Protein AF-A0AAD5L8R3-F1 (afdb_monomer)

Nearest PDB structures (foldseek):
  1q74-assembly3_C  TM=5.460E-01  e=2.387E-02  Mycobacterium tuberculosis
  1q74-assembly1_A  TM=5.259E-01  e=5.383E-02  Mycobacterium tuberculosis
  1q7t-assembly1_A  TM=4.492E-01  e=2.992E-02  Mycobacterium tuberculosis
  1q7t-assembly2_B  TM=4.712E-01  e=7.059E-02  Mycobacterium tuberculosis

pLDDT: mean 75.21, std 19.53, range [25.83, 97.56]

InterPro domains:
  IPR003737 N-acetylglucosaminyl phosphatidylinositol deacetylase-related [PF02585] (393-473)
  IPR003737 N-acetylglucosaminyl phosphatidylinositol deacetylase-related [PTHR12993] (409-563)
  IPR024078 Putative deacetylase LmbE-like domain superfamily [G3DSA:3.40.50.10320] (345-561)
  IPR024078 Putative deacetylase LmbE-like domain superfamily [SSF102588] (408-563)

Organism: Pythium insidiosum (NCBI:txid114742)

Structure (mmCIF, N/CA/C/O backbone):
data_AF-A0AAD5L8R3-F1
#
_entry.id   AF-A0AAD5L8R3-F1
#
loop_
_atom_site.group_PDB
_atom_site.id
_atom_site.type_symbol
_atom_site.label_atom_id
_atom_site.label_alt_id
_atom_site.label_comp_id
_atom_site.label_asym_id
_atom_site.label_entity_id
_atom_site.label_seq_id
_atom_site.pdbx_PDB_ins_code
_atom_site.Cartn_x
_atom_site.Cartn_y
_atom_site.Cartn_z
_atom_site.occupancy
_atom_site.B_iso_or_equiv
_atom_site.auth_seq_id
_atom_site.auth_comp_id
_atom_site.auth_asym_id
_atom_site.auth_atom_id
_atom_site.pdbx_PDB_model_num
ATOM 1 N N . MET A 1 1 ? -29.715 3.150 -71.528 1.00 37.00 1 MET A N 1
ATOM 2 C CA . MET A 1 1 ? -30.259 3.466 -70.188 1.00 37.00 1 MET A CA 1
ATOM 3 C C . MET A 1 1 ? -29.105 4.007 -69.344 1.00 37.00 1 MET A C 1
ATOM 5 O O . MET A 1 1 ? -28.390 3.219 -68.752 1.00 37.00 1 MET A O 1
ATOM 9 N N . LEU A 1 2 ? -28.638 5.240 -69.580 1.00 27.59 2 LEU A N 1
ATOM 10 C CA . LEU A 1 2 ? -29.089 6.504 -68.953 1.00 27.59 2 LEU A CA 1
ATOM 11 C C . LEU A 1 2 ? -29.065 6.413 -67.412 1.00 27.59 2 LEU A C 1
ATOM 13 O O . LEU A 1 2 ? -29.994 5.879 -66.823 1.00 27.59 2 LEU A O 1
ATOM 17 N N . THR A 1 3 ? -27.888 6.599 -66.800 1.00 26.28 3 THR A N 1
ATOM 18 C CA . THR A 1 3 ? -27.349 7.849 -66.193 1.00 26.28 3 THR A CA 1
ATOM 19 C C . THR A 1 3 ? -28.030 8.257 -64.885 1.00 26.28 3 THR A C 1
ATOM 21 O O . THR A 1 3 ? -29.136 8.785 -64.889 1.00 26.28 3 THR A O 1
ATOM 24 N N . ALA A 1 4 ? -27.306 8.073 -63.778 1.00 27.20 4 ALA A N 1
ATOM 25 C CA . ALA A 1 4 ? -27.591 8.672 -62.481 1.00 27.20 4 ALA A CA 1
ATOM 26 C C . ALA A 1 4 ? -26.987 10.085 -62.415 1.00 27.20 4 ALA A C 1
ATOM 28 O O . ALA A 1 4 ? -25.802 10.259 -62.695 1.00 27.20 4 ALA A O 1
ATOM 29 N N . HIS A 1 5 ? -27.782 11.075 -62.006 1.00 28.17 5 HIS A N 1
ATOM 30 C CA . HIS A 1 5 ? -27.275 12.352 -61.508 1.00 28.17 5 HIS A CA 1
ATOM 31 C C . HIS A 1 5 ? -28.099 12.846 -60.314 1.00 28.17 5 HIS A C 1
ATOM 33 O O . HIS A 1 5 ? -29.303 12.626 -60.219 1.00 28.17 5 HIS A O 1
ATOM 39 N N . ARG A 1 6 ? -27.350 13.464 -59.399 1.00 31.62 6 ARG A N 1
ATOM 40 C CA . ARG A 1 6 ? -27.663 13.956 -58.053 1.00 31.62 6 ARG A CA 1
ATOM 41 C C . ARG A 1 6 ? -28.841 14.937 -57.980 1.00 31.62 6 ARG A C 1
ATOM 43 O O . ARG A 1 6 ? -28.993 15.777 -58.860 1.00 31.62 6 ARG A O 1
ATOM 50 N N . GLY A 1 7 ? -29.537 14.913 -56.843 1.00 27.31 7 GLY A N 1
ATOM 51 C CA . GLY A 1 7 ? -30.371 16.004 -56.335 1.00 27.31 7 GLY A CA 1
ATOM 52 C C . GLY A 1 7 ? -30.318 16.041 -54.801 1.00 27.31 7 GLY A C 1
ATOM 53 O O . GLY A 1 7 ? -30.499 15.006 -54.166 1.00 27.31 7 GLY A O 1
ATOM 54 N N . ASP A 1 8 ? -29.998 17.215 -54.257 1.00 26.78 8 ASP A N 1
ATOM 55 C CA . ASP A 1 8 ? -29.854 17.582 -52.836 1.00 26.78 8 ASP A CA 1
ATOM 56 C C . ASP A 1 8 ? -31.045 17.203 -51.932 1.00 26.78 8 ASP A C 1
ATOM 58 O O . ASP A 1 8 ? -32.192 17.256 -52.385 1.00 26.78 8 ASP A O 1
ATOM 62 N N . PRO A 1 9 ? -30.826 16.949 -50.624 1.00 32.81 9 PRO A N 1
ATOM 63 C CA . PRO A 1 9 ? -31.898 16.902 -49.643 1.00 32.81 9 PRO A CA 1
ATOM 64 C C . PRO A 1 9 ? -32.108 18.279 -48.986 1.00 32.81 9 PRO A C 1
ATOM 66 O O . PRO A 1 9 ? -31.292 18.749 -48.195 1.00 32.81 9 PRO A O 1
ATOM 69 N N . THR A 1 10 ? -33.251 18.904 -49.264 1.00 30.61 10 THR A N 1
ATOM 70 C CA . THR A 1 10 ? -33.845 19.944 -48.409 1.00 30.61 10 THR A CA 1
ATOM 71 C C . THR A 1 10 ? -34.625 19.306 -47.244 1.00 30.61 10 THR A C 1
ATOM 73 O O 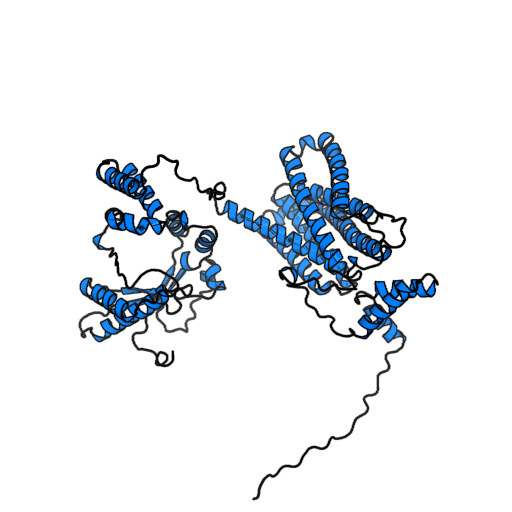. THR A 1 10 ? -35.135 18.187 -47.377 1.00 30.61 10 THR A O 1
ATOM 76 N N . PRO A 1 11 ? -34.704 19.973 -46.076 1.00 29.72 11 PRO A N 1
ATOM 77 C CA . PRO A 1 11 ? -35.102 19.347 -44.817 1.00 29.72 11 PRO A CA 1
ATOM 78 C C . PRO A 1 11 ? -36.626 19.190 -44.717 1.00 29.72 11 PRO A C 1
ATOM 80 O O . PRO A 1 11 ? -37.380 20.141 -44.923 1.00 29.72 11 PRO A O 1
ATOM 83 N N . ARG A 1 12 ? -37.091 17.982 -44.374 1.00 28.47 12 ARG A N 1
ATOM 84 C CA . ARG A 1 12 ? -38.504 17.709 -44.078 1.00 28.47 12 ARG A CA 1
ATOM 85 C C . ARG A 1 12 ? -38.802 17.879 -42.589 1.00 28.47 12 ARG A C 1
ATOM 87 O O . ARG A 1 12 ? -38.303 17.119 -41.769 1.00 28.47 12 ARG A O 1
ATOM 94 N N . SER A 1 13 ? -39.648 18.874 -42.329 1.00 27.61 13 SER A N 1
ATOM 95 C CA . SER A 1 13 ? -40.792 18.905 -41.405 1.00 27.61 13 SER A CA 1
ATOM 96 C C . SER A 1 13 ? -40.683 18.170 -40.063 1.00 27.61 13 SER A C 1
ATOM 98 O O . SER A 1 13 ? -40.753 16.942 -39.986 1.00 27.61 13 SER A O 1
ATOM 100 N N . GLU A 1 14 ? -40.658 18.998 -39.023 1.00 27.83 14 GLU A N 1
ATOM 101 C CA . GLU A 1 14 ? -40.977 18.727 -37.625 1.00 27.83 14 GLU A CA 1
ATOM 102 C C . GLU A 1 14 ? -42.233 17.854 -37.447 1.00 27.83 14 GLU A C 1
ATOM 104 O O . GLU A 1 14 ? -43.275 18.095 -38.058 1.00 27.83 14 GLU A O 1
ATOM 109 N N . TRP A 1 15 ? -42.131 16.875 -36.547 1.00 25.83 15 TRP A N 1
ATOM 110 C CA . TRP A 1 15 ? -43.266 16.277 -35.848 1.00 25.83 15 TRP A CA 1
ATOM 111 C C . TRP A 1 15 ? -43.233 16.773 -34.395 1.00 25.83 15 TRP A C 1
ATOM 113 O O . TRP A 1 15 ? -42.151 16.796 -33.801 1.00 25.83 15 TRP A O 1
ATOM 123 N N . PRO A 1 16 ? -44.373 17.169 -33.807 1.00 27.08 16 PRO A N 1
ATOM 124 C CA . PRO A 1 16 ? -44.410 17.724 -32.464 1.00 27.08 16 PRO A CA 1
ATOM 125 C C . PRO A 1 16 ? -44.254 16.590 -31.445 1.00 27.08 16 PRO A C 1
ATOM 127 O O . PRO A 1 16 ? -45.149 15.765 -31.276 1.00 27.08 16 PRO A O 1
ATOM 130 N N . LEU A 1 17 ? -43.112 16.538 -30.758 1.00 29.55 17 LEU A N 1
ATOM 131 C CA . LEU A 1 17 ? -43.013 15.796 -29.505 1.00 29.55 17 LEU A CA 1
ATOM 132 C C . LEU A 1 17 ? -43.652 16.658 -28.420 1.00 29.55 17 LEU A C 1
ATOM 134 O O . LEU A 1 17 ? -43.070 17.641 -27.962 1.00 29.55 17 LEU A O 1
ATOM 138 N N . GLU A 1 18 ? -44.878 16.294 -28.053 1.00 27.81 18 GLU A N 1
ATOM 139 C CA . GLU A 1 18 ? -45.530 16.749 -26.832 1.00 27.81 18 GLU A CA 1
ATOM 140 C C . GLU A 1 18 ? -44.565 16.573 -25.654 1.00 27.81 18 GLU A C 1
ATOM 142 O O . GLU A 1 18 ? -44.151 15.465 -25.304 1.00 27.81 18 GLU A O 1
ATOM 147 N N . LEU A 1 19 ? -44.188 17.699 -25.049 1.00 32.75 19 LEU A N 1
ATOM 148 C CA . LEU A 1 19 ? -43.572 17.738 -23.736 1.00 32.75 19 LEU A CA 1
ATOM 149 C C . LEU A 1 19 ? -44.561 17.103 -22.757 1.00 32.75 19 LEU A C 1
ATOM 151 O O . LEU A 1 19 ? -45.540 17.735 -22.359 1.00 32.75 19 LEU A O 1
ATOM 155 N N . VAL A 1 20 ? -44.298 15.856 -22.359 1.00 34.31 20 VAL A N 1
ATOM 156 C CA . VAL A 1 20 ? -44.858 15.294 -21.130 1.00 34.31 20 VAL A CA 1
ATOM 157 C C . VAL A 1 20 ? -44.426 16.238 -20.016 1.00 34.31 20 VAL A C 1
ATOM 159 O O . VAL A 1 20 ? -43.259 16.266 -19.625 1.00 34.31 20 VAL A O 1
ATOM 162 N N . GLY A 1 21 ? -45.357 17.083 -19.576 1.00 36.09 21 GLY A N 1
ATOM 163 C CA . GLY A 1 21 ? -45.146 17.989 -18.466 1.00 36.09 21 GLY A CA 1
ATOM 164 C C . GLY A 1 21 ? -44.798 17.174 -17.232 1.00 36.09 21 GLY A C 1
ATOM 165 O O . GLY A 1 21 ? -45.669 16.549 -16.634 1.00 36.09 21 GLY A O 1
ATOM 166 N N . THR A 1 22 ? -43.523 17.178 -16.852 1.00 41.91 22 THR A N 1
ATOM 167 C CA . THR A 1 22 ? -43.111 16.842 -15.491 1.00 41.91 22 THR A CA 1
ATOM 168 C C . THR A 1 22 ? -43.930 17.718 -14.554 1.00 41.91 22 THR A C 1
ATOM 170 O O . THR A 1 22 ? -43.858 18.948 -14.662 1.00 41.91 22 THR A O 1
ATOM 173 N N . SER A 1 23 ? -44.745 17.115 -13.686 1.00 45.97 23 SER A N 1
ATOM 174 C CA . SER A 1 23 ? -45.513 17.885 -12.710 1.00 45.97 23 SER A CA 1
ATOM 175 C C . SER A 1 23 ? -44.551 18.726 -11.860 1.00 45.97 23 SER A C 1
ATOM 177 O O . SER A 1 23 ? -43.386 18.360 -11.682 1.00 45.97 23 SER A O 1
ATOM 179 N N . ALA A 1 24 ? -44.997 19.878 -11.350 1.00 47.41 24 ALA A N 1
ATOM 180 C CA . ALA A 1 24 ? -44.155 20.705 -10.482 1.00 47.41 24 ALA A CA 1
ATOM 181 C C . ALA A 1 24 ? -43.651 19.915 -9.259 1.00 47.41 24 ALA A C 1
ATOM 183 O O . ALA A 1 24 ? -42.545 20.173 -8.790 1.00 47.41 24 ALA A O 1
ATOM 184 N N . ASP A 1 25 ? -44.419 18.917 -8.814 1.00 41.97 25 ASP A N 1
ATOM 185 C CA . ASP A 1 25 ? -44.043 17.993 -7.748 1.00 41.97 25 ASP A CA 1
ATOM 186 C C . ASP A 1 25 ? -42.997 16.968 -8.201 1.00 41.97 25 ASP A C 1
ATOM 188 O O . ASP A 1 25 ? -42.034 16.762 -7.473 1.00 41.97 25 ASP A O 1
ATOM 192 N N . ASP A 1 26 ? -43.081 16.413 -9.415 1.00 41.62 26 ASP A N 1
ATOM 193 C CA . ASP A 1 26 ? -42.034 15.532 -9.960 1.00 41.62 26 ASP A CA 1
ATOM 194 C C . ASP A 1 26 ? -40.737 16.300 -10.224 1.00 41.62 26 ASP A C 1
ATOM 196 O O . ASP A 1 26 ? -39.651 15.805 -9.943 1.00 41.62 26 ASP A O 1
ATOM 200 N N . ALA A 1 27 ? -40.821 17.540 -10.712 1.00 46.12 27 ALA A N 1
ATOM 201 C CA . ALA A 1 27 ? -39.663 18.412 -10.885 1.00 46.12 27 ALA A CA 1
ATOM 202 C C . ALA A 1 27 ? -39.073 18.845 -9.531 1.00 46.12 27 ALA A C 1
ATOM 204 O O . ALA A 1 27 ? -37.851 18.917 -9.394 1.00 46.12 27 ALA A O 1
ATOM 205 N N . ALA A 1 28 ? -39.909 19.091 -8.516 1.00 46.50 28 ALA A N 1
ATOM 206 C CA . ALA A 1 28 ? -39.477 19.394 -7.153 1.00 46.50 28 ALA A CA 1
ATOM 207 C C . ALA A 1 28 ? -38.914 18.161 -6.428 1.00 46.50 28 ALA A C 1
ATOM 209 O O . ALA A 1 28 ? -37.980 18.293 -5.635 1.00 46.50 28 ALA A O 1
ATOM 210 N N . GLU A 1 29 ? -39.428 16.964 -6.706 1.00 42.53 29 GLU A N 1
ATOM 211 C CA . GLU A 1 29 ? -38.945 15.696 -6.164 1.00 42.53 29 GLU A CA 1
ATOM 212 C C . GLU A 1 29 ? -37.646 15.254 -6.849 1.00 42.53 29 GLU A C 1
ATOM 214 O O . GLU A 1 29 ? -36.690 14.880 -6.168 1.00 42.53 29 GLU A O 1
ATOM 219 N N . GLU A 1 30 ? -37.541 15.408 -8.168 1.00 42.62 30 GLU A N 1
ATOM 220 C CA . GLU A 1 30 ? -36.310 15.258 -8.948 1.00 42.62 30 GLU A CA 1
ATOM 221 C C . GLU A 1 30 ? -35.256 16.293 -8.497 1.00 42.62 30 GLU A C 1
ATOM 223 O O . GLU A 1 30 ? -34.091 15.946 -8.293 1.00 42.62 30 GLU A O 1
ATOM 228 N N . ALA A 1 31 ? -35.651 17.546 -8.236 1.00 43.72 31 ALA A N 1
ATOM 229 C CA . ALA A 1 31 ? -34.781 18.579 -7.668 1.00 43.72 31 ALA A CA 1
ATOM 230 C C . ALA A 1 31 ? -34.373 18.275 -6.216 1.00 43.72 31 ALA A C 1
ATOM 232 O O . ALA A 1 31 ? -33.216 18.493 -5.862 1.00 43.72 31 ALA A O 1
ATOM 233 N N . ARG A 1 32 ? -35.260 17.710 -5.382 1.00 46.88 32 ARG A N 1
ATOM 234 C CA . ARG A 1 32 ? -34.928 17.218 -4.029 1.00 46.88 32 ARG A CA 1
ATOM 235 C C . ARG A 1 32 ? -33.954 16.045 -4.085 1.00 46.88 32 ARG A C 1
ATOM 237 O O . ARG A 1 32 ? -32.959 16.069 -3.362 1.00 46.88 32 ARG A O 1
ATOM 244 N N . ARG A 1 33 ? -34.168 15.067 -4.972 1.00 40.00 33 ARG A N 1
ATOM 245 C CA . ARG A 1 33 ? -33.246 13.941 -5.215 1.00 40.00 33 ARG A CA 1
ATOM 246 C C . ARG A 1 33 ? -31.874 14.416 -5.701 1.00 40.00 33 ARG A C 1
ATOM 248 O O . ARG A 1 33 ? -30.865 13.867 -5.272 1.00 40.00 33 ARG A O 1
ATOM 255 N N . ARG A 1 34 ? -31.827 15.465 -6.531 1.00 42.31 34 ARG A N 1
ATOM 256 C CA . ARG A 1 34 ? -30.596 16.103 -7.045 1.00 42.31 34 ARG A CA 1
ATOM 257 C C . ARG A 1 34 ? -29.984 17.147 -6.097 1.00 42.31 34 ARG A C 1
ATOM 259 O O . ARG A 1 34 ? -28.870 17.598 -6.349 1.00 42.31 34 ARG A O 1
ATOM 266 N N . SER A 1 35 ? -30.678 17.535 -5.023 1.00 41.97 35 SER A N 1
ATOM 267 C CA . SER A 1 35 ? -30.180 18.507 -4.033 1.00 41.97 35 SER A CA 1
ATOM 268 C C . SER A 1 35 ? -29.094 17.923 -3.127 1.00 41.97 35 SER A C 1
ATOM 270 O O . SER A 1 35 ? -28.242 18.645 -2.616 1.00 41.97 35 SER A O 1
ATOM 272 N N . HIS A 1 36 ? -29.094 16.603 -2.948 1.00 46.91 36 HIS A N 1
ATOM 273 C CA . HIS A 1 36 ? -28.072 15.894 -2.200 1.00 46.91 36 HIS A CA 1
ATOM 274 C C . HIS A 1 36 ? -26.902 15.607 -3.154 1.00 46.91 36 HIS A C 1
ATOM 276 O O . HIS A 1 36 ? -27.033 14.736 -4.004 1.00 46.91 36 HIS A O 1
ATOM 282 N N . TYR A 1 37 ? -25.772 16.313 -3.004 1.00 50.53 37 TYR A N 1
ATOM 283 C CA . TYR A 1 37 ? -24.526 16.165 -3.792 1.00 50.53 37 TYR A CA 1
ATOM 284 C C . TYR A 1 37 ? -24.428 16.907 -5.138 1.00 50.53 37 TYR A C 1
ATOM 286 O O . TYR A 1 37 ? -23.775 16.426 -6.065 1.00 50.53 37 TYR A O 1
ATOM 294 N N . ARG A 1 38 ? -24.982 18.120 -5.256 1.00 60.44 38 ARG A N 1
ATOM 295 C CA . ARG A 1 38 ? -24.579 19.041 -6.335 1.00 60.44 38 ARG A CA 1
ATOM 296 C C . ARG A 1 38 ? -23.531 20.020 -5.802 1.00 60.44 38 ARG A C 1
ATOM 298 O O . ARG A 1 38 ? -23.803 20.733 -4.839 1.00 60.44 38 ARG A O 1
ATOM 305 N N . ARG A 1 39 ? -22.336 20.035 -6.407 1.00 60.44 39 ARG A N 1
ATOM 306 C CA . ARG A 1 39 ? -21.200 20.879 -5.990 1.00 60.44 39 ARG A CA 1
ATOM 307 C C . ARG A 1 39 ? -21.640 22.338 -5.837 1.00 60.44 39 ARG A C 1
ATOM 309 O O . ARG A 1 39 ? -22.211 22.905 -6.766 1.00 60.44 39 ARG A O 1
ATOM 316 N N . GLY A 1 40 ? -21.404 22.918 -4.661 1.00 61.94 40 GLY A N 1
ATOM 317 C CA . GLY A 1 40 ? -21.740 24.313 -4.360 1.00 61.94 40 GLY A CA 1
ATOM 318 C C . GLY A 1 40 ? -23.167 24.534 -3.844 1.00 61.94 40 GLY A C 1
ATOM 319 O O . GLY A 1 40 ? -23.511 25.666 -3.511 1.00 61.94 40 GLY A O 1
ATOM 320 N N . SER A 1 41 ? -23.988 23.487 -3.712 1.00 66.81 41 SER A N 1
ATOM 321 C CA . SER A 1 41 ? -25.377 23.608 -3.238 1.00 66.81 41 SER A CA 1
ATOM 322 C C . SER A 1 41 ? -25.476 24.073 -1.781 1.00 66.81 41 SER A C 1
ATOM 324 O O . SER A 1 41 ? -26.298 24.938 -1.473 1.00 66.81 41 SER A O 1
ATOM 326 N N . ILE A 1 42 ? -24.604 23.578 -0.890 1.00 69.44 42 ILE A N 1
ATOM 327 C CA . ILE A 1 42 ? -24.534 24.042 0.508 1.00 69.44 42 ILE A CA 1
ATOM 328 C C . ILE A 1 42 ? -24.141 25.521 0.576 1.00 69.44 42 ILE A C 1
ATOM 330 O O . ILE A 1 42 ? -24.711 26.269 1.371 1.00 69.44 42 ILE A O 1
ATOM 334 N N . LEU A 1 43 ? -23.187 25.947 -0.258 1.00 71.12 43 LEU A N 1
ATOM 335 C CA . LEU A 1 43 ? -22.738 27.336 -0.296 1.00 71.12 43 LEU A CA 1
ATOM 336 C C . LEU A 1 43 ? -23.849 28.262 -0.806 1.00 71.12 43 LEU A C 1
ATOM 338 O O . LEU A 1 43 ? -24.139 29.268 -0.163 1.00 71.12 43 LEU A O 1
ATOM 342 N N . LEU A 1 44 ? -24.491 27.908 -1.922 1.00 71.38 44 LEU A N 1
ATOM 343 C CA . LEU A 1 44 ? -25.593 28.686 -2.492 1.00 71.38 44 LEU A CA 1
ATOM 344 C C . LEU A 1 44 ? -26.738 28.833 -1.493 1.00 71.38 44 LEU A C 1
ATOM 346 O O . LEU A 1 44 ? -27.158 29.955 -1.226 1.00 71.38 44 LEU A O 1
ATOM 350 N N . LYS A 1 45 ? -27.154 27.734 -0.854 1.00 76.25 45 LYS A N 1
ATOM 351 C CA . LYS A 1 45 ? -28.191 27.762 0.181 1.00 76.25 45 LYS A CA 1
ATOM 352 C C . LYS A 1 45 ? -27.804 28.652 1.364 1.00 76.25 45 LYS A C 1
ATOM 354 O O . LYS A 1 45 ? -28.610 29.455 1.816 1.00 76.25 45 LYS A O 1
ATOM 359 N N . HIS A 1 46 ? -26.564 28.552 1.849 1.00 76.69 46 HIS A N 1
ATOM 360 C CA . HIS A 1 46 ? -26.085 29.398 2.945 1.00 76.69 46 HIS A CA 1
ATOM 361 C C . HIS A 1 46 ? -26.126 30.891 2.586 1.00 76.69 46 HIS A C 1
ATOM 363 O O . HIS A 1 46 ? -26.521 31.719 3.408 1.00 76.69 46 HIS A O 1
ATOM 369 N N . LEU A 1 47 ? -25.727 31.244 1.362 1.00 75.19 47 LEU A N 1
ATOM 370 C CA . LEU A 1 47 ? -25.747 32.625 0.888 1.00 75.19 47 LEU A CA 1
ATOM 371 C C . LEU A 1 47 ? -27.181 33.134 0.654 1.00 75.19 47 LEU A C 1
ATOM 373 O O . LEU A 1 47 ? -27.478 34.276 1.006 1.00 75.19 47 LEU A O 1
ATOM 377 N N . GLU A 1 48 ? -28.083 32.291 0.143 1.00 78.25 48 GLU A N 1
ATOM 378 C CA . GLU A 1 48 ? -29.518 32.586 0.014 1.00 78.25 48 GLU A CA 1
ATOM 379 C C . GLU A 1 48 ? -30.173 32.829 1.379 1.00 78.25 48 GLU A C 1
ATOM 381 O O . GLU A 1 48 ? -30.849 33.845 1.556 1.00 78.25 48 GLU A O 1
ATOM 386 N N . ASP A 1 49 ? -29.901 31.974 2.368 1.00 81.56 49 ASP A N 1
ATOM 387 C CA . ASP A 1 49 ? -30.393 32.124 3.741 1.00 81.56 49 ASP A CA 1
ATOM 388 C C . ASP A 1 49 ? -29.851 33.414 4.387 1.00 81.56 49 ASP A C 1
ATOM 390 O O . ASP A 1 49 ? -30.586 34.159 5.041 1.00 81.56 49 ASP A O 1
ATOM 394 N N . LYS A 1 50 ? -28.567 33.737 4.169 1.00 78.81 50 LYS A N 1
ATOM 395 C CA . LYS A 1 50 ? -27.931 34.965 4.681 1.00 78.81 50 LYS A CA 1
ATOM 396 C C . LYS A 1 50 ? -28.512 36.227 4.031 1.00 78.81 50 LYS A C 1
ATOM 398 O O . LYS A 1 50 ? -28.689 37.237 4.720 1.00 78.81 50 LYS A O 1
ATOM 403 N N . LYS A 1 51 ? -28.850 36.160 2.737 1.00 77.88 51 LYS A N 1
ATOM 404 C CA . LYS A 1 51 ? -29.560 37.216 1.999 1.00 77.88 51 LYS A CA 1
ATOM 405 C C . LYS A 1 51 ? -30.986 37.392 2.523 1.00 77.88 51 LYS A C 1
ATOM 407 O O . LYS A 1 51 ? -31.374 38.517 2.827 1.00 77.88 51 LYS A O 1
ATOM 412 N N . ALA A 1 52 ? -31.738 36.303 2.687 1.00 79.38 52 ALA A N 1
ATOM 413 C CA . ALA A 1 52 ? -33.099 36.327 3.224 1.00 79.38 52 ALA A CA 1
ATOM 414 C C . ALA A 1 52 ? -33.151 36.869 4.663 1.00 79.38 52 ALA A C 1
ATOM 416 O O . ALA A 1 52 ? -34.081 37.582 5.028 1.00 79.38 52 ALA A O 1
ATOM 417 N N . ALA A 1 53 ? -32.117 36.598 5.466 1.00 80.81 53 ALA A N 1
ATOM 418 C CA . ALA A 1 53 ? -31.986 37.103 6.830 1.00 80.81 53 ALA A CA 1
ATOM 419 C C . ALA A 1 53 ? -31.519 38.572 6.929 1.00 80.81 53 ALA A C 1
ATOM 421 O O . ALA A 1 53 ? -31.363 39.073 8.044 1.00 80.81 53 ALA A O 1
ATOM 422 N N . GLY A 1 54 ? -31.234 39.251 5.809 1.00 77.50 54 GLY A N 1
ATOM 423 C CA . GLY A 1 54 ? -30.732 40.632 5.796 1.00 77.50 54 GLY A CA 1
ATOM 424 C C . GLY A 1 54 ? -29.319 40.804 6.375 1.00 77.50 54 GLY A C 1
ATOM 425 O O . GLY A 1 54 ? -28.933 41.913 6.731 1.00 77.50 54 GLY A O 1
ATOM 426 N N . LYS A 1 55 ? -28.545 39.716 6.500 1.00 76.94 55 LYS A N 1
ATOM 427 C CA . LYS A 1 55 ? -27.203 39.695 7.120 1.00 76.94 55 LYS A CA 1
ATOM 428 C C . LYS A 1 55 ? -26.059 39.627 6.101 1.00 76.94 55 LYS A C 1
ATOM 430 O O . LYS A 1 55 ? -24.906 39.441 6.490 1.00 76.94 55 LYS A O 1
ATOM 435 N N . ALA A 1 56 ? -26.361 39.706 4.806 1.00 74.31 56 ALA A N 1
ATOM 436 C CA . ALA A 1 56 ? -25.367 39.626 3.739 1.00 74.31 56 ALA A CA 1
ATOM 437 C C . ALA A 1 56 ? -24.628 40.964 3.569 1.00 74.31 56 ALA A C 1
ATOM 439 O O . ALA A 1 56 ? -25.254 42.013 3.432 1.00 74.31 56 ALA A O 1
ATOM 440 N N . THR A 1 57 ? -23.294 40.929 3.567 1.00 78.56 57 THR A N 1
ATOM 441 C CA . THR A 1 57 ? -22.456 42.101 3.266 1.00 78.56 57 THR A CA 1
ATOM 442 C C . THR A 1 57 ? -22.304 42.303 1.754 1.00 78.56 57 THR A C 1
ATOM 444 O O . THR A 1 57 ? -22.508 41.379 0.971 1.00 78.56 57 THR A O 1
ATOM 447 N N . GLU A 1 58 ? -21.882 43.493 1.312 1.00 75.19 58 GLU A N 1
ATOM 448 C CA . GLU A 1 58 ? -21.635 43.768 -0.116 1.00 75.19 58 GLU A CA 1
ATOM 449 C C . GLU A 1 58 ? -20.584 42.816 -0.726 1.00 75.19 58 GLU A C 1
ATOM 451 O O . GLU A 1 58 ? -20.703 42.393 -1.876 1.00 75.19 58 GLU A O 1
ATOM 456 N N . LYS A 1 59 ? -19.577 42.415 0.065 1.00 73.38 59 LYS A N 1
ATOM 457 C CA . LYS A 1 59 ? -18.583 41.408 -0.337 1.00 73.38 59 LYS A CA 1
ATOM 458 C C . LYS A 1 59 ? -19.204 40.018 -0.490 1.00 73.38 59 LYS A C 1
ATOM 460 O O . LYS A 1 59 ? -18.911 39.347 -1.475 1.00 73.38 59 LYS A O 1
ATOM 465 N N . ASP A 1 60 ? -20.080 39.616 0.438 1.00 70.00 60 ASP A N 1
ATOM 466 C CA . ASP A 1 60 ? -20.817 38.346 0.336 1.00 70.00 60 ASP A CA 1
ATOM 467 C C . ASP A 1 60 ? -21.680 38.312 -0.931 1.00 70.00 60 ASP A C 1
ATOM 469 O O . ASP A 1 60 ? -21.765 37.277 -1.582 1.00 70.00 60 ASP A O 1
ATOM 473 N N . MET A 1 61 ? -22.288 39.444 -1.304 1.00 76.62 61 MET A N 1
ATOM 474 C CA . MET A 1 61 ? -23.129 39.554 -2.499 1.00 76.62 61 MET A CA 1
ATOM 475 C C . MET A 1 61 ? -22.321 39.464 -3.798 1.00 76.62 61 MET A C 1
ATOM 477 O O . MET A 1 61 ? -22.717 38.729 -4.698 1.00 76.62 61 MET A O 1
ATOM 481 N N . LYS A 1 62 ? -21.159 40.127 -3.883 1.00 76.62 62 LYS A N 1
ATOM 482 C CA . LYS A 1 62 ? -20.251 39.991 -5.041 1.00 76.62 62 LYS A CA 1
ATOM 483 C C . LYS A 1 62 ? -19.723 38.563 -5.186 1.00 76.62 62 LYS A C 1
ATOM 485 O O . LYS A 1 62 ? -19.652 38.038 -6.294 1.00 76.62 62 LYS A O 1
ATOM 490 N N . PHE A 1 63 ? -19.387 37.918 -4.069 1.00 70.75 63 PHE A N 1
ATOM 491 C CA . PHE A 1 63 ? -18.998 36.509 -4.062 1.00 70.75 63 PHE A CA 1
ATOM 492 C C . PHE A 1 63 ? -20.166 35.597 -4.468 1.00 70.75 63 PHE A C 1
ATOM 494 O O . PHE A 1 63 ? -19.984 34.703 -5.287 1.00 70.75 63 PHE A O 1
ATOM 501 N N . PHE A 1 64 ? -21.378 35.861 -3.972 1.00 71.69 64 PHE A N 1
ATOM 502 C CA . PHE A 1 64 ? -22.587 35.131 -4.355 1.00 71.69 64 PHE A CA 1
ATOM 503 C C . PHE A 1 64 ? -22.858 35.208 -5.857 1.00 71.69 64 PHE A C 1
ATOM 505 O O . PHE A 1 64 ? -23.113 34.180 -6.473 1.00 71.69 64 PHE A O 1
ATOM 512 N N . GLU A 1 65 ? -22.765 36.391 -6.462 1.00 73.25 65 GLU A N 1
ATOM 513 C CA . GLU A 1 65 ? -22.947 36.561 -7.907 1.00 73.25 65 GLU A CA 1
ATOM 514 C C . GLU A 1 65 ? -21.863 35.840 -8.714 1.00 73.25 65 GLU A C 1
ATOM 516 O O . GLU A 1 65 ? -22.186 35.172 -9.694 1.00 73.25 65 GLU A O 1
ATOM 521 N N . MET A 1 66 ? -20.599 35.896 -8.278 1.00 73.50 66 MET A N 1
ATOM 522 C CA . MET A 1 66 ? -19.500 35.150 -8.902 1.00 73.50 66 MET A CA 1
ATOM 523 C C . MET A 1 66 ? -19.750 33.636 -8.864 1.00 73.50 66 MET A C 1
ATOM 525 O O . MET A 1 66 ? -19.618 32.963 -9.888 1.00 73.50 66 MET A O 1
ATOM 529 N N . VAL A 1 67 ? -20.110 33.108 -7.693 1.00 66.44 67 VAL A N 1
ATOM 530 C CA . VAL A 1 67 ? -20.364 31.680 -7.459 1.00 66.44 67 VAL A CA 1
ATOM 531 C C . VAL A 1 67 ? -21.591 31.215 -8.228 1.00 66.44 67 VAL A C 1
ATOM 533 O 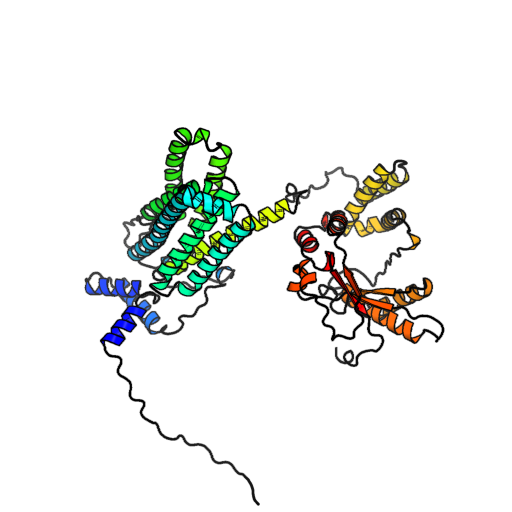O . VAL A 1 67 ? -21.552 30.169 -8.868 1.00 66.44 67 VAL A O 1
ATOM 536 N N . LYS A 1 68 ? -22.668 32.003 -8.200 1.00 68.00 68 LYS A N 1
ATOM 537 C CA . LYS A 1 68 ? -23.896 31.722 -8.937 1.00 68.00 68 LYS A CA 1
ATOM 538 C C . LYS A 1 68 ? -23.652 31.742 -10.445 1.00 68.00 68 LYS A C 1
ATOM 540 O O . LYS A 1 68 ? -24.076 30.819 -11.121 1.00 68.00 68 LYS A O 1
ATOM 545 N N . SER A 1 69 ? -22.902 32.720 -10.953 1.00 67.25 69 SER A N 1
ATOM 546 C CA . SER A 1 69 ? -22.502 32.781 -12.363 1.00 67.25 69 SER A CA 1
ATOM 547 C C . SER A 1 69 ? -21.701 31.543 -12.782 1.00 67.25 69 SER A C 1
ATOM 549 O O . SER A 1 69 ? -22.045 30.909 -13.775 1.00 67.25 69 SER A O 1
ATOM 551 N N . HIS A 1 70 ? -20.713 31.122 -11.980 1.00 61.25 70 HIS A N 1
ATOM 552 C CA . HIS A 1 70 ? -19.961 29.883 -12.228 1.00 61.25 70 HIS A CA 1
ATOM 553 C C . HIS A 1 70 ? -20.831 28.622 -12.128 1.00 61.25 70 HIS A C 1
ATOM 555 O O . HIS A 1 70 ? -20.608 27.650 -12.846 1.00 61.25 70 HIS A O 1
ATOM 561 N N . PHE A 1 71 ? -21.809 28.607 -11.221 1.00 60.47 71 PHE A N 1
ATOM 562 C CA . PHE A 1 71 ? -22.741 27.494 -11.051 1.00 60.47 71 PHE A CA 1
ATOM 563 C C . PHE A 1 71 ? -23.708 27.372 -12.236 1.00 60.47 71 PHE A C 1
ATOM 565 O O . PHE A 1 71 ? -23.939 26.268 -12.731 1.00 60.47 71 PHE A O 1
ATOM 572 N N . ASP A 1 72 ? -24.228 28.506 -12.705 1.00 62.22 72 ASP A N 1
ATOM 573 C CA . ASP A 1 72 ? -25.121 28.604 -13.857 1.00 62.22 72 ASP A CA 1
ATOM 574 C C . ASP A 1 72 ? -24.360 28.324 -15.171 1.00 62.22 72 ASP A C 1
ATOM 576 O O . ASP A 1 72 ? -24.924 27.724 -16.086 1.00 62.22 72 ASP A O 1
ATOM 580 N N . SER A 1 73 ? -23.065 28.667 -15.255 1.00 56.16 73 SER A N 1
ATOM 581 C CA . SER A 1 73 ? -22.212 28.364 -16.413 1.00 56.16 73 SER A CA 1
ATOM 582 C C . SER A 1 73 ? -21.731 26.907 -16.465 1.00 56.16 73 SER A C 1
ATOM 584 O O . SER A 1 73 ? -21.570 26.364 -17.554 1.00 56.16 73 SER A O 1
ATOM 586 N N . ASN A 1 74 ? -21.531 26.244 -15.317 1.00 49.50 74 ASN A N 1
ATOM 587 C CA . ASN A 1 74 ? -20.994 24.875 -15.221 1.00 49.50 74 ASN A CA 1
ATOM 588 C C . ASN A 1 74 ? -22.077 23.787 -15.068 1.00 49.50 74 ASN A C 1
ATOM 590 O O . ASN A 1 74 ? -21.886 22.792 -14.364 1.00 49.50 74 ASN A O 1
ATOM 594 N N . ILE A 1 75 ? -23.222 23.925 -15.747 1.00 42.16 75 ILE A N 1
ATOM 595 C CA . ILE A 1 75 ? -24.290 22.902 -15.747 1.00 42.16 75 ILE A CA 1
ATOM 596 C C . ILE A 1 75 ? -23.837 21.546 -16.362 1.00 42.16 75 ILE A C 1
ATOM 598 O O . ILE A 1 75 ? -24.494 20.528 -16.151 1.00 42.16 75 ILE A O 1
ATOM 602 N N . MET A 1 76 ? -22.668 21.460 -17.004 1.00 37.06 76 MET A N 1
ATOM 603 C CA . MET A 1 76 ? -21.972 20.214 -17.379 1.00 37.06 76 MET A CA 1
ATOM 604 C C . MET A 1 76 ? -20.471 20.432 -17.114 1.00 37.06 76 MET A C 1
ATOM 606 O O . MET A 1 76 ? -19.931 21.412 -17.594 1.00 37.06 76 MET A O 1
ATOM 610 N N . GLU A 1 77 ? -19.742 19.683 -16.285 1.00 36.09 77 GLU A N 1
ATOM 611 C CA . GLU A 1 77 ? -19.486 18.245 -16.345 1.00 36.09 77 GLU A CA 1
ATOM 612 C C . GLU A 1 77 ? -19.448 17.623 -14.940 1.00 36.09 77 GLU A C 1
ATOM 614 O O . GLU A 1 77 ? -18.534 17.832 -14.145 1.00 36.09 77 GLU A O 1
ATOM 619 N N . SER A 1 78 ? -20.397 16.741 -14.645 1.00 37.47 78 SER A N 1
ATOM 620 C CA . SER A 1 78 ? -20.404 15.883 -13.449 1.00 37.47 78 SER A CA 1
ATOM 621 C C . SER A 1 78 ? -19.388 14.724 -13.543 1.00 37.47 78 SER A C 1
ATOM 623 O O . SER A 1 78 ? -19.644 13.625 -13.049 1.00 37.47 78 SER A O 1
ATOM 625 N N . ARG A 1 79 ? -18.273 14.920 -14.262 1.00 35.47 79 ARG A N 1
ATOM 626 C CA . ARG A 1 79 ? -17.307 13.880 -14.651 1.00 35.47 79 ARG A CA 1
ATOM 627 C C . ARG A 1 79 ? -15.875 14.413 -14.774 1.00 35.47 79 ARG A C 1
ATOM 629 O O . ARG A 1 79 ? -15.192 14.113 -15.742 1.00 35.47 79 ARG A O 1
ATOM 636 N N . THR A 1 80 ? -15.358 15.129 -13.783 1.00 34.34 80 THR A N 1
ATOM 637 C CA . THR A 1 80 ? -13.895 15.186 -13.632 1.00 34.34 80 THR A CA 1
ATOM 638 C C . THR A 1 80 ? -13.476 14.053 -12.709 1.00 34.34 80 THR A C 1
ATOM 640 O O . THR A 1 80 ? -13.683 14.072 -11.499 1.00 34.34 80 THR A O 1
ATOM 643 N N . VAL A 1 81 ? -12.969 12.996 -13.338 1.00 37.22 81 VAL A N 1
ATOM 644 C CA . VAL A 1 81 ? -12.371 11.810 -12.729 1.00 37.22 81 VAL A CA 1
ATOM 645 C C . VAL A 1 81 ? -11.183 12.248 -11.866 1.00 37.22 81 VAL A C 1
ATOM 647 O O . VAL A 1 81 ? -10.052 12.340 -12.331 1.00 37.22 81 VAL A O 1
ATOM 650 N N . ILE A 1 82 ? -11.430 12.515 -10.583 1.00 42.41 82 ILE A N 1
ATOM 651 C CA . ILE A 1 82 ? -10.381 12.622 -9.563 1.00 42.41 82 ILE A CA 1
ATOM 652 C C . ILE A 1 82 ? -9.978 11.189 -9.199 1.00 42.41 82 ILE A C 1
ATOM 654 O O . ILE A 1 82 ? -10.427 10.622 -8.204 1.00 42.41 82 ILE A O 1
ATOM 658 N N . SER A 1 83 ? -9.205 10.551 -10.076 1.00 33.16 83 SER A N 1
ATOM 659 C CA . SER A 1 83 ? -8.645 9.218 -9.817 1.00 33.16 83 SER A CA 1
ATOM 660 C C . SER A 1 83 ? -7.137 9.129 -10.046 1.00 33.16 83 SER A C 1
ATOM 662 O O . SER A 1 83 ? -6.571 8.090 -9.737 1.00 33.16 83 SER A O 1
ATOM 664 N N . LEU A 1 84 ? -6.463 10.175 -10.539 1.00 31.89 84 LEU A N 1
ATOM 665 C CA . LEU A 1 84 ? -5.003 10.137 -10.739 1.00 31.89 84 LEU A CA 1
ATOM 666 C C . LEU A 1 84 ? -4.271 11.480 -10.556 1.00 31.89 84 LEU A C 1
ATOM 668 O O . LEU A 1 84 ? -3.044 11.501 -10.579 1.00 31.89 84 LEU A O 1
ATOM 672 N N . SER A 1 85 ? -4.967 12.588 -10.277 1.00 35.25 85 SER A N 1
ATOM 673 C CA . SER A 1 85 ? -4.322 13.886 -9.986 1.00 35.25 85 SER A CA 1
ATOM 674 C C . SER A 1 85 ? -3.656 13.958 -8.601 1.00 35.25 85 SER A C 1
ATOM 676 O O . SER A 1 85 ? -3.096 14.986 -8.227 1.00 35.25 85 SER A O 1
ATOM 678 N N . VAL A 1 86 ? -3.665 12.858 -7.842 1.00 37.97 86 VAL A N 1
ATOM 679 C CA . VAL A 1 86 ? -2.834 12.687 -6.640 1.00 37.97 86 VAL A CA 1
ATOM 680 C C . VAL A 1 86 ? -1.339 12.616 -7.005 1.00 37.97 86 VAL A C 1
ATOM 682 O O . VAL A 1 86 ? -0.512 12.998 -6.187 1.00 37.97 86 VAL A O 1
ATOM 685 N N . PHE A 1 87 ? -0.984 12.243 -8.245 1.00 33.81 87 PHE A N 1
ATOM 686 C CA . PHE A 1 87 ? 0.411 12.073 -8.688 1.00 33.81 87 PHE A CA 1
ATOM 687 C C . PHE A 1 87 ? 0.939 13.142 -9.659 1.00 33.81 87 PHE A C 1
ATOM 689 O O . PHE A 1 87 ? 2.062 13.017 -10.143 1.00 33.81 87 PHE A O 1
ATOM 696 N N . GLN A 1 88 ? 0.187 14.206 -9.958 1.00 30.48 88 GLN A N 1
ATOM 697 C CA . GLN A 1 88 ? 0.723 15.293 -10.786 1.00 30.48 88 GLN A CA 1
ATOM 698 C C . GLN A 1 88 ? 1.525 16.281 -9.936 1.00 30.48 88 GLN A C 1
ATOM 700 O O . GLN A 1 88 ? 1.005 17.238 -9.367 1.00 30.48 88 GLN A O 1
ATOM 705 N N . THR A 1 89 ? 2.831 16.034 -9.876 1.00 33.72 89 THR A N 1
ATOM 706 C CA . THR A 1 89 ? 3.849 17.034 -9.559 1.00 33.72 89 THR A CA 1
ATOM 707 C C . THR A 1 89 ? 3.845 18.143 -10.611 1.00 33.72 89 THR A C 1
ATOM 709 O O . THR A 1 89 ? 4.061 17.869 -11.789 1.00 33.72 89 THR A O 1
ATOM 712 N N . GLY A 1 90 ? 3.700 19.395 -10.171 1.00 34.47 90 GLY A N 1
ATOM 713 C CA . GLY A 1 90 ? 4.275 20.538 -10.882 1.00 34.47 90 GLY A CA 1
ATOM 714 C C . GLY A 1 90 ? 3.381 21.273 -11.881 1.00 34.47 90 GLY A C 1
ATOM 715 O O . GLY A 1 90 ? 3.718 21.348 -13.052 1.00 34.47 90 GLY A O 1
ATOM 716 N N . SER A 1 91 ? 2.308 21.905 -11.407 1.00 30.08 91 SER A N 1
ATOM 717 C CA . SER A 1 91 ? 1.841 23.223 -11.880 1.00 30.08 91 SER A CA 1
ATOM 718 C C . SER A 1 91 ? 0.660 23.652 -11.007 1.00 30.08 91 SER A C 1
ATOM 720 O O . SER A 1 91 ? -0.171 22.804 -10.704 1.00 30.08 91 SER A O 1
ATOM 722 N N . ASN A 1 92 ? 0.655 24.919 -10.572 1.00 36.69 92 ASN A N 1
ATOM 723 C CA . ASN A 1 92 ? -0.238 25.577 -9.603 1.00 36.69 92 ASN A CA 1
ATOM 724 C C . ASN A 1 92 ? -1.596 24.911 -9.311 1.00 36.69 92 ASN A C 1
ATOM 726 O O . ASN A 1 92 ? -2.274 24.477 -10.245 1.00 36.69 92 ASN A O 1
ATOM 730 N N . PRO A 1 93 ? -2.036 24.916 -8.033 1.00 44.03 93 PRO A N 1
ATOM 731 C CA . PRO A 1 93 ? -3.354 24.419 -7.680 1.00 44.03 93 PRO A CA 1
ATOM 732 C C . PRO A 1 93 ? -4.366 25.167 -8.543 1.00 44.03 93 PRO A C 1
ATOM 734 O O . PRO A 1 93 ? -4.334 26.392 -8.640 1.00 44.03 93 PRO A O 1
ATOM 737 N N . MET A 1 94 ? -5.244 24.430 -9.214 1.00 46.22 94 MET A N 1
ATOM 738 C CA . MET A 1 94 ? -6.530 25.006 -9.572 1.00 46.22 94 MET A CA 1
ATOM 739 C C . MET A 1 94 ? -7.113 25.514 -8.251 1.00 46.22 94 MET A C 1
ATOM 741 O O . MET A 1 94 ? -7.521 24.688 -7.436 1.00 46.22 94 MET A O 1
ATOM 745 N N . ASP A 1 95 ? -7.048 26.826 -8.006 1.00 54.19 95 ASP A N 1
ATOM 746 C CA . ASP A 1 95 ? -7.734 27.498 -6.903 1.00 54.19 95 ASP A CA 1
ATOM 747 C C . ASP A 1 95 ? -9.224 27.268 -7.137 1.00 54.19 95 ASP A C 1
ATOM 749 O O . ASP A 1 95 ? -9.904 28.042 -7.810 1.00 54.19 95 ASP A O 1
ATOM 753 N N . ASP A 1 96 ? -9.711 26.119 -6.682 1.00 65.00 96 ASP A N 1
ATOM 754 C CA . ASP A 1 96 ? -11.108 25.773 -6.769 1.00 65.00 96 ASP A CA 1
ATOM 755 C C . ASP A 1 96 ? -11.863 26.692 -5.804 1.00 65.00 96 ASP A C 1
ATOM 757 O O . ASP A 1 96 ? -11.759 26.504 -4.588 1.00 65.00 96 ASP A O 1
ATOM 761 N N . PRO A 1 97 ? -12.666 27.657 -6.294 1.00 66.56 97 PRO A N 1
ATOM 762 C CA . PRO A 1 97 ? -13.402 28.559 -5.413 1.00 66.56 97 PRO A CA 1
ATOM 763 C C . PRO A 1 97 ? -14.424 27.806 -4.547 1.00 66.56 97 PRO A C 1
ATOM 765 O O . PRO A 1 97 ? -14.944 28.362 -3.580 1.00 66.56 97 PRO A O 1
ATOM 768 N N . PHE A 1 98 ? -14.714 26.542 -4.882 1.00 73.44 98 PHE A N 1
ATOM 769 C CA . PHE A 1 98 ? -15.605 25.668 -4.134 1.00 73.44 98 PHE A CA 1
ATOM 770 C C . PHE A 1 98 ? -14.901 24.785 -3.093 1.00 73.44 98 PHE A C 1
ATOM 772 O O . PHE A 1 98 ? -15.596 24.047 -2.386 1.00 73.44 98 PHE A O 1
ATOM 779 N N . ALA A 1 99 ? -13.575 24.856 -2.953 1.00 78.50 99 ALA A N 1
ATOM 780 C CA . ALA A 1 99 ? -12.862 24.096 -1.934 1.00 78.50 99 ALA A CA 1
ATOM 781 C C . ALA A 1 99 ? -13.195 24.603 -0.524 1.00 78.50 99 ALA A C 1
ATOM 783 O O . ALA A 1 99 ? -13.379 25.802 -0.295 1.00 78.50 99 ALA A O 1
ATOM 784 N N . VAL A 1 100 ? -13.248 23.690 0.451 1.00 84.38 100 VAL A N 1
ATOM 785 C CA . VAL A 1 100 ? -13.634 24.010 1.836 1.00 84.38 100 VAL A CA 1
ATOM 786 C C . VAL A 1 100 ? -12.762 25.121 2.431 1.00 84.38 100 VAL A C 1
ATOM 788 O O . VAL A 1 100 ? -13.289 25.976 3.137 1.00 84.38 100 VAL A O 1
ATOM 791 N N . ILE A 1 101 ? -11.461 25.173 2.136 1.00 83.31 101 ILE A N 1
ATOM 792 C CA . ILE A 1 101 ? -10.548 26.195 2.671 1.00 83.31 101 ILE A CA 1
ATOM 793 C C . ILE A 1 101 ? -10.948 27.637 2.314 1.00 83.31 101 ILE A C 1
ATOM 795 O O . ILE A 1 101 ? -10.714 28.544 3.114 1.00 83.31 101 ILE A O 1
ATOM 799 N N . HIS A 1 102 ? -11.598 27.846 1.165 1.00 80.88 102 HIS A N 1
ATOM 800 C CA . HIS A 1 102 ? -12.058 29.161 0.709 1.00 80.88 102 HIS A CA 1
ATOM 801 C C . HIS A 1 102 ? -13.473 29.509 1.202 1.00 80.88 102 HIS A C 1
ATOM 803 O O . HIS A 1 102 ? -13.955 30.618 0.979 1.00 80.88 102 HIS A O 1
ATOM 809 N N . MET A 1 103 ? -14.141 28.587 1.902 1.00 81.94 103 MET A N 1
ATOM 810 C CA . MET A 1 103 ? -15.498 28.787 2.410 1.00 81.94 103 MET A CA 1
ATOM 811 C C . MET A 1 103 ? -15.524 29.634 3.690 1.00 81.94 103 MET A C 1
ATOM 813 O O . MET A 1 103 ? -14.563 29.607 4.464 1.00 81.94 103 MET A O 1
ATOM 817 N N . PRO A 1 104 ? -16.651 30.306 3.997 1.00 84.50 104 PRO A N 1
ATOM 818 C CA . PRO A 1 104 ? -16.898 30.881 5.317 1.00 84.50 104 PRO A CA 1
ATOM 819 C C . PRO A 1 104 ? -16.658 29.869 6.444 1.00 84.50 104 PRO A C 1
ATOM 821 O O . PRO A 1 104 ? -16.946 28.675 6.306 1.00 84.50 104 PRO A O 1
ATOM 824 N N . VAL A 1 105 ? -16.158 30.349 7.583 1.00 85.62 105 VAL A N 1
ATOM 825 C CA . VAL A 1 105 ? -15.744 29.502 8.713 1.00 85.62 105 VAL A CA 1
ATOM 826 C C . VAL A 1 105 ? -16.883 28.626 9.226 1.00 85.62 105 VAL A C 1
ATOM 828 O O . VAL A 1 105 ? -16.650 27.482 9.607 1.00 85.62 105 VAL A O 1
ATOM 831 N N . GLU A 1 106 ? -18.122 29.105 9.169 1.00 86.75 106 GLU A N 1
ATOM 832 C CA . GLU A 1 106 ? -19.315 28.357 9.563 1.00 86.75 106 GLU A CA 1
ATOM 833 C C . GLU A 1 106 ? -19.513 27.101 8.698 1.00 86.75 106 GLU A C 1
ATOM 835 O O . GLU A 1 106 ? -19.862 26.029 9.205 1.00 86.75 106 GLU A O 1
ATOM 840 N N . ILE A 1 107 ? -19.239 27.207 7.393 1.00 85.31 107 ILE A N 1
ATOM 841 C CA . ILE A 1 107 ? -19.303 26.084 6.452 1.00 85.31 107 ILE A CA 1
ATOM 842 C C . ILE A 1 107 ? -18.123 25.138 6.686 1.00 85.31 107 ILE A C 1
ATOM 844 O O . ILE A 1 107 ? -18.325 23.923 6.734 1.00 85.31 107 ILE A O 1
ATOM 848 N N . GLN A 1 108 ? -16.918 25.668 6.927 1.00 90.19 108 GLN A N 1
ATOM 849 C CA . GLN A 1 108 ? -15.753 24.848 7.282 1.00 90.19 108 GLN A CA 1
ATOM 850 C C . GLN A 1 108 ? -15.999 24.030 8.558 1.00 90.19 108 GLN A C 1
ATOM 852 O O . GLN A 1 108 ? -15.723 22.831 8.598 1.00 90.19 108 GLN A O 1
ATOM 857 N N . GLN A 1 109 ? -16.582 24.645 9.592 1.00 91.62 109 GLN A N 1
ATOM 858 C CA . GLN A 1 109 ? -16.986 23.956 10.821 1.00 91.62 109 GLN A CA 1
ATOM 859 C C . GLN A 1 109 ? -18.012 22.859 10.542 1.00 91.62 109 GLN A C 1
ATOM 861 O O . GLN A 1 109 ? -17.917 21.773 11.114 1.00 91.62 109 GLN A O 1
ATOM 866 N N . GLY A 1 110 ? -18.994 23.136 9.679 1.00 90.00 110 GLY A N 1
ATOM 867 C CA . GLY A 1 110 ? -20.002 22.167 9.258 1.00 90.00 110 GLY A CA 1
ATOM 868 C C . GLY A 1 110 ? -19.392 20.954 8.560 1.00 90.00 110 GLY A C 1
ATOM 869 O O . GLY A 1 110 ? -19.699 19.823 8.939 1.00 90.00 110 GLY A O 1
ATOM 870 N N . PHE A 1 111 ? -18.489 21.187 7.604 1.00 90.56 111 PHE A N 1
ATOM 871 C CA . PHE A 1 111 ? -17.769 20.135 6.889 1.00 90.56 111 PHE A CA 1
ATOM 872 C C . PHE A 1 111 ? -16.942 19.271 7.844 1.00 90.56 111 PHE A C 1
ATOM 874 O O . PHE A 1 111 ? -17.147 18.059 7.898 1.00 90.56 111 PHE A O 1
ATOM 881 N N . ARG A 1 112 ? -16.085 19.892 8.669 1.00 91.69 112 ARG A N 1
ATOM 882 C CA . ARG A 1 112 ? -15.248 19.191 9.656 1.00 91.69 112 ARG A CA 1
ATOM 883 C C . ARG A 1 112 ? -16.082 18.371 10.630 1.00 91.69 112 ARG A C 1
ATOM 885 O O . ARG A 1 112 ? -15.830 17.186 10.814 1.00 91.69 112 ARG A O 1
ATOM 892 N N . ARG A 1 113 ? -17.121 18.973 11.215 1.00 92.38 113 ARG A N 1
ATOM 893 C CA . ARG A 1 113 ? -18.014 18.274 12.146 1.00 92.38 113 ARG A CA 1
ATOM 894 C C . ARG A 1 113 ? -18.660 17.065 11.483 1.00 92.38 113 ARG A C 1
ATOM 896 O O . ARG A 1 113 ? -18.708 16.010 12.095 1.00 92.38 113 ARG A O 1
ATOM 903 N N . LYS A 1 114 ? -19.154 17.209 10.252 1.00 90.88 114 LYS A N 1
ATOM 904 C CA . LYS A 1 114 ? -19.829 16.121 9.541 1.00 90.88 114 LYS A CA 1
ATOM 905 C C . LYS A 1 114 ? -18.865 14.992 9.184 1.00 90.88 114 LYS A C 1
ATOM 907 O O . LYS A 1 114 ? -19.171 13.842 9.470 1.00 90.88 114 LYS A O 1
ATOM 912 N N . LEU A 1 115 ? -17.716 15.324 8.600 1.00 90.12 115 LEU A N 1
ATOM 913 C CA . LEU A 1 115 ? -16.695 14.361 8.194 1.00 90.12 115 LEU A CA 1
ATOM 914 C C . LEU A 1 115 ? -16.209 13.531 9.390 1.00 90.12 115 LEU A C 1
ATOM 916 O O . LEU A 1 115 ? -16.321 12.309 9.380 1.00 90.12 115 LEU A O 1
ATOM 920 N N . PHE A 1 116 ? -15.743 14.191 10.453 1.00 91.19 116 PHE A N 1
ATOM 921 C CA . PHE A 1 116 ? -15.200 13.490 11.615 1.00 91.19 116 PHE A CA 1
ATOM 922 C C . PHE A 1 116 ? -16.280 12.812 12.470 1.00 91.19 116 PHE A C 1
ATOM 924 O O . PHE A 1 116 ? -16.024 11.743 13.012 1.00 91.19 116 PHE A O 1
ATOM 931 N N . ALA A 1 117 ? -17.507 13.345 12.543 1.00 92.31 117 ALA A N 1
ATOM 932 C CA . ALA A 1 117 ? -18.593 12.655 13.243 1.00 92.31 117 ALA A CA 1
ATOM 933 C C . ALA A 1 117 ? -18.978 11.336 12.560 1.00 92.31 117 ALA A C 1
ATOM 935 O O . ALA A 1 117 ? -19.274 10.366 13.255 1.00 92.31 117 ALA A O 1
ATOM 936 N N . ILE A 1 118 ? -18.950 11.274 11.221 1.00 92.88 118 ILE A N 1
ATOM 937 C CA . ILE A 1 118 ? -19.176 10.015 10.498 1.00 92.88 118 ILE A CA 1
ATOM 938 C C . ILE A 1 118 ? -18.074 9.012 10.856 1.00 92.88 118 ILE A C 1
ATOM 940 O O . ILE A 1 118 ? -18.406 7.879 11.193 1.00 92.88 118 ILE A O 1
ATOM 944 N N . PHE A 1 119 ? -16.799 9.424 10.878 1.00 91.75 119 PHE A N 1
ATOM 945 C CA . PHE A 1 119 ? -15.702 8.568 11.352 1.00 91.75 119 PHE A CA 1
ATOM 946 C C . PHE A 1 119 ? -15.892 8.098 12.794 1.00 91.75 119 PHE A C 1
ATOM 948 O O . PHE A 1 119 ? -15.792 6.906 13.053 1.00 91.75 119 PHE A O 1
ATOM 955 N N . SER A 1 120 ? -16.202 8.997 13.730 1.00 93.56 120 SER A N 1
ATOM 956 C CA . SER A 1 120 ? -16.414 8.638 15.136 1.00 93.56 120 SER A CA 1
ATOM 957 C C . SER A 1 120 ? -17.558 7.640 15.312 1.00 93.56 120 SER A C 1
ATOM 959 O O . SER A 1 120 ? -17.399 6.645 16.013 1.00 93.56 120 SER A O 1
ATOM 961 N N . ILE A 1 121 ? -18.705 7.867 14.664 1.00 94.94 121 ILE A N 1
ATOM 962 C CA . ILE A 1 121 ? -19.842 6.937 14.735 1.00 94.94 121 ILE A CA 1
ATOM 963 C C . ILE A 1 121 ? -19.462 5.595 14.108 1.00 94.94 121 ILE A C 1
ATOM 965 O O . ILE A 1 121 ? -19.756 4.546 14.676 1.00 94.94 121 ILE A O 1
ATOM 969 N N . GLN A 1 122 ? -18.783 5.618 12.961 1.00 95.38 122 GLN A N 1
ATOM 970 C CA . GLN A 1 122 ? -18.344 4.409 12.281 1.00 95.38 122 GLN A CA 1
ATOM 971 C C . GLN A 1 122 ? -17.382 3.593 13.153 1.00 95.38 122 GLN A C 1
ATOM 973 O O . GLN A 1 122 ? -17.619 2.404 13.344 1.00 95.38 122 GLN A O 1
ATOM 978 N N . LEU A 1 123 ? -16.374 4.232 13.753 1.00 94.75 123 LEU A N 1
ATOM 979 C CA . LEU A 1 123 ? -15.419 3.593 14.659 1.00 94.75 123 LEU A CA 1
ATOM 980 C C . LEU A 1 123 ? -16.107 3.016 15.899 1.00 94.75 123 LEU A C 1
ATOM 982 O O . LEU A 1 123 ? -15.789 1.902 16.303 1.00 94.75 123 LEU A O 1
ATOM 986 N N . LEU A 1 124 ? -17.091 3.718 16.468 1.00 96.38 124 LEU A N 1
ATOM 987 C CA . LEU A 1 124 ? -17.880 3.199 17.589 1.00 96.38 124 LEU A CA 1
ATOM 988 C C . LEU A 1 124 ? -18.622 1.909 17.214 1.00 96.38 124 LEU A C 1
ATOM 990 O O . LEU A 1 124 ? -18.631 0.948 17.987 1.00 96.38 124 LEU A O 1
ATOM 994 N N . VAL A 1 125 ? -19.227 1.875 16.023 1.00 97.50 125 VAL A N 1
ATOM 995 C CA . VAL A 1 125 ? -19.893 0.675 15.502 1.00 97.50 125 VAL A CA 1
ATOM 996 C C . VAL A 1 125 ? -18.874 -0.437 15.264 1.00 97.50 125 VAL A C 1
ATOM 998 O O . VAL A 1 125 ? -19.135 -1.567 15.668 1.00 97.50 125 VAL A O 1
ATOM 1001 N N . VAL A 1 126 ? -17.702 -0.129 14.693 1.00 96.81 126 VAL A N 1
ATOM 1002 C CA . VAL A 1 126 ? -16.628 -1.114 14.490 1.00 96.81 126 VAL A CA 1
ATOM 1003 C C . VAL A 1 126 ? -16.215 -1.749 15.815 1.00 96.81 126 VAL A C 1
ATOM 1005 O O . VAL A 1 126 ? -16.227 -2.974 15.912 1.00 96.81 126 VAL A O 1
ATOM 1008 N N . VAL A 1 127 ? -15.914 -0.944 16.842 1.00 95.81 127 VAL A N 1
ATOM 1009 C CA . VAL A 1 127 ? -15.534 -1.430 18.182 1.00 95.81 127 VAL A CA 1
ATOM 1010 C C . VAL A 1 127 ? -16.637 -2.301 18.775 1.00 95.81 127 VAL A C 1
ATOM 1012 O O . VAL A 1 127 ? -16.364 -3.390 19.271 1.00 95.81 127 VAL A O 1
ATOM 1015 N N . THR A 1 128 ? -17.892 -1.855 18.685 1.00 96.31 128 THR A N 1
ATOM 1016 C CA . THR A 1 128 ? -19.043 -2.596 19.222 1.00 96.31 128 THR A CA 1
ATOM 1017 C C . THR A 1 128 ? -19.204 -3.951 18.536 1.00 96.31 128 THR A C 1
ATOM 1019 O O . THR A 1 128 ? -19.397 -4.962 19.208 1.00 96.31 128 THR A O 1
ATOM 1022 N N . LEU A 1 129 ? -19.091 -3.988 17.207 1.00 96.75 129 LEU A N 1
ATOM 1023 C CA . LEU A 1 129 ? -19.175 -5.222 16.432 1.00 96.75 129 LEU A CA 1
ATOM 1024 C C . LEU A 1 129 ? -17.992 -6.150 16.713 1.00 96.75 129 LEU A C 1
ATOM 1026 O O . LEU A 1 129 ? -18.216 -7.340 16.888 1.00 96.75 129 LEU A O 1
ATOM 1030 N N . ILE A 1 130 ? -16.762 -5.637 16.816 1.00 95.06 130 ILE A N 1
ATOM 1031 C CA . ILE A 1 130 ? -15.597 -6.460 17.179 1.00 95.06 130 ILE A CA 1
ATOM 1032 C C . ILE A 1 130 ? -15.804 -7.066 18.570 1.00 95.06 130 ILE A C 1
ATOM 1034 O O . ILE A 1 130 ? -15.655 -8.271 18.726 1.00 95.06 130 ILE A O 1
ATOM 1038 N N . CYS A 1 131 ? -16.233 -6.284 19.566 1.00 93.25 131 CYS A N 1
ATOM 1039 C CA . CYS A 1 131 ? -16.553 -6.819 20.892 1.00 93.25 131 CYS A CA 1
ATOM 1040 C C . CYS A 1 131 ? -17.646 -7.899 20.826 1.00 93.25 131 CYS A C 1
ATOM 1042 O O . CYS A 1 131 ? -17.522 -8.947 21.453 1.00 93.25 131 CYS A O 1
ATOM 1044 N N . PHE A 1 132 ? -18.707 -7.675 20.051 1.00 94.25 132 PHE A N 1
ATOM 1045 C CA . PHE A 1 132 ? -19.775 -8.658 19.880 1.00 94.25 132 PHE A CA 1
ATOM 1046 C C . PHE A 1 132 ? -19.266 -9.967 19.254 1.00 94.25 132 PHE A C 1
ATOM 1048 O O . PHE A 1 132 ? -19.561 -11.048 19.762 1.00 94.25 132 PHE A O 1
ATOM 1055 N N . LEU A 1 133 ? -18.466 -9.878 18.191 1.00 93.50 133 LEU A N 1
ATOM 1056 C CA . LEU A 1 133 ? -17.896 -11.037 17.503 1.00 93.50 133 LEU A CA 1
ATOM 1057 C C . LEU A 1 133 ? -16.883 -11.784 18.385 1.00 93.50 133 LEU A C 1
ATOM 1059 O O . LEU A 1 133 ? -16.876 -13.012 18.404 1.00 93.50 133 LEU A O 1
ATOM 1063 N N . SER A 1 134 ? -16.089 -11.049 19.165 1.00 90.12 134 SER A N 1
ATOM 1064 C CA . SER A 1 134 ? -15.006 -11.607 19.975 1.00 90.12 134 SER A CA 1
ATOM 1065 C C . SER A 1 134 ? -15.433 -12.129 21.347 1.00 90.12 134 SER A C 1
ATOM 1067 O O . SER A 1 134 ? -14.662 -12.883 21.925 1.00 90.12 134 SER A O 1
ATOM 1069 N N . TYR A 1 135 ? -16.603 -11.770 21.898 1.00 89.62 135 TYR A N 1
ATOM 1070 C CA . TYR A 1 135 ? -17.017 -12.191 23.256 1.00 89.62 135 TYR A CA 1
ATOM 1071 C C . TYR A 1 135 ? -18.280 -13.062 23.316 1.00 89.62 135 TYR A C 1
ATOM 1073 O O . TYR A 1 135 ? -18.596 -13.615 24.370 1.00 89.62 135 TYR A O 1
ATOM 1081 N N . VAL A 1 136 ? -19.026 -13.216 22.220 1.00 93.88 136 VAL A N 1
ATOM 1082 C CA . VAL A 1 136 ? -20.206 -14.091 22.208 1.00 93.88 136 VAL A CA 1
ATOM 1083 C C . VAL A 1 136 ? -19.779 -15.538 21.949 1.00 93.88 136 VAL A C 1
ATOM 1085 O O . VAL A 1 136 ? -19.406 -15.893 20.834 1.00 93.88 136 VAL A O 1
ATOM 1088 N N . ASN A 1 137 ? -19.920 -16.403 22.960 1.00 90.38 137 ASN A N 1
ATOM 1089 C CA . ASN A 1 137 ? -19.487 -17.813 22.923 1.00 90.38 137 ASN A CA 1
ATOM 1090 C C . ASN A 1 137 ? -19.977 -18.605 21.693 1.00 90.38 137 ASN A C 1
ATOM 1092 O O . ASN A 1 137 ? -19.267 -19.464 21.178 1.00 90.38 137 ASN A O 1
ATOM 1096 N N . ALA A 1 138 ? -21.204 -18.355 21.222 1.00 92.00 138 ALA A N 1
ATOM 1097 C CA . ALA A 1 138 ? -21.741 -19.037 20.040 1.00 92.00 138 ALA A CA 1
ATOM 1098 C C . ALA A 1 138 ? -21.012 -18.631 18.747 1.00 92.00 138 ALA A C 1
ATOM 1100 O O . ALA A 1 138 ? -20.829 -19.460 17.859 1.00 92.00 138 ALA A O 1
ATOM 1101 N N . ILE A 1 139 ? -20.587 -17.368 18.660 1.00 90.75 139 ILE A N 1
ATOM 1102 C CA . ILE A 1 139 ? -19.865 -16.818 17.511 1.00 90.75 139 ILE A CA 1
ATOM 1103 C C . ILE A 1 139 ? -18.405 -17.256 17.556 1.00 90.75 139 ILE A C 1
ATOM 1105 O O . ILE A 1 139 ? -17.887 -17.674 16.529 1.00 90.75 139 ILE A O 1
ATOM 1109 N N . GLN A 1 140 ? -17.778 -17.268 18.736 1.00 87.88 140 GLN A N 1
ATOM 1110 C CA . GLN A 1 140 ? -16.410 -17.770 18.902 1.00 87.88 140 GLN A CA 1
ATOM 1111 C C . GLN A 1 140 ? -16.248 -19.197 18.360 1.00 87.88 140 GLN A C 1
ATOM 1113 O O . GLN A 1 140 ? -15.350 -19.444 17.567 1.00 87.88 140 GLN A O 1
ATOM 1118 N N . LYS A 1 141 ? -17.182 -20.108 18.669 1.00 89.69 141 LYS A N 1
ATOM 1119 C CA . LYS A 1 141 ? -17.164 -21.480 18.122 1.00 89.69 141 LYS A CA 1
ATOM 1120 C C . LYS A 1 141 ? -17.269 -21.529 16.596 1.00 89.69 141 LYS A C 1
ATOM 1122 O O . LYS A 1 141 ? -16.685 -22.401 15.960 1.00 89.69 141 LYS A O 1
ATOM 1127 N N . LEU A 1 142 ? -18.037 -20.617 15.996 1.00 89.75 142 LEU A N 1
ATOM 1128 C CA . LEU A 1 142 ? -18.116 -20.500 14.539 1.00 89.75 142 LEU A CA 1
ATOM 1129 C C . LEU A 1 142 ? -16.802 -19.951 13.966 1.00 89.75 142 LEU A C 1
ATOM 1131 O O . LEU A 1 142 ? -16.332 -20.442 12.945 1.00 89.75 142 LEU A O 1
ATOM 1135 N N . TYR A 1 143 ? -16.211 -18.958 14.631 1.00 89.69 143 TYR A N 1
ATOM 1136 C CA . TYR A 1 143 ? -14.935 -18.360 14.249 1.00 89.69 143 TYR A CA 1
ATOM 1137 C C . TYR A 1 143 ? -13.797 -19.378 14.317 1.00 89.69 143 TYR A C 1
ATOM 1139 O O . TYR A 1 143 ? -13.035 -19.462 13.362 1.00 89.69 143 TYR A O 1
ATOM 1147 N N . GLU A 1 144 ? -13.749 -20.218 15.352 1.00 85.12 144 GLU A N 1
ATOM 1148 C CA . GLU A 1 144 ? -12.819 -21.350 15.454 1.00 85.12 144 GLU A CA 1
ATOM 1149 C C . GLU A 1 144 ? -12.934 -22.292 14.250 1.00 85.12 144 GLU A C 1
ATOM 1151 O O . GLU A 1 144 ? -11.931 -22.666 13.651 1.00 85.12 144 GLU A O 1
ATOM 1156 N N . GLY A 1 145 ? -14.155 -22.633 13.827 1.00 84.88 145 GLY A N 1
ATOM 1157 C CA . GLY A 1 145 ? -14.363 -23.513 12.674 1.00 84.88 145 GLY A CA 1
ATOM 1158 C C . GLY A 1 145 ? -14.011 -22.893 11.314 1.00 84.88 145 GLY A C 1
ATOM 1159 O O . GLY A 1 145 ? -13.748 -23.629 10.362 1.00 84.88 145 GLY A O 1
ATOM 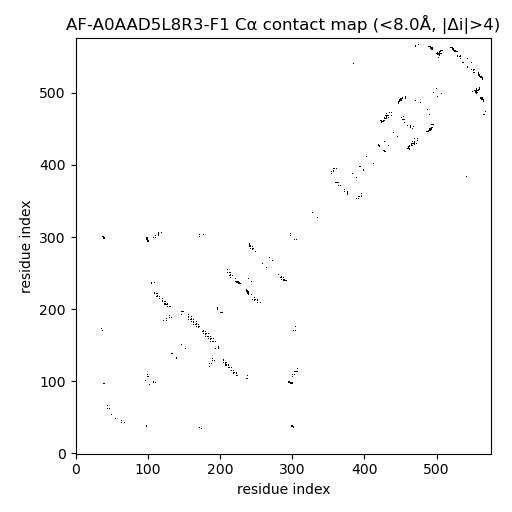1160 N N . VAL A 1 146 ? -14.029 -21.560 11.197 1.00 89.69 146 VAL A N 1
ATOM 1161 C CA . VAL A 1 146 ? -13.869 -20.839 9.920 1.00 89.69 146 VAL A CA 1
ATOM 1162 C C . VAL A 1 146 ? -12.482 -20.210 9.776 1.00 89.69 146 VAL A C 1
ATOM 1164 O O . VAL A 1 146 ? -11.865 -20.340 8.724 1.00 89.69 146 VAL A O 1
ATOM 1167 N N . PHE A 1 147 ? -11.974 -19.532 10.803 1.00 91.44 147 PHE A N 1
ATOM 1168 C CA . PHE A 1 147 ? -10.768 -18.700 10.734 1.00 91.44 147 PHE A CA 1
ATOM 1169 C C . PHE A 1 147 ? -9.503 -19.362 11.294 1.00 91.44 147 PHE A C 1
ATOM 1171 O O . PHE A 1 147 ? -8.461 -18.717 11.326 1.00 91.44 147 PHE A O 1
ATOM 1178 N N . ASP A 1 148 ? -9.546 -20.654 11.632 1.00 86.12 148 ASP A N 1
ATOM 1179 C CA . ASP A 1 148 ? -8.347 -21.453 11.948 1.00 86.12 148 ASP A CA 1
ATOM 1180 C C . ASP A 1 148 ? -7.327 -21.462 10.789 1.00 86.12 148 ASP A C 1
ATOM 1182 O O . ASP A 1 148 ? -6.117 -21.560 10.980 1.00 86.12 148 ASP A O 1
ATOM 1186 N N . LYS A 1 149 ? -7.798 -21.286 9.545 1.00 87.38 149 LYS A N 1
ATOM 1187 C CA . LYS A 1 149 ? -6.930 -21.243 8.362 1.00 87.38 149 LYS A CA 1
ATOM 1188 C C . LYS A 1 149 ? -6.766 -19.821 7.832 1.00 87.38 149 LYS A C 1
ATOM 1190 O O . LYS A 1 149 ? -7.742 -19.149 7.496 1.00 87.38 149 LYS A O 1
ATOM 1195 N N . TRP A 1 150 ? -5.511 -19.426 7.608 1.00 85.00 150 TRP A N 1
ATOM 1196 C CA . TRP A 1 150 ? -5.120 -18.084 7.152 1.00 85.00 150 TRP A CA 1
ATOM 1197 C C . TRP A 1 150 ? -5.848 -17.604 5.881 1.00 85.00 150 TRP A C 1
ATOM 1199 O O . TRP A 1 150 ? -6.118 -16.414 5.725 1.00 85.00 150 TRP A O 1
ATOM 1209 N N . HIS A 1 151 ? -6.206 -18.512 4.963 1.00 89.19 151 HIS A N 1
ATOM 1210 C CA . HIS A 1 151 ? -6.866 -18.139 3.710 1.00 89.19 151 HIS A CA 1
ATOM 1211 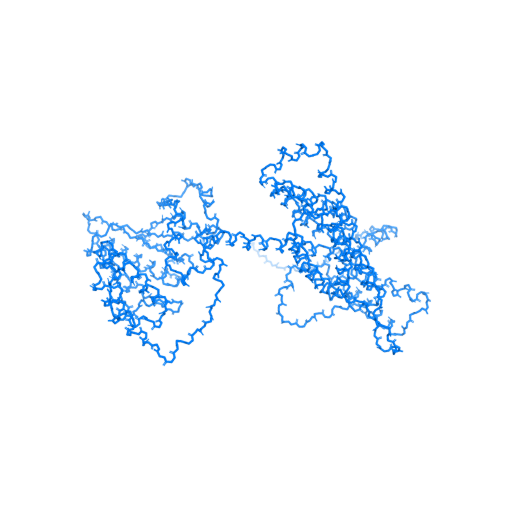C C . HIS A 1 151 ? -8.279 -17.589 3.921 1.00 89.19 151 HIS A C 1
ATOM 1213 O O . HIS A 1 151 ? -8.707 -16.741 3.144 1.00 89.19 151 HIS A O 1
ATOM 1219 N N . PHE A 1 152 ? -9.000 -18.001 4.968 1.00 91.75 152 PHE A N 1
ATOM 1220 C CA . PHE A 1 152 ? -10.310 -17.419 5.272 1.00 91.75 152 PHE A CA 1
ATOM 1221 C C . PHE A 1 152 ? -10.189 -15.994 5.818 1.00 91.75 152 PHE A C 1
ATOM 1223 O O . PHE A 1 152 ? -11.016 -15.144 5.487 1.00 91.75 152 PHE A O 1
ATOM 1230 N N . VAL A 1 153 ? -9.119 -15.694 6.562 1.00 91.12 153 VAL A N 1
ATOM 1231 C CA . VAL A 1 153 ? -8.784 -14.321 6.974 1.00 91.12 153 VAL A CA 1
ATOM 1232 C C . VAL A 1 153 ? -8.465 -13.461 5.746 1.00 91.12 153 VAL A C 1
ATOM 1234 O O . VAL A 1 153 ? -8.972 -12.345 5.626 1.00 91.12 153 VAL A O 1
ATOM 1237 N N . LEU A 1 154 ? -7.712 -14.000 4.777 1.00 88.94 154 LEU A N 1
ATOM 1238 C CA . LEU A 1 154 ? -7.459 -13.319 3.501 1.00 88.94 154 LEU A CA 1
ATOM 1239 C C . LEU A 1 154 ? -8.756 -13.084 2.707 1.00 88.94 154 LEU A C 1
ATOM 1241 O O . LEU A 1 154 ? -8.944 -12.009 2.144 1.00 88.94 154 LEU A O 1
ATOM 1245 N N . VAL A 1 155 ? -9.676 -14.050 2.672 1.00 94.00 155 VAL A N 1
ATOM 1246 C CA . VAL A 1 155 ? -10.986 -13.861 2.026 1.00 94.00 155 VAL A CA 1
ATOM 1247 C C . VAL A 1 155 ? -11.776 -12.746 2.715 1.00 94.00 155 VAL A C 1
ATOM 1249 O O . VAL A 1 155 ? -12.322 -11.891 2.021 1.00 94.00 155 VAL A O 1
ATOM 1252 N N . ALA A 1 156 ? -11.796 -12.690 4.051 1.00 94.38 156 ALA A N 1
ATOM 1253 C CA . ALA A 1 156 ? -12.445 -11.602 4.786 1.00 94.38 156 ALA A CA 1
ATOM 1254 C C . ALA A 1 156 ? -11.829 -10.229 4.453 1.00 94.38 156 ALA A C 1
ATOM 1256 O O . ALA A 1 156 ? -12.565 -9.264 4.232 1.00 94.38 156 ALA A O 1
ATOM 1257 N N . PHE A 1 157 ? -10.499 -10.155 4.324 1.00 92.56 157 PHE A N 1
ATOM 1258 C CA . PHE A 1 157 ? -9.802 -8.957 3.849 1.00 92.56 157 PHE A CA 1
ATOM 1259 C C . PHE A 1 157 ? -10.247 -8.551 2.437 1.00 92.56 157 PHE A C 1
ATOM 1261 O O . PHE A 1 157 ? -10.612 -7.399 2.205 1.00 92.56 157 PHE A O 1
ATOM 1268 N N . LEU A 1 158 ? -10.273 -9.493 1.488 1.00 92.94 158 LEU A N 1
ATOM 1269 C CA . LEU A 1 158 ? -10.688 -9.222 0.108 1.00 92.94 158 LEU A CA 1
ATOM 1270 C C . LEU A 1 158 ? -12.148 -8.759 0.028 1.00 92.94 158 LEU A C 1
ATOM 1272 O O . LEU A 1 158 ? -12.455 -7.832 -0.719 1.00 92.94 158 LEU A O 1
ATOM 1276 N N . VAL A 1 159 ? -13.042 -9.348 0.826 1.00 96.25 159 VAL A N 1
ATOM 1277 C CA . VAL A 1 159 ? -14.447 -8.920 0.921 1.00 96.25 159 VAL A CA 1
ATOM 1278 C C . VAL A 1 159 ? -14.551 -7.484 1.441 1.00 96.25 159 VAL A C 1
ATOM 1280 O O . VAL A 1 159 ? -15.301 -6.690 0.873 1.00 96.25 159 VAL A O 1
ATOM 1283 N N . MET A 1 160 ? -13.767 -7.118 2.461 1.00 95.25 160 MET A N 1
ATOM 1284 C CA . MET A 1 160 ? -13.690 -5.740 2.959 1.00 95.25 160 MET A CA 1
ATOM 1285 C C . MET A 1 160 ? -13.210 -4.766 1.866 1.00 95.25 160 MET A C 1
ATOM 1287 O O . MET A 1 160 ? -13.805 -3.701 1.688 1.00 95.25 160 MET A O 1
ATOM 1291 N N . VAL A 1 161 ? -12.185 -5.133 1.086 1.00 92.94 161 VAL A N 1
ATOM 1292 C CA . VAL A 1 161 ? -11.691 -4.316 -0.040 1.00 92.94 161 VAL A CA 1
ATOM 1293 C C . VAL A 1 161 ? -12.755 -4.163 -1.133 1.00 92.94 161 VAL A C 1
ATOM 1295 O O . VAL A 1 161 ? -12.972 -3.058 -1.630 1.00 92.94 161 VAL A O 1
ATOM 1298 N N . VAL A 1 162 ? -13.476 -5.232 -1.483 1.00 95.00 162 VAL A N 1
ATOM 1299 C CA . VAL A 1 162 ? -14.582 -5.174 -2.457 1.00 95.00 162 VAL A CA 1
ATOM 1300 C C . VAL A 1 162 ? -15.712 -4.267 -1.963 1.00 95.00 162 VAL A C 1
ATOM 1302 O O . VAL A 1 162 ? -16.235 -3.470 -2.744 1.00 95.00 162 VAL A O 1
ATOM 1305 N N . ALA A 1 163 ? -16.064 -4.325 -0.675 1.00 95.69 163 ALA A N 1
ATOM 1306 C CA . ALA A 1 163 ? -17.056 -3.426 -0.086 1.00 95.69 163 ALA A CA 1
ATOM 1307 C C . ALA A 1 163 ? -16.615 -1.952 -0.163 1.00 95.69 163 ALA A C 1
ATOM 1309 O O . ALA A 1 163 ? -17.431 -1.079 -0.470 1.00 95.69 163 ALA A O 1
ATOM 1310 N N . LEU A 1 164 ? -15.322 -1.669 0.030 1.00 94.19 164 LEU A N 1
ATOM 1311 C CA . LEU A 1 164 ? -14.764 -0.325 -0.131 1.00 94.19 164 LEU A CA 1
ATOM 1312 C C . LEU A 1 164 ? -14.801 0.159 -1.590 1.00 94.19 164 LEU A C 1
ATOM 1314 O O . LEU A 1 164 ? -15.187 1.299 -1.853 1.00 94.19 164 LEU A O 1
ATOM 1318 N N . LEU A 1 165 ? -14.461 -0.705 -2.552 1.00 92.25 165 LEU A N 1
ATOM 1319 C CA . LEU A 1 165 ? -14.576 -0.394 -3.982 1.00 92.25 165 LEU A CA 1
ATOM 1320 C C . LEU A 1 165 ? -16.030 -0.124 -4.381 1.00 92.25 165 LEU A C 1
ATOM 1322 O O . LEU A 1 165 ? -16.311 0.806 -5.139 1.00 92.25 165 LEU A O 1
ATOM 1326 N N . TRP A 1 166 ? -16.973 -0.886 -3.829 1.00 94.00 166 TRP A N 1
ATOM 1327 C CA . TRP A 1 166 ? -18.392 -0.627 -4.035 1.00 94.00 166 TRP A CA 1
ATOM 1328 C C . TRP A 1 166 ? -18.799 0.737 -3.467 1.00 94.00 166 TRP A C 1
ATOM 1330 O O . TRP A 1 166 ? -19.461 1.514 -4.163 1.00 94.00 166 TRP A O 1
ATOM 1340 N N . LEU A 1 167 ? -18.333 1.082 -2.259 1.00 92.88 167 LEU A N 1
ATOM 1341 C CA . LEU A 1 167 ? -18.558 2.400 -1.667 1.00 92.88 167 LEU A CA 1
ATOM 1342 C C . LEU A 1 167 ? -17.993 3.521 -2.551 1.00 92.88 167 LEU A C 1
ATOM 1344 O O . LEU A 1 167 ? -18.663 4.534 -2.744 1.00 92.88 167 LEU A O 1
ATOM 1348 N N . TYR A 1 168 ? -16.814 3.330 -3.153 1.00 88.62 168 TYR A N 1
ATOM 1349 C CA . TYR A 1 168 ? -16.228 4.289 -4.094 1.00 88.62 168 TYR A CA 1
ATOM 1350 C C . TYR A 1 168 ? -17.132 4.552 -5.307 1.00 88.62 168 TYR A C 1
ATOM 1352 O O . TYR A 1 168 ? -17.276 5.702 -5.726 1.00 88.62 168 TYR A O 1
ATOM 1360 N N . VAL A 1 169 ? -17.774 3.517 -5.853 1.00 88.00 169 VAL A N 1
ATOM 1361 C CA . VAL A 1 169 ? -18.690 3.654 -6.998 1.00 88.00 169 VAL A CA 1
ATOM 1362 C C . VAL A 1 169 ? -19.971 4.395 -6.602 1.00 88.00 169 VAL A C 1
ATOM 1364 O O . VAL A 1 169 ? -20.470 5.227 -7.361 1.00 88.00 169 VAL A O 1
ATOM 1367 N N . VAL A 1 170 ? -20.506 4.124 -5.409 1.00 88.06 170 VAL A N 1
ATOM 1368 C CA . VAL A 1 170 ? -21.811 4.651 -4.972 1.00 88.06 170 VAL A CA 1
ATOM 1369 C C . VAL A 1 170 ? -21.731 5.896 -4.084 1.00 88.06 170 VAL A C 1
ATOM 1371 O O . VAL A 1 170 ? -22.770 6.407 -3.679 1.00 88.06 170 VAL A O 1
ATOM 1374 N N . LYS A 1 171 ? -20.538 6.429 -3.796 1.00 87.50 171 LYS A N 1
ATOM 1375 C CA . LYS A 1 171 ? -20.289 7.521 -2.826 1.00 87.50 171 LYS A CA 1
ATOM 1376 C C . LYS A 1 171 ? -21.175 8.766 -2.969 1.00 87.50 171 LYS A C 1
ATOM 1378 O O . LYS A 1 171 ? -21.510 9.386 -1.961 1.00 87.50 171 LYS A O 1
ATOM 1383 N N . TYR A 1 172 ? -21.596 9.106 -4.190 1.00 81.81 172 TYR A N 1
ATOM 1384 C CA . TYR A 1 172 ? -22.459 10.262 -4.483 1.00 81.81 172 TYR A CA 1
ATOM 1385 C C . TYR A 1 172 ? -23.959 9.928 -4.531 1.00 81.81 172 TYR A C 1
ATOM 1387 O O . TYR A 1 172 ? -24.789 10.802 -4.761 1.00 81.81 172 TYR A O 1
ATOM 1395 N N . ARG A 1 173 ? -24.336 8.658 -4.351 1.00 81.88 173 ARG A N 1
ATOM 1396 C CA . ARG A 1 173 ? -25.723 8.190 -4.420 1.00 81.88 173 ARG A CA 1
ATOM 1397 C C . ARG A 1 173 ? -26.302 8.104 -3.014 1.00 81.88 173 ARG A C 1
ATOM 1399 O O . ARG A 1 173 ? -26.180 7.081 -2.350 1.00 81.88 173 ARG A O 1
ATOM 1406 N N . PHE A 1 174 ? -26.952 9.166 -2.556 1.00 83.62 174 PHE A N 1
ATOM 1407 C CA . PHE A 1 174 ? -27.727 9.125 -1.315 1.00 83.62 174 PHE A CA 1
ATOM 1408 C C . PHE A 1 174 ? -29.089 8.429 -1.540 1.00 83.62 174 PHE A C 1
ATOM 1410 O O . PHE A 1 174 ? -29.710 8.685 -2.573 1.00 83.62 174 PHE A O 1
ATOM 1417 N N . PRO A 1 175 ? -29.585 7.574 -0.619 1.00 91.00 175 PRO A N 1
ATOM 1418 C CA . PRO A 1 175 ? -28.976 7.132 0.645 1.00 91.00 175 PRO A CA 1
ATOM 1419 C C . PRO A 1 175 ? -28.096 5.874 0.519 1.00 91.00 175 PRO A C 1
ATOM 1421 O O . PRO A 1 175 ? -27.589 5.375 1.524 1.00 91.00 175 PRO A O 1
ATOM 1424 N N . LEU A 1 176 ? -27.918 5.345 -0.697 1.00 89.19 176 LEU A N 1
ATOM 1425 C CA . LEU A 1 176 ? -27.183 4.103 -0.956 1.00 89.19 176 LEU A CA 1
ATOM 1426 C C . LEU A 1 176 ? -25.751 4.131 -0.399 1.00 89.19 176 LEU A C 1
ATOM 1428 O O . LEU A 1 176 ? -25.283 3.129 0.129 1.00 89.19 176 LEU A O 1
ATOM 1432 N N . ASN A 1 177 ? -25.071 5.275 -0.453 1.00 90.88 177 ASN A N 1
ATOM 1433 C CA . ASN A 1 177 ? -23.732 5.447 0.104 1.00 90.88 177 ASN A CA 1
ATOM 1434 C C . ASN A 1 177 ? -23.643 5.109 1.604 1.00 90.88 177 ASN A C 1
ATOM 1436 O O . ASN A 1 177 ? -22.689 4.459 2.015 1.00 90.88 177 ASN A O 1
ATOM 1440 N N . PHE A 1 178 ? -24.638 5.473 2.416 1.00 93.75 178 PHE A N 1
ATOM 1441 C CA . PHE A 1 178 ? -24.670 5.135 3.843 1.00 93.75 178 PHE A CA 1
ATOM 1442 C C . PHE A 1 178 ? -24.965 3.657 4.085 1.00 93.75 178 PHE A C 1
ATOM 1444 O O . PHE A 1 178 ? -24.392 3.060 4.994 1.00 93.75 178 PHE A O 1
ATOM 1451 N N . PHE A 1 179 ? -25.817 3.051 3.256 1.00 95.38 179 PHE A N 1
ATOM 1452 C CA . PHE A 1 179 ? -26.064 1.613 3.318 1.00 95.38 179 PHE A CA 1
ATOM 1453 C C . PHE A 1 179 ? -24.790 0.817 3.003 1.00 95.38 179 PHE A C 1
ATOM 1455 O O . PHE A 1 179 ? -24.412 -0.077 3.756 1.00 95.38 179 PHE A O 1
ATOM 1462 N N . VAL A 1 180 ? -24.075 1.191 1.939 1.00 95.69 180 VAL A N 1
ATOM 1463 C CA . VAL A 1 180 ? -22.815 0.534 1.566 1.00 95.69 180 VAL A CA 1
ATOM 1464 C C . VAL A 1 180 ? -21.707 0.828 2.583 1.00 95.69 180 VAL A C 1
ATOM 1466 O O . VAL A 1 180 ? -20.918 -0.063 2.883 1.00 95.69 180 VAL A O 1
ATOM 1469 N N . LEU A 1 181 ? -21.681 2.019 3.195 1.00 95.19 181 LEU A N 1
ATOM 1470 C CA . LEU A 1 181 ? -20.774 2.322 4.307 1.00 95.19 181 LEU A CA 1
ATOM 1471 C C . LEU A 1 181 ? -21.019 1.388 5.502 1.00 95.19 181 LEU A C 1
ATOM 1473 O O . LEU A 1 181 ? -20.058 0.896 6.082 1.00 95.19 181 LEU A O 1
ATOM 1477 N N . ALA A 1 182 ? -22.278 1.090 5.840 1.00 96.31 182 ALA A N 1
ATOM 1478 C CA . ALA A 1 182 ? -22.604 0.138 6.904 1.00 96.31 182 ALA A CA 1
ATOM 1479 C C . ALA A 1 182 ? -22.150 -1.295 6.568 1.00 96.31 182 ALA A C 1
ATOM 1481 O O . ALA A 1 182 ? -21.643 -1.997 7.443 1.00 96.31 182 ALA A O 1
ATOM 1482 N N . ILE A 1 183 ? -22.272 -1.713 5.302 1.00 97.31 183 ILE A N 1
ATOM 1483 C CA . ILE A 1 183 ? -21.730 -2.998 4.829 1.00 97.31 183 ILE A CA 1
ATOM 1484 C C . ILE A 1 183 ? -20.209 -3.019 4.973 1.00 97.31 183 ILE A C 1
ATOM 1486 O O . ILE A 1 183 ? -19.670 -3.964 5.544 1.00 97.31 183 ILE A O 1
ATOM 1490 N N . TYR A 1 184 ? -19.523 -1.968 4.515 1.00 96.50 184 TYR A N 1
ATOM 1491 C CA . TYR A 1 184 ? -18.076 -1.840 4.668 1.00 96.50 184 TYR A CA 1
ATOM 1492 C C . TYR A 1 184 ? -17.665 -1.949 6.143 1.00 96.50 184 TYR A C 1
ATOM 1494 O O . TYR A 1 184 ? -16.825 -2.779 6.477 1.00 96.50 184 TYR A O 1
ATOM 1502 N N . THR A 1 185 ? -18.332 -1.218 7.038 1.00 96.69 185 THR A N 1
ATOM 1503 C CA . THR A 1 185 ? -18.128 -1.300 8.491 1.00 96.69 185 THR A CA 1
ATOM 1504 C C . THR A 1 185 ? -18.282 -2.717 9.038 1.00 96.69 185 THR A C 1
ATOM 1506 O O . THR A 1 185 ? -17.428 -3.169 9.794 1.00 96.69 185 THR A O 1
ATOM 1509 N N . ALA A 1 186 ? -19.327 -3.447 8.640 1.00 97.56 186 ALA A N 1
ATOM 1510 C CA . ALA A 1 186 ? -19.528 -4.824 9.083 1.00 97.56 186 ALA A CA 1
ATOM 1511 C C . ALA A 1 186 ? -18.420 -5.759 8.572 1.00 97.56 186 ALA A C 1
ATOM 1513 O O . ALA A 1 186 ? -17.860 -6.534 9.346 1.00 97.56 186 ALA A O 1
ATOM 1514 N N . THR A 1 187 ? -18.057 -5.657 7.289 1.00 97.00 187 THR A N 1
ATOM 1515 C CA . THR A 1 187 ? -16.968 -6.460 6.705 1.00 97.00 187 THR A CA 1
ATOM 1516 C C . THR A 1 187 ? -15.610 -6.136 7.330 1.00 97.00 187 THR A C 1
ATOM 1518 O O . THR A 1 187 ? -14.819 -7.046 7.568 1.00 97.00 187 THR A O 1
ATOM 1521 N N . GLN A 1 188 ? -15.372 -4.868 7.680 1.00 95.50 188 GLN A N 1
ATOM 1522 C CA . GLN A 1 188 ? -14.183 -4.419 8.398 1.00 95.50 188 GLN A CA 1
ATOM 1523 C C . GLN A 1 188 ? -14.115 -5.052 9.793 1.00 95.50 188 GLN A C 1
ATOM 1525 O O . GLN A 1 188 ? -13.088 -5.623 10.151 1.00 95.50 188 GLN A O 1
ATOM 1530 N N . SER A 1 189 ? -15.209 -5.023 10.561 1.00 96.75 189 SER A N 1
ATOM 1531 C CA . SER A 1 189 ? -15.269 -5.671 11.877 1.00 96.75 189 SER A CA 1
ATOM 1532 C C . SER A 1 189 ? -15.041 -7.180 11.808 1.00 96.75 189 SER A C 1
ATOM 1534 O O . SER A 1 189 ? -14.334 -7.719 12.656 1.00 96.75 189 SER A O 1
ATOM 1536 N N . VAL A 1 190 ? -15.593 -7.861 10.797 1.00 96.00 190 VAL A N 1
ATOM 1537 C CA . VAL A 1 190 ? -15.356 -9.298 10.587 1.00 96.00 190 VAL A CA 1
ATOM 1538 C C . VAL A 1 190 ? -13.883 -9.569 10.293 1.00 96.00 190 VAL A C 1
ATOM 1540 O O . VAL A 1 190 ? -13.313 -10.452 10.925 1.00 96.00 190 VAL A O 1
ATOM 1543 N N . PHE A 1 191 ? -13.255 -8.802 9.395 1.00 95.25 191 PHE A N 1
ATOM 1544 C CA . PHE A 1 191 ? -11.836 -8.962 9.071 1.00 95.25 191 PHE A CA 1
ATOM 1545 C C . PHE A 1 191 ? -10.934 -8.765 10.297 1.00 95.25 191 PHE A C 1
ATOM 1547 O O . PHE A 1 191 ? -10.126 -9.641 10.592 1.00 95.25 191 PHE A O 1
ATOM 1554 N N . PHE A 1 192 ? -11.087 -7.665 11.040 1.00 93.62 192 PHE A N 1
ATOM 1555 C CA . PHE A 1 192 ? -10.231 -7.395 12.202 1.00 93.62 192 PHE A CA 1
ATOM 1556 C C . PHE A 1 192 ? -10.488 -8.356 13.370 1.00 93.62 192 PHE A C 1
ATOM 1558 O O . PHE A 1 192 ? -9.543 -8.753 14.038 1.00 93.62 192 PHE A O 1
ATOM 1565 N N . SER A 1 193 ? -11.730 -8.804 13.582 1.00 94.12 193 SER A N 1
ATOM 1566 C CA . SER A 1 193 ? -12.025 -9.856 14.567 1.00 94.12 193 SER A CA 1
ATOM 1567 C C . SER A 1 193 ? -11.442 -11.217 14.150 1.00 94.12 193 SER A C 1
ATOM 1569 O O . SER A 1 193 ? -10.909 -11.937 14.989 1.00 94.12 193 SER A O 1
ATOM 1571 N N . ALA A 1 194 ? -11.473 -11.556 12.856 1.00 92.94 194 ALA A N 1
ATOM 1572 C CA . ALA A 1 194 ? -10.831 -12.762 12.329 1.00 92.94 194 ALA A CA 1
ATOM 1573 C C . ALA A 1 194 ? -9.297 -12.699 12.426 1.00 92.94 194 ALA A C 1
ATOM 1575 O O . ALA A 1 194 ? -8.660 -13.706 12.722 1.00 92.94 194 ALA A O 1
ATOM 1576 N N . PHE A 1 195 ? -8.708 -11.521 12.199 1.00 90.69 195 PHE A N 1
ATOM 1577 C CA . PHE A 1 195 ? -7.278 -11.275 12.375 1.00 90.69 195 PHE A CA 1
ATOM 1578 C C . PHE A 1 195 ? -6.863 -11.430 13.843 1.00 90.69 195 PHE A C 1
ATOM 1580 O O . PHE A 1 195 ? -5.915 -12.156 14.131 1.00 90.69 195 PHE A O 1
ATOM 1587 N N . ASP A 1 196 ? -7.604 -10.802 14.761 1.00 89.12 196 ASP A N 1
ATOM 1588 C CA . ASP A 1 196 ? -7.405 -10.938 16.207 1.00 89.12 196 ASP A CA 1
ATOM 1589 C C . ASP A 1 196 ? -7.456 -12.413 16.636 1.00 89.12 196 ASP A C 1
ATOM 1591 O O . ASP A 1 196 ? -6.574 -12.878 17.353 1.00 89.12 196 ASP A O 1
ATOM 1595 N N . PHE A 1 197 ? -8.434 -13.170 16.129 1.00 89.81 197 PHE A N 1
ATOM 1596 C CA . PHE A 1 197 ? -8.553 -14.605 16.386 1.00 89.81 197 PHE A CA 1
ATOM 1597 C C . PHE A 1 197 ? -7.355 -15.407 15.849 1.00 89.81 197 PHE A C 1
ATOM 1599 O O . PHE A 1 197 ? -6.764 -16.194 16.582 1.00 89.81 197 PHE A O 1
ATOM 1606 N N . PHE A 1 198 ? -6.965 -15.198 14.586 1.00 88.19 198 PHE A N 1
ATOM 1607 C CA . PHE A 1 198 ? -5.892 -15.961 13.938 1.00 88.19 198 PHE A CA 1
ATOM 1608 C C . PHE A 1 198 ? -4.512 -15.736 14.577 1.00 88.19 198 PHE A C 1
ATOM 1610 O O . PHE A 1 198 ? -3.689 -16.648 14.606 1.00 88.19 198 PHE A O 1
ATOM 1617 N N . PHE A 1 199 ? -4.255 -14.531 15.093 1.00 84.44 199 PHE A N 1
ATOM 1618 C CA . PHE A 1 199 ? -2.997 -14.179 15.760 1.00 84.44 199 PHE A CA 1
ATOM 1619 C C . PHE A 1 199 ? -3.059 -14.266 17.292 1.00 84.44 199 PHE A C 1
ATOM 1621 O O . PHE A 1 199 ? -2.107 -13.842 17.946 1.00 84.44 199 PHE A O 1
ATOM 1628 N N . ASP A 1 200 ? -4.157 -14.780 17.857 1.00 83.88 200 ASP A N 1
ATOM 1629 C CA . ASP A 1 200 ? -4.415 -14.842 19.304 1.00 83.88 200 ASP A CA 1
ATOM 1630 C C . ASP A 1 200 ? -4.126 -13.505 20.018 1.00 83.88 200 ASP A C 1
ATOM 1632 O O . ASP A 1 200 ? -3.386 -13.404 20.997 1.00 83.88 200 ASP A O 1
ATOM 1636 N N . THR A 1 201 ? -4.682 -12.425 19.469 1.00 82.19 201 THR A N 1
ATOM 1637 C CA . THR A 1 201 ? -4.499 -11.059 19.965 1.00 82.19 201 THR A CA 1
ATOM 1638 C C . THR A 1 201 ? -5.836 -10.364 20.186 1.00 82.19 201 THR A C 1
ATOM 1640 O O . THR A 1 201 ? -6.857 -10.710 19.604 1.00 82.19 201 THR A O 1
ATOM 1643 N N . ARG A 1 202 ? -5.839 -9.352 21.057 1.00 78.19 202 ARG A N 1
ATOM 1644 C CA . ARG A 1 202 ? -6.991 -8.458 21.294 1.00 78.19 202 ARG A CA 1
ATOM 1645 C C . ARG A 1 202 ? -6.674 -7.012 20.918 1.00 78.19 202 ARG A C 1
ATOM 1647 O O . ARG A 1 202 ? -7.298 -6.073 21.419 1.00 78.19 202 ARG A O 1
ATOM 1654 N N . ALA A 1 203 ? -5.656 -6.826 20.077 1.00 81.12 203 ALA A N 1
ATOM 1655 C CA . ALA A 1 203 ? -5.135 -5.516 19.721 1.00 81.12 203 ALA A CA 1
ATOM 1656 C C . ALA A 1 203 ? -6.181 -4.644 19.013 1.00 81.12 203 ALA A C 1
ATOM 1658 O O . ALA A 1 203 ? -6.211 -3.436 19.257 1.00 81.12 203 ALA A O 1
ATOM 1659 N N . SER A 1 204 ? -7.072 -5.221 18.196 1.00 88.00 204 SER A N 1
ATOM 1660 C CA . SER A 1 204 ? -8.029 -4.426 17.420 1.00 88.00 204 SER A CA 1
ATOM 1661 C C . SER A 1 204 ? -8.997 -3.644 18.312 1.00 88.00 204 SER A C 1
ATOM 1663 O O . SER A 1 204 ? -9.252 -2.470 18.048 1.00 88.00 204 SER A O 1
ATOM 1665 N N . ILE A 1 205 ? -9.483 -4.228 19.414 1.00 88.50 205 ILE A N 1
ATOM 1666 C CA . ILE A 1 205 ? -10.377 -3.523 20.355 1.00 88.50 205 ILE A CA 1
ATOM 1667 C C . ILE A 1 205 ? -9.686 -2.285 20.937 1.00 88.50 205 ILE A C 1
ATOM 1669 O O . ILE A 1 205 ? -10.278 -1.203 20.972 1.00 88.50 205 ILE A O 1
ATOM 1673 N N . PHE A 1 206 ? -8.425 -2.426 21.356 1.00 86.00 206 PHE A N 1
ATOM 1674 C CA . PHE A 1 206 ? -7.640 -1.311 21.881 1.00 86.00 206 PHE A CA 1
ATOM 1675 C C . PHE A 1 206 ? -7.397 -0.239 20.812 1.00 86.00 206 PHE A C 1
ATOM 1677 O O . PHE A 1 206 ? -7.679 0.932 21.055 1.00 86.00 206 PHE A O 1
ATOM 1684 N N . VAL A 1 207 ? -6.938 -0.631 19.619 1.00 87.75 207 VAL A N 1
ATOM 1685 C CA . VAL A 1 207 ? -6.617 0.298 18.523 1.00 87.75 207 VAL A CA 1
ATOM 1686 C C . VAL A 1 207 ? -7.853 1.082 18.082 1.00 87.75 207 VAL A C 1
ATOM 1688 O O . VAL A 1 207 ? -7.826 2.313 18.062 1.00 87.75 207 VAL A O 1
ATOM 1691 N N . PHE A 1 208 ? -8.964 0.407 17.777 1.00 91.81 208 PHE A N 1
ATOM 1692 C CA . PHE A 1 208 ? -10.183 1.087 17.334 1.00 91.81 208 PHE A CA 1
ATOM 1693 C C . PHE A 1 208 ? -10.839 1.901 18.457 1.00 91.81 208 PHE A C 1
ATOM 1695 O O . PHE A 1 208 ? -11.365 2.982 18.189 1.00 91.81 208 PHE A O 1
ATOM 1702 N N . GLY A 1 209 ? -10.762 1.444 19.713 1.00 91.94 209 GLY A N 1
ATOM 1703 C CA . GLY A 1 209 ? -11.226 2.209 20.873 1.00 91.94 209 GLY A CA 1
ATOM 1704 C C . GLY A 1 209 ? -10.418 3.492 21.089 1.00 91.94 209 GLY A C 1
ATOM 1705 O O . GLY A 1 209 ? -10.985 4.567 21.287 1.00 91.94 209 GLY A O 1
ATOM 1706 N N . PHE A 1 210 ? -9.093 3.407 20.974 1.00 91.69 210 PHE A N 1
ATOM 1707 C CA . PHE A 1 210 ? -8.200 4.559 21.067 1.00 91.69 210 PHE A CA 1
ATOM 1708 C C . PHE A 1 210 ? -8.441 5.558 19.924 1.00 91.69 210 PHE A C 1
ATOM 1710 O O . PHE A 1 210 ? -8.603 6.757 20.168 1.00 91.69 210 PHE A O 1
ATOM 1717 N N . LEU A 1 211 ? -8.566 5.071 18.684 1.00 92.50 211 LEU A N 1
ATOM 1718 C CA . LEU A 1 211 ? -8.896 5.898 17.519 1.00 92.50 211 LEU A CA 1
ATOM 1719 C C . LEU A 1 211 ? -10.267 6.571 17.655 1.00 92.50 211 LEU A C 1
ATOM 1721 O O . LEU A 1 211 ? -10.395 7.751 17.327 1.00 92.50 211 LEU A O 1
ATOM 1725 N N . PHE A 1 212 ? -11.278 5.873 18.181 1.00 94.62 212 PHE A N 1
ATOM 1726 C CA . PHE A 1 212 ? -12.592 6.457 18.457 1.00 94.62 212 PHE A CA 1
ATOM 1727 C C . PHE A 1 212 ? -12.491 7.664 19.404 1.00 94.62 212 PHE A C 1
ATOM 1729 O O . PHE A 1 212 ? -13.067 8.723 19.123 1.00 94.62 212 PHE A O 1
ATOM 1736 N N . CYS A 1 213 ? -11.723 7.540 20.491 1.00 94.38 213 CYS A N 1
ATOM 1737 C CA . CYS A 1 213 ? -11.477 8.638 21.425 1.00 94.38 213 CYS A CA 1
ATOM 1738 C C . CYS A 1 213 ? -10.788 9.825 20.734 1.00 94.38 213 CYS A C 1
ATOM 1740 O O . CYS A 1 213 ? -11.258 10.960 20.852 1.00 94.38 213 CYS A O 1
ATOM 1742 N N . ILE A 1 214 ? -9.724 9.574 19.961 1.00 94.12 214 ILE A N 1
ATOM 1743 C CA . ILE A 1 214 ? -8.987 10.626 19.245 1.00 94.12 214 ILE A CA 1
ATOM 1744 C C . ILE A 1 214 ? -9.879 11.336 18.227 1.00 94.12 214 ILE A C 1
ATOM 1746 O O . ILE A 1 214 ? -9.899 12.567 18.201 1.00 94.12 214 ILE A O 1
ATOM 1750 N N . MET A 1 215 ? -10.627 10.600 17.400 1.00 93.06 215 MET A N 1
ATOM 1751 C CA . MET A 1 215 ? -11.500 11.193 16.379 1.00 93.06 215 MET A CA 1
ATOM 1752 C C . MET A 1 215 ? -12.610 12.034 17.013 1.00 93.06 215 MET A C 1
ATOM 1754 O O . MET A 1 215 ? -12.912 13.134 16.542 1.00 93.06 215 MET A O 1
ATOM 1758 N N . THR A 1 216 ? -13.168 11.573 18.134 1.00 94.19 216 THR A N 1
ATOM 1759 C CA . THR A 1 216 ? -14.214 12.301 18.861 1.00 94.19 216 THR A CA 1
ATOM 1760 C C . THR A 1 216 ? -13.677 13.600 19.464 1.00 94.19 216 THR A C 1
ATOM 1762 O O . THR A 1 216 ? -14.263 14.662 19.249 1.00 94.19 216 THR A O 1
ATOM 1765 N N . LEU A 1 217 ? -12.526 13.558 20.143 1.00 94.81 217 LEU A N 1
ATOM 1766 C CA . LEU A 1 217 ? -11.863 14.758 20.670 1.00 94.81 217 LEU A CA 1
ATOM 1767 C C . LEU A 1 217 ? -11.448 15.718 19.547 1.00 94.81 217 LEU A C 1
ATOM 1769 O O . LEU A 1 217 ? -11.678 16.925 19.641 1.00 94.81 217 LEU A O 1
ATOM 1773 N N . THR A 1 218 ? -10.932 15.181 18.442 1.00 92.69 218 THR A N 1
ATOM 1774 C CA . THR A 1 218 ? -10.527 15.974 17.278 1.00 92.69 218 THR A CA 1
ATOM 1775 C C . THR A 1 218 ? -11.722 16.696 16.679 1.00 92.69 218 THR A C 1
ATOM 1777 O O . THR A 1 218 ? -11.618 17.891 16.426 1.00 92.69 218 THR A O 1
ATOM 1780 N N . THR A 1 219 ? -12.876 16.033 16.541 1.00 92.12 219 THR A N 1
ATOM 1781 C CA . THR A 1 219 ? -14.126 16.659 16.071 1.00 92.12 219 THR A CA 1
ATOM 1782 C C . THR A 1 219 ? -14.482 17.897 16.904 1.00 92.12 219 THR A C 1
ATOM 1784 O O . THR A 1 219 ? -14.889 18.934 16.367 1.00 92.12 219 THR A O 1
ATOM 1787 N N . LEU A 1 220 ? -14.314 17.809 18.228 1.00 92.31 220 LEU A N 1
ATOM 1788 C CA . LEU A 1 220 ? -14.609 18.904 19.151 1.00 92.31 220 LEU A CA 1
ATOM 1789 C C . LEU A 1 220 ? -13.593 20.046 19.049 1.00 92.31 220 LEU A C 1
ATOM 1791 O O . LEU A 1 220 ? -13.991 21.204 19.148 1.00 92.31 220 LEU A O 1
ATOM 1795 N N . LEU A 1 221 ? -12.308 19.739 18.854 1.00 93.12 221 LEU A N 1
ATOM 1796 C CA . LEU A 1 221 ? -11.225 20.726 18.799 1.00 93.12 221 LEU A CA 1
ATOM 1797 C C . LEU A 1 221 ? -11.102 21.392 17.424 1.00 93.12 221 LEU A C 1
ATOM 1799 O O . LEU A 1 221 ? -11.038 22.616 17.337 1.00 93.12 221 LEU A O 1
ATOM 1803 N N . CYS A 1 222 ? -11.138 20.627 16.331 1.00 90.88 222 CYS A N 1
ATOM 1804 C CA . CYS A 1 222 ? -10.944 21.132 14.967 1.00 90.88 222 CYS A CA 1
ATOM 1805 C C . CYS A 1 222 ? -12.101 22.017 14.469 1.00 90.88 222 CYS A C 1
ATOM 1807 O O . CYS A 1 222 ? -12.010 22.606 13.390 1.00 90.88 222 CYS A O 1
ATOM 1809 N N . THR A 1 223 ? -13.192 22.101 15.236 1.00 91.06 223 THR A N 1
ATOM 1810 C CA . THR A 1 223 ? -14.334 22.996 15.001 1.00 91.06 223 THR A CA 1
ATOM 1811 C C . THR A 1 223 ? -14.274 24.274 15.846 1.00 91.06 223 THR A C 1
ATOM 1813 O O . THR A 1 223 ? -15.077 25.183 15.630 1.00 91.06 223 THR A O 1
ATOM 1816 N N . LYS A 1 224 ? -13.318 24.399 16.778 1.00 90.62 224 LYS A N 1
ATOM 1817 C CA . LYS A 1 224 ? -13.099 25.630 17.550 1.00 90.62 224 LYS A CA 1
ATOM 1818 C C . LYS A 1 224 ? -12.345 26.668 16.722 1.00 90.62 224 LYS A C 1
ATOM 1820 O O . LYS A 1 224 ? -11.466 26.347 15.924 1.00 90.62 224 LYS A O 1
ATOM 1825 N N . ILE A 1 225 ? -12.696 27.929 16.948 1.00 85.44 225 ILE A N 1
ATOM 1826 C CA . ILE A 1 225 ? -12.042 29.084 16.333 1.00 85.44 225 ILE A CA 1
ATOM 1827 C C . ILE A 1 225 ? -10.736 29.345 17.090 1.00 85.44 225 ILE A C 1
ATOM 1829 O O . ILE A 1 225 ? -10.763 29.532 18.304 1.00 85.44 225 ILE A O 1
ATOM 1833 N N . ALA A 1 226 ? -9.609 29.336 16.374 1.00 78.81 226 ALA A N 1
ATOM 1834 C CA . ALA A 1 226 ? -8.268 29.495 16.937 1.00 78.81 226 ALA A CA 1
ATOM 1835 C C . ALA A 1 226 ? -7.847 30.966 17.039 1.00 78.81 226 ALA A C 1
ATOM 1837 O O . ALA A 1 226 ? -7.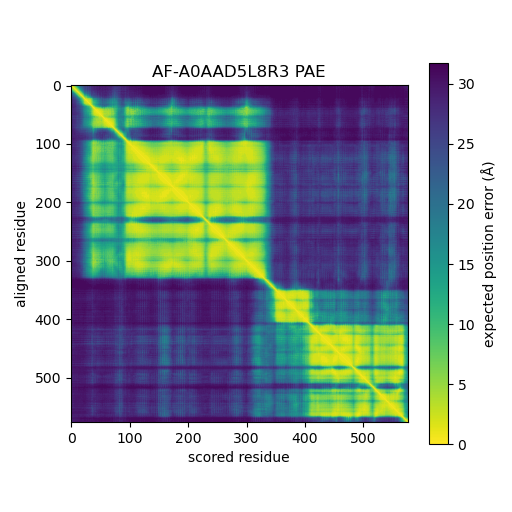307 31.391 18.057 1.00 78.81 226 ALA A O 1
ATOM 1838 N N . LYS A 1 227 ? -8.108 31.759 15.990 1.00 68.88 227 LYS A N 1
ATOM 1839 C CA . LYS A 1 227 ? -7.748 33.181 15.935 1.00 68.88 227 LYS A CA 1
ATOM 1840 C C . LYS A 1 227 ? -8.984 34.022 15.644 1.00 68.88 227 LYS A C 1
ATOM 1842 O O . LYS A 1 227 ? -9.570 33.935 14.565 1.00 68.88 227 LYS A O 1
ATOM 1847 N N . ARG A 1 228 ? -9.353 34.874 16.603 1.00 59.38 228 ARG A N 1
ATOM 1848 C CA . ARG A 1 228 ? -10.310 35.964 16.398 1.00 59.38 228 ARG A CA 1
ATOM 1849 C C . ARG A 1 228 ? -9.501 37.235 16.166 1.00 59.38 228 ARG A C 1
ATOM 1851 O O . ARG A 1 228 ? -8.951 37.792 17.110 1.00 59.38 228 ARG A O 1
ATOM 1858 N N . SER A 1 229 ? -9.347 37.638 14.909 1.00 56.53 229 SER A N 1
ATOM 1859 C CA . SER A 1 229 ? -8.719 38.923 14.605 1.00 56.53 229 SER A CA 1
ATOM 1860 C C . SER A 1 229 ? -9.626 40.053 15.103 1.00 56.53 229 SER A C 1
ATOM 1862 O O . SER A 1 229 ? -10.826 40.033 14.836 1.00 56.53 229 SER A O 1
ATOM 1864 N N . PHE A 1 230 ? -9.067 41.013 15.846 1.00 58.62 230 PHE A N 1
ATOM 1865 C CA . PHE A 1 230 ? -9.752 42.276 16.159 1.00 58.62 230 PHE A CA 1
ATOM 1866 C C . PHE A 1 230 ? -9.836 43.188 14.929 1.00 58.62 230 PHE A C 1
ATOM 1868 O O . PHE A 1 230 ? -10.706 44.051 14.858 1.00 58.62 230 PHE A O 1
ATOM 1875 N N . ASP A 1 231 ? -8.955 42.966 13.954 1.00 58.94 231 ASP A N 1
ATOM 1876 C CA . ASP A 1 231 ? -9.028 43.586 12.641 1.00 58.94 231 ASP A CA 1
ATOM 1877 C C . ASP A 1 231 ? -9.992 42.788 11.751 1.00 58.94 231 ASP A C 1
ATOM 1879 O O . ASP A 1 231 ? -9.759 41.605 11.478 1.00 58.94 231 ASP A O 1
ATOM 1883 N N . ALA A 1 232 ? -11.061 43.447 11.297 1.00 60.44 232 ALA A N 1
ATOM 1884 C CA . ALA A 1 232 ? -12.081 42.891 10.409 1.00 60.44 232 ALA A CA 1
ATOM 1885 C C . ALA A 1 232 ? -11.533 42.480 9.025 1.00 60.44 232 ALA A C 1
ATOM 1887 O O . ALA A 1 232 ? -12.252 41.848 8.249 1.00 60.44 232 ALA A O 1
ATOM 1888 N N . SER A 1 233 ? -10.285 42.842 8.700 1.00 60.38 233 SER A N 1
ATOM 1889 C CA . SER A 1 233 ? -9.626 42.510 7.435 1.00 60.38 233 SER A CA 1
ATOM 1890 C C . SER A 1 233 ? -9.053 41.084 7.371 1.00 60.38 233 SER A C 1
ATOM 1892 O O . SER A 1 233 ? -8.952 40.534 6.273 1.00 60.38 233 SER A O 1
ATOM 1894 N N . GLN A 1 234 ? -8.709 40.459 8.509 1.00 62.66 234 GLN A N 1
ATOM 1895 C CA . GLN A 1 234 ? -8.165 39.093 8.531 1.00 62.66 234 GLN A CA 1
ATOM 1896 C C . GLN A 1 234 ? -9.269 38.052 8.761 1.00 62.66 234 GLN A C 1
ATOM 1898 O O . GLN A 1 234 ? -10.048 38.187 9.711 1.00 62.66 234 GLN A O 1
ATOM 1903 N N . PRO A 1 235 ? -9.319 36.973 7.958 1.00 66.06 235 PRO A N 1
ATOM 1904 C CA . PRO A 1 235 ? -10.303 35.919 8.147 1.00 66.06 235 PRO A CA 1
ATOM 1905 C C . PRO A 1 235 ? -10.078 35.205 9.483 1.00 66.06 235 PRO A C 1
ATOM 1907 O O . PRO A 1 235 ? -8.946 34.936 9.898 1.00 66.06 235 PRO A O 1
ATOM 1910 N N . THR A 1 236 ? -11.177 34.885 10.166 1.00 77.38 236 THR A N 1
ATOM 1911 C CA . THR A 1 236 ? -11.122 33.975 11.314 1.00 77.38 236 THR A CA 1
ATOM 1912 C C . THR A 1 236 ? -10.702 32.588 10.834 1.00 77.38 236 THR A C 1
ATOM 1914 O O . THR A 1 236 ? -11.017 32.183 9.718 1.00 77.38 236 THR A O 1
ATOM 1917 N N . THR A 1 237 ? -9.946 31.863 11.655 1.00 83.25 237 THR A N 1
ATOM 1918 C CA . THR A 1 237 ? -9.429 30.536 11.294 1.00 83.25 237 THR A CA 1
ATOM 1919 C C . THR A 1 237 ? -9.719 29.526 12.392 1.00 83.25 237 THR A C 1
ATOM 1921 O O . THR A 1 237 ? -9.779 29.855 13.582 1.00 83.25 237 THR A O 1
ATOM 1924 N N . LEU A 1 238 ? -9.937 28.280 11.980 1.00 89.31 238 LEU A N 1
ATOM 1925 C CA . LEU A 1 238 ? -10.139 27.144 12.873 1.00 89.31 238 LEU A CA 1
ATOM 1926 C C . LEU A 1 238 ? -8.799 26.558 13.320 1.00 89.31 238 LEU A C 1
ATOM 1928 O O . LEU A 1 238 ? -7.783 26.742 12.649 1.00 89.31 238 LEU A O 1
ATOM 1932 N N . ILE A 1 239 ? -8.804 25.810 14.425 1.00 89.62 239 ILE A N 1
ATOM 1933 C CA . ILE A 1 239 ? -7.627 25.033 14.847 1.00 89.62 239 ILE A CA 1
ATOM 1934 C C . ILE A 1 239 ? -7.219 24.090 13.702 1.00 89.62 239 ILE A C 1
ATOM 1936 O O . ILE A 1 239 ? -8.077 23.452 13.083 1.00 89.62 239 ILE A O 1
ATOM 1940 N N . SER A 1 240 ? -5.925 24.024 13.380 1.00 90.06 240 SER A N 1
ATOM 1941 C CA . SER A 1 240 ? -5.420 23.150 12.315 1.00 90.06 240 SER A CA 1
ATOM 1942 C C . SER A 1 240 ? -5.577 21.671 12.687 1.00 90.06 240 SER A C 1
ATOM 1944 O O . SER A 1 240 ? -5.528 21.313 13.866 1.00 90.06 240 SER A O 1
ATOM 1946 N N . TYR A 1 241 ? -5.758 20.799 11.689 1.00 91.56 241 TYR A N 1
ATOM 1947 C CA . TYR A 1 241 ? -5.933 19.362 11.935 1.00 91.56 241 TYR A CA 1
ATOM 1948 C C . TYR A 1 241 ? -4.754 18.735 12.694 1.00 91.56 241 TYR A C 1
ATOM 1950 O O . TYR A 1 241 ? -5.027 18.062 13.687 1.00 91.56 241 TYR A O 1
ATOM 1958 N N . PRO A 1 242 ? -3.473 19.002 12.346 1.00 90.88 242 PRO A N 1
ATOM 1959 C CA . PRO A 1 242 ? -2.343 18.440 13.089 1.00 90.88 242 PRO A CA 1
ATOM 1960 C C . PRO A 1 242 ? -2.328 18.864 14.559 1.00 90.88 242 PRO A C 1
ATOM 1962 O O . PRO A 1 242 ? -2.109 18.035 15.434 1.00 90.88 242 PRO A O 1
ATOM 1965 N N . MET A 1 243 ? -2.631 20.133 14.859 1.00 91.19 243 MET A N 1
ATOM 1966 C CA . MET A 1 243 ? -2.688 20.611 16.245 1.00 91.19 243 MET A CA 1
ATOM 1967 C C . MET A 1 243 ? -3.842 19.966 17.021 1.00 91.19 243 MET A C 1
ATOM 1969 O O . MET A 1 243 ? -3.643 19.495 18.138 1.00 91.19 243 MET A O 1
ATOM 1973 N N . ALA A 1 244 ? -5.042 19.910 16.432 1.00 93.38 244 ALA A N 1
ATOM 1974 C CA . ALA A 1 244 ? -6.201 19.283 17.067 1.00 93.38 244 ALA A CA 1
ATOM 1975 C C . ALA A 1 244 ? -5.968 17.786 17.342 1.00 93.38 244 ALA A C 1
ATOM 1977 O O . ALA A 1 244 ? -6.314 17.305 18.424 1.00 93.38 244 ALA A O 1
ATOM 1978 N N . LEU A 1 245 ? -5.354 17.068 16.396 1.00 93.06 245 LEU A N 1
ATOM 1979 C CA . LEU A 1 245 ? -5.040 15.646 16.532 1.00 93.06 245 LEU A CA 1
ATOM 1980 C C . LEU A 1 245 ? -3.937 15.392 17.557 1.00 93.06 245 LEU A C 1
ATOM 1982 O O . LEU A 1 245 ? -4.101 14.494 18.372 1.00 93.06 245 LEU A O 1
ATOM 1986 N N . LEU A 1 246 ? -2.875 16.202 17.600 1.00 93.44 246 LEU A N 1
ATOM 1987 C CA . LEU A 1 246 ? -1.818 16.070 18.612 1.00 93.44 246 LEU A CA 1
ATOM 1988 C C . LEU A 1 246 ? -2.342 16.297 20.034 1.00 93.44 246 LEU A C 1
ATOM 1990 O O . LEU A 1 246 ? -2.030 15.521 20.936 1.00 93.44 246 LEU A O 1
ATOM 1994 N N . ILE A 1 247 ? -3.182 17.318 20.235 1.00 94.31 247 ILE A N 1
ATOM 1995 C CA . ILE A 1 247 ? -3.825 17.563 21.536 1.00 94.31 247 ILE A CA 1
ATOM 1996 C C . ILE A 1 247 ? -4.742 16.386 21.901 1.00 94.31 247 ILE A C 1
ATOM 1998 O O . ILE A 1 247 ? -4.701 15.899 23.029 1.00 94.31 247 ILE A O 1
ATOM 2002 N N . SER A 1 248 ? -5.538 15.898 20.945 1.00 95.44 248 SER A N 1
ATOM 2003 C CA . SER A 1 248 ? -6.433 14.750 21.154 1.00 95.44 248 SER A CA 1
ATOM 2004 C C . SER A 1 248 ? -5.665 13.472 21.484 1.00 95.44 248 SER A C 1
ATOM 2006 O O . SER A 1 248 ? -6.056 12.746 22.394 1.00 95.44 248 SER A O 1
ATOM 2008 N N . PHE A 1 249 ? -4.557 13.223 20.784 1.00 94.75 249 PHE A N 1
ATOM 2009 C CA . PHE A 1 249 ? -3.665 12.097 21.026 1.00 94.75 249 PHE A CA 1
ATOM 2010 C C . PHE A 1 249 ? -3.053 12.184 22.419 1.00 94.75 249 PHE A C 1
ATOM 2012 O O . PHE A 1 249 ? -3.080 11.199 23.142 1.00 94.75 249 PHE A O 1
ATOM 2019 N N . PHE A 1 250 ? -2.555 13.353 22.834 1.00 94.06 250 PHE A N 1
ATOM 2020 C CA . PHE A 1 250 ? -1.978 13.532 24.166 1.00 94.06 250 PHE A CA 1
ATOM 2021 C C . PHE A 1 250 ? -2.999 13.260 25.280 1.00 94.06 250 PHE A C 1
ATOM 2023 O O . PHE A 1 250 ? -2.701 12.534 26.225 1.00 94.06 250 PHE A O 1
ATOM 2030 N N . ILE A 1 251 ? -4.224 13.782 25.149 1.00 94.62 251 ILE A N 1
ATOM 2031 C CA . ILE A 1 251 ? -5.305 13.527 26.116 1.00 94.62 251 ILE A CA 1
ATOM 2032 C C . ILE A 1 251 ? -5.650 12.031 26.160 1.00 94.62 251 ILE A C 1
ATOM 2034 O O . ILE A 1 251 ? -5.737 11.452 27.245 1.00 94.62 251 ILE A O 1
ATOM 2038 N N . ALA A 1 252 ? -5.816 11.395 24.996 1.00 94.25 252 ALA A N 1
ATOM 2039 C CA . ALA A 1 252 ? -6.107 9.967 24.906 1.00 94.25 252 ALA A CA 1
ATOM 2040 C C . ALA A 1 252 ? -4.960 9.111 25.467 1.00 94.25 252 ALA A C 1
ATOM 2042 O O . ALA A 1 252 ? -5.224 8.141 26.168 1.00 94.25 252 ALA A O 1
ATOM 2043 N N . PHE A 1 253 ? -3.707 9.499 25.219 1.00 93.00 253 PHE A N 1
ATOM 2044 C CA . PHE A 1 253 ? -2.502 8.843 25.725 1.00 93.00 253 PHE A CA 1
ATOM 2045 C C . PHE A 1 253 ? -2.419 8.892 27.251 1.00 93.00 253 PHE A C 1
ATOM 2047 O O . PHE A 1 253 ? -2.153 7.873 27.878 1.00 93.00 253 PHE A O 1
ATOM 2054 N N . VAL A 1 254 ? -2.685 10.046 27.874 1.00 92.62 254 VAL A N 1
ATOM 2055 C CA . VAL A 1 254 ? -2.715 10.149 29.3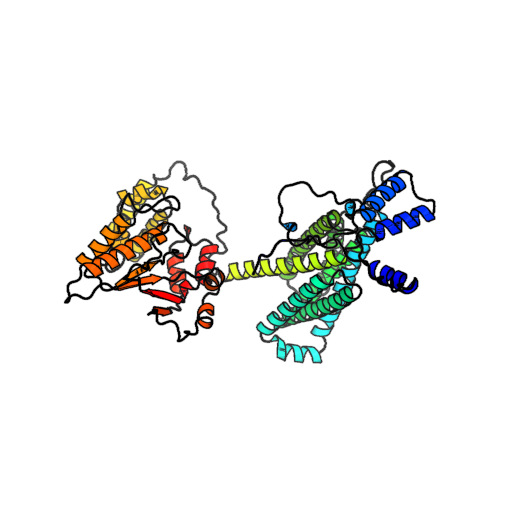44 1.00 92.62 254 VAL A CA 1
ATOM 2056 C C . VAL A 1 254 ? -3.805 9.240 29.923 1.00 92.62 254 VAL A C 1
ATOM 2058 O O . VAL A 1 254 ? -3.562 8.526 30.896 1.00 92.62 254 VAL A O 1
ATOM 2061 N N . GLY A 1 255 ? -4.985 9.211 29.294 1.00 90.75 255 GLY A N 1
ATOM 2062 C CA . GLY A 1 255 ? -6.068 8.306 29.681 1.00 90.75 255 GLY A CA 1
ATOM 2063 C C . GLY A 1 255 ? -5.699 6.828 29.518 1.00 90.75 255 GLY A C 1
ATOM 2064 O O . GLY A 1 255 ? -5.930 6.034 30.427 1.00 90.75 255 GLY A O 1
ATOM 2065 N N . SER A 1 256 ? -5.078 6.452 28.397 1.00 90.56 256 SER A N 1
ATOM 2066 C CA . SER A 1 256 ? -4.655 5.073 28.150 1.00 90.56 256 SER A CA 1
ATOM 2067 C C . SER A 1 256 ? -3.515 4.650 29.073 1.00 90.56 256 SER A C 1
ATOM 2069 O O . SER A 1 256 ? -3.487 3.500 29.489 1.00 90.56 256 SER A O 1
ATOM 2071 N N . LEU A 1 257 ? -2.617 5.568 29.448 1.00 90.50 257 LEU A N 1
ATOM 2072 C CA . LEU A 1 257 ? -1.537 5.317 30.403 1.00 90.50 257 LEU A CA 1
ATOM 2073 C C . LEU A 1 257 ? -2.098 4.978 31.788 1.00 90.50 257 LEU A C 1
ATOM 2075 O O . LEU A 1 257 ? -1.636 4.035 32.425 1.00 90.50 257 LEU A O 1
ATOM 2079 N N . PHE A 1 258 ? -3.125 5.713 32.224 1.00 89.81 258 PHE A N 1
ATOM 2080 C CA . PHE A 1 258 ? -3.842 5.406 33.458 1.00 89.81 258 PHE A CA 1
ATOM 2081 C C . PHE A 1 258 ? -4.505 4.024 33.380 1.00 89.81 258 PHE A C 1
ATOM 2083 O O . PHE A 1 258 ? -4.292 3.194 34.252 1.00 89.81 258 PHE A O 1
ATOM 2090 N N . ILE A 1 259 ? -5.243 3.720 32.309 1.00 87.19 259 ILE A N 1
ATOM 2091 C CA . ILE A 1 259 ? -5.863 2.392 32.141 1.00 87.19 259 ILE A CA 1
ATOM 2092 C C . ILE A 1 259 ? -4.802 1.283 32.115 1.00 87.19 259 ILE A C 1
ATOM 2094 O O . ILE A 1 259 ? -5.010 0.215 32.686 1.00 87.19 259 ILE A O 1
ATOM 2098 N N . TYR A 1 260 ? -3.655 1.542 31.488 1.00 86.62 260 TYR A N 1
ATOM 2099 C CA . TYR A 1 260 ? -2.576 0.576 31.371 1.00 86.62 260 TYR A CA 1
ATOM 2100 C C . TYR A 1 260 ? -2.015 0.179 32.739 1.00 86.62 260 TYR A C 1
ATOM 2102 O O . TYR A 1 260 ? -2.076 -0.991 33.102 1.00 86.62 260 TYR A O 1
ATOM 2110 N N . PHE A 1 261 ? -1.552 1.151 33.531 1.00 87.50 261 PHE A N 1
ATOM 2111 C CA . PHE A 1 261 ? -0.928 0.876 34.831 1.00 87.50 261 PHE A CA 1
ATOM 2112 C C . PHE A 1 261 ? -1.890 0.354 35.901 1.00 87.50 261 PHE A C 1
ATOM 2114 O O . PHE A 1 261 ? -1.437 -0.227 36.879 1.00 87.50 261 PHE A O 1
ATOM 2121 N N . PHE A 1 262 ? -3.195 0.588 35.754 1.00 86.75 262 PHE A N 1
ATOM 2122 C CA . PHE A 1 262 ? -4.185 0.153 36.741 1.00 86.75 262 PHE A CA 1
ATOM 2123 C C . PHE A 1 262 ? -4.923 -1.132 36.350 1.00 86.75 262 PHE A C 1
ATOM 2125 O O . PHE A 1 262 ? -5.634 -1.688 37.188 1.00 86.75 262 PHE A O 1
ATOM 2132 N N . SER A 1 263 ? -4.870 -1.569 35.087 1.00 82.62 263 SER A N 1
ATOM 2133 C CA . SER A 1 263 ? -5.729 -2.670 34.619 1.00 82.62 263 SER A CA 1
ATOM 2134 C C . SER A 1 263 ? -5.164 -3.544 33.497 1.00 82.62 263 SER A C 1
ATOM 2136 O O . SER A 1 263 ? -5.777 -4.569 33.210 1.00 82.62 263 SER A O 1
ATOM 2138 N N . MET A 1 264 ? -4.071 -3.165 32.823 1.00 77.56 264 MET A N 1
ATOM 2139 C CA . MET A 1 264 ? -3.568 -3.898 31.643 1.00 77.56 264 MET A CA 1
ATOM 2140 C C . MET A 1 264 ? -2.087 -4.281 31.719 1.00 77.56 264 MET A C 1
ATOM 2142 O O . MET A 1 264 ? -1.597 -4.915 30.785 1.00 77.56 264 MET A O 1
ATOM 2146 N N . ASP A 1 265 ? -1.377 -3.930 32.789 1.00 76.94 265 ASP A N 1
ATOM 2147 C CA . ASP A 1 265 ? 0.052 -4.217 32.959 1.00 76.94 265 ASP A CA 1
ATOM 2148 C C . ASP A 1 265 ? 0.356 -5.724 33.015 1.00 76.94 265 ASP A C 1
ATOM 2150 O O . ASP A 1 265 ? 1.405 -6.154 32.538 1.00 76.94 265 ASP A O 1
ATOM 2154 N N . GLU A 1 266 ? -0.588 -6.530 33.507 1.00 75.31 266 GLU A N 1
ATOM 2155 C CA . GLU A 1 266 ? -0.510 -7.997 33.483 1.00 75.31 266 GLU A CA 1
ATOM 2156 C C . GLU A 1 266 ? -0.850 -8.618 32.111 1.00 75.31 266 GLU A C 1
ATOM 2158 O O . GLU A 1 266 ? -0.474 -9.759 31.843 1.00 75.31 266 GLU A O 1
ATOM 2163 N N . PHE A 1 267 ? -1.549 -7.893 31.226 1.00 68.38 267 PHE A N 1
ATOM 2164 C CA . PHE A 1 267 ? -2.085 -8.434 29.966 1.00 68.38 267 PHE A CA 1
ATOM 2165 C C . PHE A 1 267 ? -1.312 -8.003 28.716 1.00 68.38 267 PHE A C 1
ATOM 2167 O O . PHE A 1 267 ? -1.294 -8.734 27.726 1.00 68.38 267 PHE A O 1
ATOM 2174 N N . VAL A 1 268 ? -0.700 -6.817 28.726 1.00 72.31 268 VAL A N 1
ATOM 2175 C CA . VAL A 1 268 ? 0.034 -6.264 27.582 1.00 72.31 268 VAL A CA 1
ATOM 2176 C C . VAL A 1 268 ? 1.408 -5.818 28.055 1.00 72.31 268 VAL A C 1
ATOM 2178 O O . VAL A 1 268 ? 1.519 -5.023 28.979 1.00 72.31 268 VAL A O 1
ATOM 2181 N N . SER A 1 269 ? 2.471 -6.293 27.403 1.00 81.38 269 SER A N 1
ATOM 2182 C CA . SER A 1 269 ? 3.831 -5.884 27.776 1.00 81.38 269 SER A CA 1
ATOM 2183 C C . SER A 1 269 ? 4.077 -4.383 27.517 1.00 81.38 269 SER A C 1
ATOM 2185 O O . SER A 1 269 ? 3.546 -3.831 26.543 1.00 81.38 269 SER A O 1
ATOM 2187 N N . PRO A 1 270 ? 4.969 -3.720 28.286 1.00 83.12 270 PRO A N 1
ATOM 2188 C CA . PRO A 1 270 ? 5.293 -2.307 28.067 1.00 83.12 270 PRO A CA 1
ATOM 2189 C C . PRO A 1 270 ? 5.804 -2.015 26.653 1.00 83.12 270 PRO A C 1
ATOM 2191 O O . PRO A 1 270 ? 5.539 -0.950 26.092 1.00 83.12 270 PRO A O 1
ATOM 2194 N N . LEU A 1 271 ? 6.517 -2.973 26.052 1.00 79.31 271 LEU A N 1
ATOM 2195 C CA . LEU A 1 271 ? 7.024 -2.864 24.688 1.00 79.31 271 LEU A CA 1
ATOM 2196 C C . LEU A 1 271 ? 5.888 -2.901 23.658 1.00 79.31 271 LEU A C 1
ATOM 2198 O O . LEU A 1 271 ? 5.841 -2.044 22.784 1.00 79.31 271 LEU A O 1
ATOM 2202 N N . GLN A 1 272 ? 4.949 -3.846 23.772 1.00 73.75 272 GLN A N 1
ATOM 2203 C CA . GLN A 1 272 ? 3.800 -3.927 22.861 1.00 73.75 272 GLN A CA 1
ATOM 2204 C C . GLN A 1 272 ? 2.904 -2.691 22.974 1.00 73.75 272 GLN A C 1
ATOM 2206 O O . GLN A 1 272 ? 2.478 -2.142 21.957 1.00 73.75 272 GLN A O 1
ATOM 2211 N N . TYR A 1 273 ? 2.654 -2.222 24.198 1.00 83.88 273 TYR A N 1
ATOM 2212 C CA . TYR A 1 273 ? 1.864 -1.019 24.445 1.00 83.88 273 TYR A CA 1
ATOM 2213 C C . TYR A 1 273 ? 2.526 0.232 23.844 1.00 83.88 273 TYR A C 1
ATOM 2215 O O . TYR A 1 273 ? 1.896 0.968 23.081 1.00 83.88 273 TYR A O 1
ATOM 2223 N N . SER A 1 274 ? 3.817 0.446 24.122 1.00 84.19 274 SER A N 1
ATOM 2224 C CA . SER A 1 274 ? 4.559 1.603 23.602 1.00 84.19 274 SER A CA 1
ATOM 2225 C C . SER A 1 274 ? 4.750 1.560 22.082 1.00 84.19 274 SER A C 1
ATOM 2227 O O . SER A 1 274 ? 4.565 2.585 21.424 1.00 84.19 274 SER A O 1
ATOM 2229 N N . ALA A 1 275 ? 5.028 0.389 21.501 1.00 80.44 275 ALA A N 1
ATOM 2230 C CA . ALA A 1 275 ? 5.124 0.215 20.052 1.00 80.44 275 ALA A CA 1
ATOM 2231 C C . ALA A 1 275 ? 3.784 0.494 19.351 1.00 80.44 275 ALA A C 1
ATOM 2233 O O . ALA A 1 275 ? 3.756 1.186 18.332 1.00 80.44 275 ALA A O 1
ATOM 2234 N N . SER A 1 276 ? 2.668 0.032 19.928 1.00 81.94 276 SER A N 1
ATOM 2235 C CA . SER A 1 276 ? 1.324 0.293 19.394 1.00 81.94 276 SER A CA 1
ATOM 2236 C C . SER A 1 276 ? 1.000 1.787 19.394 1.00 81.94 276 SER A C 1
ATOM 2238 O O . SER A 1 276 ? 0.495 2.314 18.406 1.00 81.94 276 SER A O 1
ATOM 2240 N N . LEU A 1 277 ? 1.337 2.503 20.471 1.00 87.56 277 LEU A N 1
ATOM 2241 C CA . LEU A 1 277 ? 1.153 3.954 20.549 1.00 87.56 277 LEU A CA 1
ATOM 2242 C C . LEU A 1 277 ? 2.024 4.719 19.549 1.00 87.56 277 LEU A C 1
ATOM 2244 O O . LEU A 1 277 ? 1.537 5.663 18.929 1.00 87.56 277 LEU A O 1
ATOM 2248 N N . ALA A 1 278 ? 3.283 4.316 19.366 1.00 85.62 278 ALA A N 1
ATOM 2249 C CA . ALA A 1 278 ? 4.176 4.937 18.390 1.00 85.62 278 ALA A CA 1
ATOM 2250 C C . ALA A 1 278 ? 3.660 4.751 16.953 1.00 85.62 278 ALA A C 1
ATOM 2252 O O . ALA A 1 278 ? 3.590 5.716 16.190 1.00 85.62 278 ALA A O 1
ATOM 2253 N N . ALA A 1 279 ? 3.222 3.537 16.605 1.00 82.94 279 ALA A N 1
ATOM 2254 C CA . ALA A 1 279 ? 2.608 3.254 15.309 1.00 82.94 279 ALA A CA 1
ATOM 2255 C C . ALA A 1 279 ? 1.312 4.059 15.104 1.00 82.94 279 ALA A C 1
ATOM 2257 O O . ALA A 1 279 ? 1.109 4.656 14.045 1.00 82.94 279 ALA A O 1
ATOM 2258 N N . MET A 1 280 ? 0.460 4.146 16.132 1.00 87.06 280 MET A N 1
ATOM 2259 C CA . MET A 1 280 ? -0.764 4.949 16.076 1.00 87.06 280 MET A CA 1
ATOM 2260 C C . MET A 1 280 ? -0.479 6.446 15.938 1.00 87.06 280 MET A C 1
ATOM 2262 O O . MET A 1 280 ? -1.216 7.121 15.227 1.00 87.06 280 MET A O 1
ATOM 2266 N N . LEU A 1 281 ? 0.577 6.981 16.560 1.00 89.06 281 LEU A N 1
ATOM 2267 C CA . LEU A 1 281 ? 0.957 8.387 16.396 1.00 89.06 281 LEU A CA 1
ATOM 2268 C C . LEU A 1 281 ? 1.313 8.701 14.939 1.00 89.06 281 LEU A C 1
ATOM 2270 O O . LEU A 1 281 ? 0.844 9.704 14.403 1.00 89.06 281 LEU A O 1
ATOM 2274 N N . LEU A 1 282 ? 2.098 7.834 14.289 1.00 85.19 282 LEU A N 1
ATOM 2275 C CA . LEU A 1 282 ? 2.434 7.981 12.870 1.00 85.19 282 LEU A CA 1
ATOM 2276 C C . LEU A 1 282 ? 1.174 7.964 11.998 1.00 85.19 282 LEU A C 1
ATOM 2278 O O . LEU A 1 282 ? 0.989 8.857 11.172 1.00 85.19 282 LEU A O 1
ATOM 2282 N N . LEU A 1 283 ? 0.274 7.005 12.236 1.00 84.88 283 LEU A N 1
ATOM 2283 C CA . LEU A 1 283 ? -0.980 6.879 11.490 1.00 84.88 283 LEU A CA 1
ATOM 2284 C C . LEU A 1 283 ? -1.909 8.085 11.706 1.00 84.88 283 LEU A C 1
ATOM 2286 O O . LEU A 1 283 ? -2.510 8.587 10.762 1.00 84.88 283 LEU A O 1
ATOM 2290 N N . VAL A 1 284 ? -2.001 8.598 12.933 1.00 88.62 284 VAL A N 1
ATOM 2291 C CA . VAL A 1 284 ? -2.816 9.776 13.270 1.00 88.62 284 VAL A CA 1
ATOM 2292 C C . VAL A 1 284 ? -2.242 11.057 12.659 1.00 88.62 284 VAL A C 1
ATOM 2294 O O . VAL A 1 284 ? -3.002 11.915 12.207 1.00 88.62 284 VAL A O 1
ATOM 2297 N N . MET A 1 285 ? -0.917 11.196 12.606 1.00 86.56 285 MET A N 1
ATOM 2298 C CA . MET A 1 285 ? -0.270 12.326 11.934 1.00 86.56 285 MET A CA 1
ATOM 2299 C C . MET A 1 285 ? -0.455 12.273 10.419 1.00 86.56 285 MET A C 1
ATOM 2301 O O . MET A 1 285 ? -0.728 13.306 9.807 1.00 86.56 285 MET A O 1
ATOM 2305 N N . TRP A 1 286 ? -0.376 11.080 9.828 1.00 85.31 286 TRP A N 1
ATOM 2306 C CA . TRP A 1 286 ? -0.717 10.865 8.425 1.00 85.31 286 TRP A CA 1
ATOM 2307 C C . TRP A 1 286 ? -2.173 11.253 8.144 1.00 85.31 286 TRP A C 1
ATOM 2309 O O . TRP A 1 286 ? -2.450 12.077 7.277 1.00 85.31 286 TRP A O 1
ATOM 2319 N N . PHE A 1 287 ? -3.102 10.779 8.977 1.00 87.44 287 PHE A N 1
ATOM 2320 C CA . PHE A 1 287 ? -4.510 11.161 8.899 1.00 87.44 287 PHE A CA 1
ATOM 2321 C C . PHE A 1 287 ? -4.705 12.688 8.988 1.00 87.44 287 PHE A C 1
ATOM 2323 O O . PHE A 1 287 ? -5.541 13.259 8.286 1.00 87.44 287 PHE A O 1
ATOM 2330 N N . ALA A 1 288 ? -3.930 13.382 9.831 1.00 88.44 288 ALA A N 1
ATOM 2331 C CA . ALA A 1 288 ? -3.974 14.841 9.946 1.00 88.44 288 ALA A CA 1
ATOM 2332 C C . ALA A 1 288 ? -3.541 15.558 8.659 1.00 88.44 288 ALA A C 1
ATOM 2334 O O . ALA A 1 288 ? -4.098 16.607 8.312 1.00 88.44 288 ALA A O 1
ATOM 2335 N N . TYR A 1 289 ? -2.528 15.013 7.986 1.00 86.19 289 TYR A N 1
ATOM 2336 C CA . TYR A 1 289 ? -2.035 15.518 6.713 1.00 86.19 289 TYR A CA 1
ATOM 2337 C C . TYR A 1 289 ? -3.107 15.370 5.631 1.00 86.19 289 TYR A C 1
ATOM 2339 O O . TYR A 1 289 ? -3.518 16.372 5.045 1.00 86.19 289 TYR A O 1
ATOM 2347 N N . ASP A 1 290 ? -3.673 14.174 5.482 1.00 86.50 290 ASP A N 1
ATOM 2348 C CA . ASP A 1 290 ? -4.749 13.909 4.525 1.00 86.50 290 ASP A CA 1
ATOM 2349 C C . ASP A 1 290 ? -5.983 14.780 4.779 1.00 86.50 290 ASP A C 1
ATOM 2351 O O . ASP A 1 290 ? -6.534 15.380 3.854 1.00 86.50 290 ASP A O 1
ATOM 2355 N N . ALA A 1 291 ? -6.385 14.939 6.046 1.00 88.12 291 ALA A N 1
ATOM 2356 C CA . ALA A 1 291 ? -7.475 15.837 6.426 1.00 88.12 291 ALA A CA 1
ATOM 2357 C C . ALA A 1 291 ? -7.217 17.288 5.983 1.00 88.12 291 ALA A C 1
ATOM 2359 O O . ALA A 1 291 ? -8.144 17.984 5.557 1.00 88.12 291 ALA A O 1
ATOM 2360 N N . SER A 1 292 ? -5.960 17.737 6.062 1.00 87.56 292 SER A N 1
ATOM 2361 C CA . SER A 1 292 ? -5.542 19.068 5.614 1.00 87.56 292 SER A CA 1
ATOM 2362 C C . SER A 1 292 ? -5.620 19.186 4.092 1.00 87.56 292 SER A C 1
ATOM 2364 O O . SER A 1 292 ? -6.272 20.104 3.595 1.00 87.56 292 SER A O 1
ATOM 2366 N N . CYS A 1 293 ? -5.072 18.218 3.355 1.00 83.25 293 CYS A N 1
ATOM 2367 C CA . CYS A 1 293 ? -5.113 18.196 1.891 1.00 83.25 293 CYS A CA 1
ATOM 2368 C C . CYS A 1 293 ? -6.543 18.127 1.339 1.00 83.25 293 CYS A C 1
ATOM 2370 O O . CYS A 1 293 ? -6.873 18.777 0.348 1.00 83.25 293 CYS A O 1
ATOM 2372 N N . MET A 1 294 ? -7.436 17.382 1.986 1.00 83.00 294 MET A N 1
ATOM 2373 C CA . MET A 1 294 ? -8.844 17.343 1.595 1.00 83.00 294 MET A CA 1
ATOM 2374 C C . MET A 1 294 ? -9.560 18.674 1.807 1.00 83.00 294 MET A C 1
ATOM 2376 O O . MET A 1 294 ? -10.446 19.016 1.030 1.00 83.00 294 MET A O 1
ATOM 2380 N N . ASN A 1 295 ? -9.184 19.440 2.831 1.00 84.19 295 ASN A N 1
ATOM 2381 C CA . ASN A 1 295 ? -9.751 20.766 3.062 1.00 84.19 295 ASN A CA 1
ATOM 2382 C C . ASN A 1 295 ? -9.407 21.740 1.923 1.00 84.19 295 ASN A C 1
ATOM 2384 O O . ASN A 1 295 ? -10.178 22.655 1.647 1.00 84.19 295 ASN A O 1
ATOM 2388 N N . GLU A 1 296 ? -8.267 21.530 1.267 1.00 82.25 296 GLU A N 1
ATOM 2389 C CA . GLU A 1 296 ? -7.804 22.315 0.119 1.00 82.25 296 GLU A CA 1
ATOM 2390 C C . GLU A 1 296 ? -8.419 21.861 -1.212 1.00 82.25 296 GLU A C 1
ATOM 2392 O O . GLU A 1 296 ? -8.390 22.617 -2.175 1.00 82.25 296 GLU A O 1
ATOM 2397 N N . ARG A 1 297 ? -8.974 20.641 -1.288 1.00 79.25 297 ARG A N 1
ATOM 2398 C CA . ARG A 1 297 ? -9.363 20.016 -2.568 1.00 79.25 297 ARG A CA 1
ATOM 2399 C C . ARG A 1 297 ? -10.827 19.603 -2.689 1.00 79.25 297 ARG A C 1
ATOM 2401 O O . ARG A 1 297 ? -11.304 19.441 -3.806 1.00 79.25 297 ARG A O 1
ATOM 2408 N N . LEU A 1 298 ? -11.525 19.364 -1.581 1.00 81.00 298 LEU A N 1
ATOM 2409 C CA . LEU A 1 298 ? -12.918 18.914 -1.597 1.00 81.00 298 LEU A CA 1
ATOM 2410 C C . LEU A 1 298 ? -13.872 20.083 -1.413 1.00 81.00 298 LEU A C 1
ATOM 2412 O O . LEU A 1 298 ? -13.587 21.013 -0.657 1.00 81.00 298 LEU A O 1
ATOM 2416 N N . SER A 1 299 ? -15.045 19.980 -2.033 1.00 83.06 299 SER A N 1
ATOM 2417 C CA . SER A 1 299 ? -16.171 20.852 -1.712 1.00 83.06 299 SER A CA 1
ATOM 2418 C C . SER A 1 299 ? -16.945 20.350 -0.477 1.00 83.06 299 SER A C 1
ATOM 2420 O O . SER A 1 299 ? -16.918 19.152 -0.170 1.00 83.06 299 SER A O 1
ATOM 2422 N N . PRO A 1 300 ? -17.679 21.219 0.252 1.00 81.12 300 PRO A N 1
ATOM 2423 C CA . PRO A 1 300 ? -18.423 20.828 1.459 1.00 81.12 300 PRO A CA 1
ATOM 2424 C C . PRO A 1 300 ? -19.436 19.688 1.249 1.00 81.12 300 PRO A C 1
ATOM 2426 O O . PRO A 1 300 ? -19.761 18.946 2.181 1.00 81.12 300 PRO A O 1
ATOM 2429 N N . ASP A 1 301 ? -19.931 19.546 0.020 1.00 78.06 301 ASP A N 1
ATOM 2430 C CA . ASP A 1 301 ? -20.874 18.512 -0.398 1.00 78.06 301 ASP A CA 1
ATOM 2431 C C . ASP A 1 301 ? -20.215 17.126 -0.525 1.00 78.06 301 ASP A C 1
ATOM 2433 O O . ASP A 1 301 ? -20.886 16.105 -0.405 1.00 78.06 301 ASP A O 1
ATOM 2437 N N . GLU A 1 302 ? -18.893 17.059 -0.692 1.00 81.44 302 GLU A N 1
ATOM 2438 C CA . GLU A 1 302 ? -18.136 15.845 -1.023 1.00 81.44 302 GLU A CA 1
ATOM 2439 C C . GLU A 1 302 ? -17.558 15.117 0.202 1.00 81.44 302 GLU A C 1
ATOM 2441 O O . GLU A 1 302 ? -16.626 14.325 0.097 1.00 81.44 302 GLU A O 1
ATOM 2446 N N . TYR A 1 303 ? -18.140 15.306 1.386 1.00 84.88 303 TYR A N 1
ATOM 2447 C CA . TYR A 1 303 ? -17.672 14.658 2.621 1.00 84.88 303 TYR A CA 1
ATOM 2448 C C . TYR A 1 303 ? -17.565 13.119 2.517 1.00 84.88 303 TYR A C 1
ATOM 2450 O O . TYR A 1 303 ? -16.652 12.531 3.088 1.00 84.88 303 TYR A O 1
ATOM 2458 N N . MET A 1 304 ? -18.448 12.453 1.757 1.00 85.75 304 MET A N 1
ATOM 2459 C CA . MET A 1 304 ? -18.380 10.994 1.542 1.00 85.75 304 MET A CA 1
ATOM 2460 C C . MET A 1 304 ? -17.228 10.587 0.611 1.00 85.75 304 MET A C 1
ATOM 2462 O O . MET A 1 304 ? -16.641 9.526 0.793 1.00 85.75 304 MET A O 1
ATOM 2466 N N . GLN A 1 305 ? -16.861 11.437 -0.353 1.00 85.56 305 GLN A N 1
ATOM 2467 C CA . GLN A 1 305 ? -15.638 11.247 -1.136 1.00 85.56 305 GLN A CA 1
ATOM 2468 C C . GLN A 1 305 ? -14.410 11.323 -0.222 1.00 85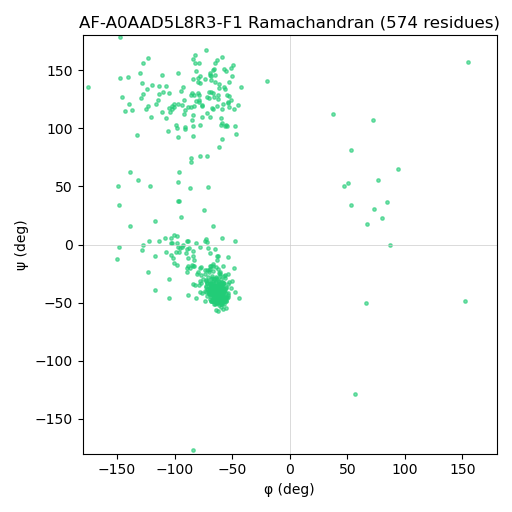.56 305 GLN A C 1
ATOM 2470 O O . GLN A 1 305 ? -13.503 10.506 -0.364 1.00 85.56 305 GLN A O 1
ATOM 2475 N N . GLY A 1 306 ? -14.418 12.241 0.751 1.00 85.25 306 GLY A N 1
ATOM 2476 C CA . GLY A 1 306 ? -13.388 12.303 1.788 1.00 85.25 306 GLY A CA 1
ATOM 2477 C C . GLY A 1 306 ? -13.287 11.010 2.603 1.00 85.25 306 GLY A C 1
ATOM 2478 O O . GLY A 1 306 ? -12.198 10.463 2.740 1.00 85.25 306 GLY A O 1
ATOM 2479 N N . MET A 1 307 ? -14.420 10.455 3.058 1.00 87.88 307 MET A N 1
ATOM 2480 C CA . MET A 1 307 ? -14.451 9.158 3.760 1.00 87.88 307 MET A CA 1
ATOM 2481 C C . MET A 1 307 ? -13.805 8.034 2.936 1.00 87.88 307 MET A C 1
ATOM 2483 O O . MET A 1 307 ? -12.979 7.281 3.445 1.00 87.88 307 MET A O 1
ATOM 2487 N N . VAL A 1 308 ? -14.177 7.918 1.658 1.00 88.81 308 VAL A N 1
ATOM 2488 C CA . VAL A 1 308 ? -13.653 6.874 0.768 1.00 88.81 308 VAL A CA 1
ATOM 2489 C C . VAL A 1 308 ? -12.154 7.032 0.537 1.00 88.81 308 VAL A C 1
ATOM 2491 O O . VAL A 1 308 ? -11.445 6.026 0.541 1.00 88.81 308 VAL A O 1
ATOM 2494 N N . PHE A 1 309 ? -11.664 8.261 0.350 1.00 86.81 309 PHE A N 1
ATOM 2495 C CA . PHE A 1 309 ? -10.234 8.504 0.167 1.00 86.81 309 PHE A CA 1
ATOM 2496 C C . PHE A 1 309 ? -9.428 8.044 1.372 1.00 86.81 309 PHE A C 1
ATOM 2498 O O . PHE A 1 309 ? -8.504 7.259 1.194 1.00 86.81 309 PHE A O 1
ATOM 2505 N N . PHE A 1 310 ? -9.838 8.425 2.579 1.00 86.38 310 PHE A N 1
ATOM 2506 C CA . PHE A 1 310 ? -9.164 7.983 3.795 1.00 86.38 310 PHE A CA 1
ATOM 2507 C C . PHE A 1 310 ? -9.111 6.464 3.933 1.00 86.38 310 PHE A C 1
ATOM 2509 O O . PHE A 1 310 ? -8.053 5.908 4.203 1.00 86.38 310 PHE A O 1
ATOM 2516 N N . TYR A 1 311 ? -10.235 5.764 3.746 1.00 89.38 311 TYR A N 1
ATOM 2517 C CA . TYR A 1 311 ? -10.223 4.305 3.863 1.00 89.38 311 TYR A CA 1
ATOM 2518 C C . TYR A 1 311 ? -9.379 3.646 2.772 1.00 89.38 311 TYR A C 1
ATOM 2520 O O . TYR A 1 311 ? -8.691 2.668 3.048 1.00 89.38 311 TYR A O 1
ATOM 2528 N N . THR A 1 312 ? -9.404 4.184 1.551 1.00 87.19 312 THR A N 1
ATOM 2529 C CA . THR A 1 312 ? -8.575 3.672 0.452 1.00 87.19 312 THR A CA 1
ATOM 2530 C C . THR A 1 312 ? -7.100 3.853 0.772 1.00 87.19 312 THR A C 1
ATOM 2532 O O . THR A 1 312 ? -6.327 2.914 0.616 1.00 87.19 312 THR A O 1
ATOM 2535 N N . ASP A 1 313 ? -6.723 5.024 1.273 1.00 82.44 313 ASP A N 1
ATOM 2536 C CA . ASP A 1 313 ? -5.341 5.326 1.608 1.00 82.44 313 ASP A CA 1
ATOM 2537 C C . ASP A 1 313 ? -4.836 4.488 2.790 1.00 82.44 313 ASP A C 1
ATOM 2539 O O . ASP A 1 313 ? -3.768 3.892 2.712 1.00 82.44 313 ASP A O 1
ATOM 2543 N N . MET A 1 314 ? -5.658 4.287 3.825 1.00 81.75 314 MET A N 1
ATOM 2544 C CA . MET A 1 314 ? -5.335 3.368 4.925 1.00 81.75 314 MET A CA 1
ATOM 2545 C C . MET A 1 314 ? -5.156 1.917 4.454 1.00 81.75 314 MET A C 1
ATOM 2547 O O . MET A 1 314 ? -4.222 1.243 4.886 1.00 81.75 314 MET A O 1
ATOM 2551 N N . VAL A 1 315 ? -6.013 1.418 3.556 1.00 84.19 315 VAL A N 1
ATOM 2552 C CA . VAL A 1 315 ? -5.863 0.067 2.985 1.00 84.19 315 VAL A CA 1
ATOM 2553 C C . VAL A 1 315 ? -4.592 -0.034 2.140 1.00 84.19 315 VAL A C 1
ATOM 2555 O O . VAL A 1 315 ? -3.871 -1.025 2.249 1.00 84.19 315 VAL A O 1
ATOM 2558 N N . LEU A 1 316 ? -4.289 0.983 1.329 1.00 80.69 316 LEU A N 1
ATOM 2559 C CA . LEU A 1 316 ? -3.061 1.035 0.537 1.00 80.69 316 LEU A CA 1
ATOM 2560 C C . LEU A 1 316 ? -1.824 1.084 1.432 1.00 80.69 316 LEU A C 1
ATOM 2562 O O . LEU A 1 316 ? -0.891 0.322 1.203 1.00 80.69 316 LEU A O 1
ATOM 2566 N N . PHE A 1 317 ? -1.831 1.908 2.479 1.00 76.19 317 PHE A N 1
ATOM 2567 C CA . PHE A 1 317 ? -0.756 1.987 3.462 1.00 76.19 317 PHE A CA 1
ATOM 2568 C C . PHE A 1 317 ? -0.490 0.627 4.117 1.00 76.19 317 PHE A C 1
ATOM 2570 O O . PHE A 1 317 ? 0.654 0.175 4.154 1.00 76.19 317 PHE A O 1
ATOM 2577 N N . LEU A 1 318 ? -1.539 -0.073 4.566 1.00 74.69 318 LEU A N 1
ATOM 2578 C CA . LEU A 1 318 ? -1.409 -1.418 5.133 1.00 74.69 318 LEU A CA 1
ATOM 2579 C C . LEU A 1 318 ? -0.896 -2.435 4.108 1.00 74.69 318 LEU A C 1
ATOM 2581 O O . LEU A 1 318 ? -0.080 -3.291 4.450 1.00 74.69 318 LEU A O 1
ATOM 2585 N N . LEU A 1 319 ? -1.332 -2.339 2.851 1.00 78.81 319 LEU A N 1
ATOM 2586 C CA . LEU A 1 319 ?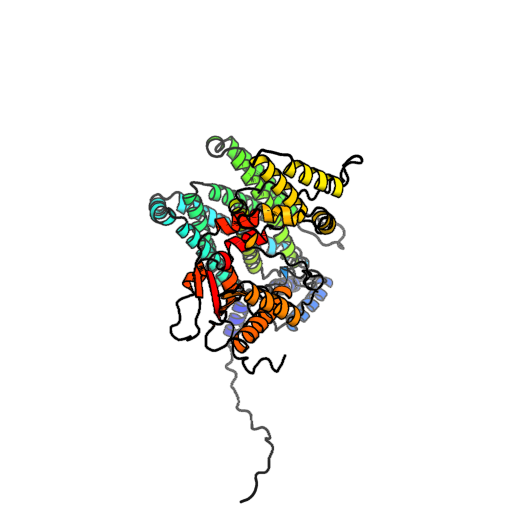 -0.857 -3.196 1.767 1.00 78.81 319 LEU A CA 1
ATOM 2587 C C . LEU A 1 319 ? 0.624 -2.939 1.466 1.00 78.81 319 LEU A C 1
ATOM 2589 O O . LEU A 1 319 ? 1.387 -3.894 1.351 1.00 78.81 319 LEU A O 1
ATOM 2593 N N . PHE A 1 320 ? 1.063 -1.679 1.419 1.00 76.12 320 PHE A N 1
ATOM 2594 C CA . PHE A 1 320 ? 2.474 -1.328 1.270 1.00 76.12 320 PHE A CA 1
ATOM 2595 C C . PHE A 1 320 ? 3.308 -1.816 2.451 1.00 76.12 320 PHE A C 1
ATOM 2597 O O . PHE A 1 320 ? 4.346 -2.431 2.228 1.00 76.12 320 PHE A O 1
ATOM 2604 N N . LEU A 1 321 ? 2.846 -1.621 3.690 1.00 71.06 321 LEU A N 1
ATOM 2605 C CA . LEU A 1 321 ? 3.525 -2.139 4.879 1.00 71.06 321 LEU A CA 1
ATOM 2606 C C . LEU A 1 321 ? 3.641 -3.667 4.828 1.00 71.06 321 LEU A C 1
ATOM 2608 O O . LEU A 1 321 ? 4.695 -4.211 5.138 1.00 71.06 321 LEU A O 1
ATOM 2612 N N . SER A 1 322 ? 2.587 -4.355 4.384 1.00 68.69 322 SER A N 1
ATOM 2613 C CA . SER A 1 322 ? 2.576 -5.813 4.230 1.00 68.69 322 SER A CA 1
ATOM 2614 C C . SER A 1 322 ? 3.534 -6.272 3.133 1.00 68.69 322 SER A C 1
ATOM 2616 O O . SER A 1 322 ? 4.252 -7.246 3.326 1.00 68.69 322 SER A O 1
ATOM 2618 N N . ILE A 1 323 ? 3.602 -5.558 2.005 1.00 72.94 323 ILE A N 1
ATOM 2619 C CA . ILE A 1 323 ? 4.585 -5.822 0.946 1.00 72.94 323 ILE A CA 1
ATOM 2620 C C . ILE A 1 323 ? 6.000 -5.596 1.468 1.00 72.94 323 ILE A C 1
ATOM 2622 O O . ILE A 1 323 ? 6.860 -6.424 1.205 1.00 72.94 323 ILE A O 1
ATOM 2626 N N . ILE A 1 324 ? 6.248 -4.517 2.216 1.00 67.62 324 ILE A N 1
ATOM 2627 C CA . ILE A 1 324 ? 7.553 -4.241 2.830 1.00 67.62 324 ILE A CA 1
ATOM 2628 C C . ILE A 1 324 ? 7.905 -5.353 3.818 1.00 67.62 324 ILE A C 1
ATOM 2630 O O . ILE A 1 324 ? 9.011 -5.870 3.772 1.00 67.62 324 ILE A O 1
ATOM 2634 N N . PHE A 1 325 ? 6.968 -5.771 4.667 1.00 60.62 325 PHE A N 1
ATOM 2635 C CA . PHE A 1 325 ? 7.165 -6.856 5.623 1.00 60.62 325 PHE A CA 1
ATOM 2636 C C . PHE A 1 325 ? 7.478 -8.176 4.912 1.00 60.62 325 PHE A C 1
ATOM 2638 O O . PHE A 1 325 ? 8.488 -8.805 5.206 1.00 60.62 325 PHE A O 1
ATOM 2645 N N . VAL A 1 326 ? 6.676 -8.565 3.917 1.00 61.28 326 VAL A N 1
ATOM 2646 C CA . VAL A 1 326 ? 6.937 -9.751 3.092 1.00 61.28 326 VAL A CA 1
ATOM 2647 C C . VAL A 1 326 ? 8.258 -9.611 2.347 1.00 61.28 326 VAL A C 1
ATOM 2649 O O . VAL A 1 326 ? 8.984 -10.586 2.260 1.00 61.28 326 VAL A O 1
ATOM 2652 N N . ALA A 1 327 ? 8.620 -8.427 1.854 1.00 56.25 327 ALA A N 1
ATOM 2653 C CA . ALA A 1 327 ? 9.914 -8.193 1.225 1.00 56.25 327 ALA A CA 1
ATOM 2654 C C . ALA A 1 327 ? 11.063 -8.355 2.228 1.00 56.25 327 ALA A C 1
ATOM 2656 O O . ALA A 1 327 ? 12.069 -8.957 1.874 1.00 56.25 327 ALA A O 1
ATOM 2657 N N . CYS A 1 328 ? 10.911 -7.897 3.473 1.00 48.88 328 CYS A N 1
ATOM 2658 C CA . CYS A 1 328 ? 11.895 -8.080 4.538 1.00 48.88 328 CYS A CA 1
ATOM 2659 C C . CYS A 1 328 ? 12.049 -9.556 4.936 1.00 48.88 328 CYS A C 1
ATOM 2661 O O . CYS A 1 328 ? 13.168 -10.028 5.086 1.00 48.88 328 CYS A O 1
ATOM 2663 N N . PHE A 1 329 ? 10.952 -10.309 5.050 1.00 47.16 329 PHE A N 1
ATOM 2664 C CA . PHE A 1 329 ? 10.992 -11.736 5.406 1.00 47.16 329 PHE A CA 1
ATOM 2665 C C . PHE A 1 329 ? 11.373 -12.643 4.229 1.00 47.16 329 PHE A C 1
ATOM 2667 O O . PHE A 1 329 ? 12.109 -13.604 4.399 1.00 47.16 329 PHE A O 1
ATOM 2674 N N . ALA A 1 330 ? 10.956 -12.317 3.006 1.00 48.78 330 ALA A N 1
ATOM 2675 C CA . ALA A 1 330 ? 11.465 -12.963 1.796 1.00 48.78 330 ALA A CA 1
ATOM 2676 C C . ALA A 1 330 ? 12.948 -12.630 1.552 1.00 48.78 330 ALA A C 1
ATOM 2678 O O . ALA A 1 330 ? 13.612 -13.322 0.784 1.00 48.78 330 ALA A O 1
ATOM 2679 N N . CYS A 1 331 ? 13.467 -11.590 2.214 1.00 43.28 331 CYS A N 1
ATOM 2680 C CA . CYS A 1 331 ? 14.887 -11.273 2.325 1.00 43.28 331 CYS A CA 1
ATOM 2681 C C . CYS A 1 331 ? 15.499 -11.805 3.636 1.00 43.28 331 CYS A C 1
ATOM 2683 O O . CYS A 1 331 ? 16.357 -11.129 4.210 1.00 43.28 331 CYS A O 1
ATOM 2685 N N . GLU A 1 332 ? 15.097 -12.995 4.104 1.00 36.09 332 GLU A N 1
ATOM 2686 C CA . GLU A 1 332 ? 15.842 -13.755 5.119 1.00 36.09 332 GLU A CA 1
ATOM 2687 C C . GLU A 1 332 ? 17.333 -13.800 4.730 1.00 36.09 332 GLU A C 1
ATOM 2689 O O . GLU A 1 332 ? 17.738 -14.514 3.812 1.00 36.09 332 GLU A O 1
ATOM 2694 N N . GLY A 1 333 ? 18.138 -12.956 5.384 1.00 39.84 333 GLY A N 1
ATOM 2695 C CA . GLY A 1 333 ? 19.575 -12.846 5.153 1.00 39.84 333 GLY A CA 1
ATOM 2696 C C . GLY A 1 333 ? 20.195 -11.482 5.457 1.00 39.84 333 GLY A C 1
ATOM 2697 O O . GLY A 1 333 ? 21.183 -11.453 6.170 1.00 39.84 333 GLY A O 1
ATOM 2698 N N . ASP A 1 334 ? 19.639 -10.358 4.981 1.00 35.22 334 ASP A N 1
ATOM 2699 C CA . ASP A 1 334 ? 20.408 -9.089 4.942 1.00 35.22 334 ASP A CA 1
ATOM 2700 C C . ASP A 1 334 ? 19.571 -7.805 5.128 1.00 35.22 334 ASP A C 1
ATOM 2702 O O . ASP A 1 334 ? 19.877 -6.748 4.572 1.00 35.22 334 ASP A O 1
ATOM 2706 N N . CYS A 1 335 ? 18.507 -7.832 5.934 1.00 33.97 335 CYS A N 1
ATOM 2707 C CA . CYS A 1 335 ? 17.731 -6.613 6.228 1.00 33.97 335 CYS A CA 1
ATOM 2708 C C . CYS A 1 335 ? 18.449 -5.600 7.147 1.00 33.97 335 CYS A C 1
ATOM 2710 O O . CYS A 1 335 ? 17.887 -4.547 7.443 1.00 33.97 335 CYS A O 1
ATOM 2712 N N . ALA A 1 336 ? 19.692 -5.875 7.564 1.00 33.47 336 ALA A N 1
ATOM 2713 C CA . ALA A 1 336 ? 20.552 -4.919 8.267 1.00 33.47 336 ALA A CA 1
ATOM 2714 C C . ALA A 1 336 ? 21.522 -4.154 7.346 1.00 33.47 336 ALA A C 1
ATOM 2716 O O . ALA A 1 336 ? 22.203 -3.245 7.813 1.00 33.47 336 ALA A O 1
ATOM 2717 N N . CYS A 1 337 ? 21.557 -4.444 6.044 1.00 33.47 337 CYS A N 1
ATOM 2718 C CA . CYS A 1 337 ? 22.347 -3.672 5.087 1.00 33.47 337 CYS A CA 1
ATOM 2719 C C . CYS A 1 337 ? 21.461 -2.617 4.416 1.00 33.47 337 CYS A C 1
ATOM 2721 O O . CYS A 1 337 ? 21.261 -2.617 3.201 1.00 33.47 337 CYS A O 1
ATOM 2723 N N . TYR A 1 338 ? 20.935 -1.681 5.218 1.00 32.44 338 TYR A N 1
ATOM 2724 C CA . TYR A 1 338 ? 20.729 -0.338 4.684 1.00 32.44 338 TYR A CA 1
ATOM 2725 C C . TYR A 1 338 ? 22.073 0.097 4.121 1.00 32.44 338 TYR A C 1
ATOM 2727 O O . TYR A 1 338 ? 23.079 0.055 4.826 1.00 32.44 338 TYR A O 1
ATOM 2735 N N . GLY A 1 339 ? 22.092 0.443 2.838 1.00 32.34 339 GLY A N 1
ATOM 2736 C CA . GLY A 1 339 ? 23.294 0.907 2.182 1.00 32.34 339 GLY A CA 1
ATOM 2737 C C . GLY A 1 339 ? 23.876 2.089 2.943 1.00 32.34 339 GLY A C 1
ATOM 2738 O O . GLY A 1 339 ? 23.454 3.224 2.751 1.00 32.34 339 GLY A O 1
ATOM 2739 N N . THR A 1 340 ? 24.926 1.836 3.714 1.00 30.20 340 THR A N 1
ATOM 2740 C CA . THR A 1 340 ? 26.032 2.773 3.798 1.00 30.20 340 THR A CA 1
ATOM 2741 C C . THR A 1 340 ? 26.758 2.680 2.463 1.00 30.20 340 THR A C 1
ATOM 2743 O O . THR A 1 340 ? 27.845 2.123 2.349 1.00 30.20 340 THR A O 1
ATOM 2746 N N . ALA A 1 341 ? 26.159 3.290 1.442 1.00 35.47 341 ALA A N 1
ATOM 2747 C CA . ALA A 1 341 ? 26.935 4.006 0.446 1.00 35.47 341 ALA A CA 1
ATOM 2748 C C . ALA A 1 341 ? 27.487 5.289 1.098 1.00 35.47 341 ALA A C 1
ATOM 2750 O O . ALA A 1 341 ? 27.343 6.382 0.564 1.00 35.47 341 ALA A O 1
ATOM 2751 N N . ASP A 1 342 ? 28.105 5.149 2.274 1.00 30.23 342 ASP A N 1
ATOM 2752 C CA . ASP A 1 342 ? 29.104 6.090 2.723 1.00 30.23 342 ASP A CA 1
ATOM 2753 C C . ASP A 1 342 ? 30.387 5.622 2.063 1.00 30.23 342 ASP A C 1
ATOM 2755 O O . ASP A 1 342 ? 31.018 4.631 2.433 1.00 30.23 342 ASP A O 1
ATOM 2759 N N . ILE A 1 343 ? 30.712 6.349 1.004 1.00 45.41 343 ILE A N 1
ATOM 2760 C CA . ILE A 1 343 ? 32.054 6.505 0.482 1.00 45.41 343 ILE A CA 1
ATOM 2761 C C . ILE A 1 343 ? 32.951 6.793 1.689 1.00 45.41 343 ILE A C 1
ATOM 2763 O O . ILE A 1 343 ? 33.065 7.934 2.128 1.00 45.41 343 ILE A O 1
ATOM 2767 N N . ALA A 1 344 ? 33.587 5.766 2.244 1.00 30.67 344 ALA A N 1
ATOM 2768 C CA . ALA A 1 344 ? 34.811 5.973 2.986 1.00 30.67 344 ALA A CA 1
ATOM 2769 C C . ALA A 1 344 ? 35.870 6.296 1.924 1.00 30.67 344 ALA A C 1
ATOM 2771 O O . ALA A 1 344 ? 36.193 5.423 1.109 1.00 30.67 344 ALA A O 1
ATOM 2772 N N . PRO A 1 345 ? 36.421 7.523 1.876 1.00 35.19 345 PRO A N 1
ATOM 2773 C CA . PRO A 1 345 ? 37.670 7.714 1.171 1.00 35.19 345 PRO A CA 1
ATOM 2774 C C . PRO A 1 345 ? 38.655 6.770 1.851 1.00 35.19 345 PRO A C 1
ATOM 2776 O O . PRO A 1 345 ? 38.863 6.855 3.065 1.00 35.19 345 PRO A O 1
ATOM 2779 N N . ILE A 1 346 ? 39.219 5.846 1.075 1.00 43.38 346 ILE A N 1
ATOM 2780 C CA . ILE A 1 346 ? 40.377 5.059 1.486 1.00 43.38 346 ILE A CA 1
ATOM 2781 C C . ILE A 1 346 ? 41.340 6.057 2.123 1.00 43.38 346 ILE A C 1
ATOM 2783 O O . ILE A 1 346 ? 41.695 7.067 1.507 1.00 43.38 346 ILE A O 1
ATOM 2787 N N . GLY A 1 347 ? 41.657 5.825 3.399 1.00 37.00 347 GLY A N 1
ATOM 2788 C CA . GLY A 1 347 ? 42.521 6.703 4.167 1.00 37.00 347 GLY A CA 1
ATOM 2789 C C . GLY A 1 347 ? 43.791 7.016 3.380 1.00 37.00 347 GLY A C 1
ATOM 2790 O O . GLY A 1 347 ? 44.224 6.229 2.541 1.00 37.00 347 GLY A O 1
ATOM 2791 N N . LYS A 1 348 ? 44.403 8.159 3.689 1.00 40.16 348 LYS A N 1
ATOM 2792 C CA . LYS A 1 348 ? 45.640 8.725 3.112 1.00 40.16 348 LYS A CA 1
ATOM 2793 C C . LYS A 1 348 ? 46.857 7.766 2.985 1.00 40.16 348 LYS A C 1
ATOM 2795 O O . LYS A 1 348 ? 47.920 8.223 2.584 1.00 40.16 348 LYS A O 1
ATOM 2800 N N . TYR A 1 349 ? 46.714 6.484 3.331 1.00 48.78 349 TYR A N 1
ATOM 2801 C CA . TYR A 1 349 ? 47.738 5.445 3.447 1.00 48.78 349 TYR A CA 1
ATOM 2802 C C . TYR A 1 349 ? 47.323 4.055 2.897 1.00 48.78 349 TYR A C 1
ATOM 2804 O O . TYR A 1 349 ? 47.967 3.066 3.234 1.00 48.78 349 TYR A O 1
ATOM 2812 N N . GLY A 1 350 ? 46.256 3.928 2.098 1.00 52.00 350 GLY A N 1
ATOM 2813 C CA . GLY A 1 350 ? 45.876 2.637 1.492 1.00 52.00 350 GLY A CA 1
ATOM 2814 C C . GLY A 1 350 ? 46.706 2.266 0.252 1.00 52.00 350 GLY A C 1
ATOM 2815 O O . GLY A 1 350 ? 47.040 3.139 -0.547 1.00 52.00 350 GLY A O 1
ATOM 2816 N N . THR A 1 351 ? 47.013 0.974 0.074 1.00 61.91 351 THR A N 1
ATOM 2817 C CA . THR A 1 351 ? 47.670 0.426 -1.129 1.00 61.91 351 THR A CA 1
ATOM 2818 C C . THR A 1 351 ? 46.856 0.752 -2.393 1.00 61.91 351 THR A C 1
ATOM 2820 O O . THR A 1 351 ? 45.629 0.597 -2.375 1.00 61.91 351 THR A O 1
ATOM 2823 N N . PRO A 1 352 ? 47.492 1.188 -3.499 1.00 75.69 352 PRO A N 1
ATOM 2824 C CA . PRO A 1 352 ? 46.818 1.395 -4.776 1.00 75.69 352 PRO A CA 1
ATOM 2825 C C . PRO A 1 352 ? 46.027 0.160 -5.215 1.00 75.69 352 PRO A C 1
ATOM 2827 O O . PRO A 1 352 ? 46.481 -0.975 -5.089 1.00 75.69 352 PRO A O 1
ATOM 2830 N N . ARG A 1 353 ? 44.834 0.383 -5.773 1.00 71.62 353 ARG A N 1
ATOM 2831 C CA . ARG A 1 353 ? 43.860 -0.684 -6.051 1.00 71.62 353 ARG A CA 1
ATOM 2832 C C . ARG A 1 353 ? 44.405 -1.802 -6.953 1.00 71.62 353 ARG A C 1
ATOM 2834 O O . ARG A 1 353 ? 44.150 -2.966 -6.675 1.00 71.62 353 ARG A O 1
ATOM 2841 N N . HIS A 1 354 ? 45.183 -1.464 -7.983 1.00 82.38 354 HIS A N 1
ATOM 2842 C CA . HIS A 1 354 ? 45.835 -2.453 -8.854 1.00 82.38 354 HIS A CA 1
ATOM 2843 C C . HIS A 1 354 ? 46.835 -3.333 -8.082 1.00 82.38 354 HIS A C 1
ATOM 2845 O O . HIS A 1 354 ? 46.829 -4.551 -8.223 1.00 82.38 354 HIS A O 1
ATOM 2851 N N . GLU A 1 355 ? 47.657 -2.728 -7.222 1.00 81.06 355 GLU A N 1
ATOM 2852 C CA . GLU A 1 355 ? 48.658 -3.444 -6.424 1.00 81.06 355 GLU A CA 1
ATOM 2853 C C . GLU A 1 355 ? 47.993 -4.376 -5.400 1.00 81.06 355 GLU A C 1
ATOM 2855 O O . GLU A 1 355 ? 48.445 -5.500 -5.194 1.00 81.06 355 GLU A O 1
ATOM 2860 N N . TYR A 1 356 ? 46.860 -3.965 -4.826 1.00 82.12 356 TYR A N 1
ATOM 2861 C CA . TYR A 1 356 ? 46.064 -4.829 -3.954 1.00 82.12 356 TYR A CA 1
ATOM 2862 C C . TYR A 1 356 ? 45.490 -6.050 -4.696 1.00 82.12 356 TYR A C 1
ATOM 2864 O O . TYR A 1 356 ? 45.596 -7.177 -4.212 1.00 82.12 356 TYR A O 1
ATOM 2872 N N . LEU A 1 357 ? 44.946 -5.862 -5.905 1.00 83.69 357 LEU A N 1
ATOM 2873 C CA . LEU A 1 357 ? 44.478 -6.974 -6.744 1.00 83.69 357 LEU A CA 1
ATOM 2874 C C . LEU A 1 357 ? 45.616 -7.936 -7.103 1.00 83.69 357 LEU A C 1
ATOM 2876 O O . LEU A 1 357 ? 45.444 -9.153 -7.051 1.00 83.69 357 LEU A O 1
ATOM 2880 N N . GLN A 1 358 ? 46.800 -7.404 -7.409 1.00 88.31 358 GLN A N 1
ATOM 2881 C CA . GLN A 1 358 ? 47.985 -8.207 -7.699 1.00 88.31 358 GLN A CA 1
ATOM 2882 C C . GLN A 1 358 ? 48.438 -9.033 -6.482 1.00 88.31 358 GLN A C 1
ATOM 2884 O O . GLN A 1 358 ? 48.864 -10.184 -6.636 1.00 88.31 358 GLN A O 1
ATOM 2889 N N . GLN A 1 359 ? 48.325 -8.478 -5.271 1.00 87.25 359 GLN A N 1
ATOM 2890 C CA . GLN A 1 359 ? 48.605 -9.201 -4.028 1.00 87.25 359 GLN A CA 1
ATOM 2891 C C . GLN A 1 359 ? 47.633 -10.366 -3.825 1.00 87.25 359 GLN A C 1
ATOM 2893 O O . GLN A 1 359 ? 48.092 -11.463 -3.517 1.00 87.25 359 GLN A O 1
ATOM 2898 N N . LEU A 1 360 ? 46.335 -10.170 -4.080 1.00 87.31 360 LEU A N 1
ATOM 2899 C CA . LEU A 1 360 ? 45.332 -11.237 -3.990 1.00 87.31 360 LEU A CA 1
ATOM 2900 C C . LEU A 1 360 ? 45.604 -12.373 -4.985 1.00 87.31 360 LEU A C 1
ATOM 2902 O O . LEU A 1 360 ? 45.612 -13.537 -4.593 1.00 87.31 360 LEU A O 1
ATOM 2906 N N . VAL A 1 361 ? 45.914 -12.060 -6.248 1.00 89.69 361 VAL A N 1
ATOM 2907 C CA . VAL A 1 361 ? 46.302 -13.083 -7.243 1.00 89.69 361 VAL A CA 1
ATOM 2908 C C . VAL A 1 361 ? 47.547 -13.849 -6.787 1.00 89.69 361 VAL A C 1
ATOM 2910 O O . VAL A 1 361 ? 47.608 -15.075 -6.877 1.00 89.69 361 VAL A O 1
ATOM 2913 N N . SER A 1 362 ? 48.534 -13.139 -6.241 1.00 89.62 362 SER A N 1
ATOM 2914 C CA . SER A 1 362 ? 49.759 -13.757 -5.729 1.00 89.62 362 SER A CA 1
ATOM 2915 C C . SER A 1 362 ? 49.508 -14.631 -4.493 1.00 89.62 362 SER A C 1
ATOM 2917 O O . SER A 1 362 ? 50.165 -15.656 -4.317 1.00 89.62 362 SER A O 1
ATOM 2919 N N . GLU A 1 363 ? 48.583 -14.232 -3.618 1.00 87.81 363 GLU A N 1
ATOM 2920 C CA . GLU A 1 363 ? 48.170 -15.001 -2.441 1.00 87.81 363 GLU A CA 1
ATOM 2921 C C . GLU A 1 363 ? 47.430 -16.274 -2.860 1.00 87.81 363 GLU A C 1
ATOM 2923 O O . GLU A 1 363 ? 47.727 -17.351 -2.339 1.00 87.81 363 GLU A O 1
ATOM 2928 N N . PHE A 1 364 ? 46.548 -16.180 -3.859 1.00 88.44 364 PHE A N 1
ATOM 2929 C CA . PHE A 1 364 ? 45.841 -17.326 -4.428 1.00 88.44 364 PHE A CA 1
ATOM 2930 C C . PHE A 1 364 ? 46.815 -18.402 -4.931 1.00 88.44 364 PHE A C 1
ATOM 2932 O O . PHE A 1 364 ? 46.684 -19.578 -4.590 1.00 88.44 364 PHE A O 1
ATOM 2939 N N . GLN A 1 365 ? 47.838 -17.989 -5.687 1.00 88.50 365 GLN A N 1
ATOM 2940 C CA . GLN A 1 365 ? 48.842 -18.892 -6.262 1.00 88.50 365 GLN A CA 1
ATOM 2941 C C . GLN A 1 365 ? 49.757 -19.541 -5.215 1.00 88.50 365 GLN A C 1
ATOM 2943 O O . GLN A 1 365 ? 50.264 -20.639 -5.432 1.00 88.50 365 GLN A O 1
ATOM 2948 N N . ARG A 1 366 ? 50.012 -18.861 -4.091 1.00 89.94 366 ARG A N 1
ATOM 2949 C CA . ARG A 1 366 ? 50.918 -19.351 -3.036 1.00 89.94 366 ARG A CA 1
ATOM 2950 C C . ARG A 1 366 ? 50.221 -20.195 -1.981 1.00 89.94 366 ARG A C 1
ATOM 2952 O O . ARG A 1 366 ? 50.894 -20.920 -1.250 1.00 89.94 366 ARG A O 1
ATOM 2959 N N . THR A 1 367 ? 48.907 -20.070 -1.857 1.00 87.25 367 THR A N 1
ATOM 2960 C CA . THR A 1 367 ? 48.172 -20.704 -0.771 1.00 87.25 367 THR A CA 1
ATOM 2961 C C . THR A 1 367 ? 47.883 -22.173 -1.084 1.00 87.25 367 THR A C 1
ATOM 2963 O O . THR A 1 367 ? 47.220 -22.452 -2.077 1.00 87.25 367 THR A O 1
ATOM 2966 N N . PRO A 1 368 ? 48.300 -23.128 -0.228 1.00 82.81 368 PRO A N 1
ATOM 2967 C CA . PRO A 1 368 ? 48.042 -24.554 -0.444 1.00 82.81 368 PRO A CA 1
ATOM 2968 C C . PRO A 1 368 ? 46.653 -25.005 0.043 1.00 82.81 368 PRO A C 1
ATOM 2970 O O . PRO A 1 368 ? 46.295 -26.170 -0.112 1.00 82.81 368 PRO A O 1
ATOM 2973 N N . HIS A 1 369 ? 45.891 -24.122 0.697 1.00 80.38 369 HIS A N 1
ATOM 2974 C CA . HIS A 1 369 ? 44.627 -24.454 1.351 1.00 80.38 369 HIS A CA 1
ATOM 2975 C C . HIS A 1 369 ? 43.419 -24.053 0.495 1.00 80.38 369 HIS A C 1
ATOM 2977 O O . HIS A 1 369 ? 43.188 -22.867 0.261 1.00 80.38 369 HIS A O 1
ATOM 2983 N N . HIS A 1 370 ? 42.611 -25.038 0.103 1.00 74.12 370 HIS A N 1
ATOM 2984 C CA . HIS A 1 370 ? 41.486 -24.865 -0.824 1.00 74.12 370 HIS A CA 1
ATOM 2985 C C . HIS A 1 370 ? 40.456 -23.823 -0.358 1.00 74.12 370 HIS A C 1
ATOM 2987 O O . HIS A 1 370 ? 40.102 -22.928 -1.113 1.00 74.12 370 HIS A O 1
ATOM 2993 N N . LEU A 1 371 ? 40.047 -23.853 0.917 1.00 68.38 371 LEU A N 1
ATOM 2994 C CA . LEU A 1 371 ? 39.089 -22.868 1.452 1.00 68.38 371 LEU A CA 1
ATOM 2995 C C . LEU A 1 371 ? 39.617 -21.429 1.359 1.00 68.38 371 LEU A C 1
ATOM 2997 O O . LEU A 1 371 ? 38.860 -20.492 1.144 1.00 68.38 371 LEU A O 1
ATOM 3001 N N . ARG A 1 372 ? 40.936 -21.239 1.486 1.00 73.00 372 ARG A N 1
ATOM 3002 C CA . ARG A 1 372 ? 41.539 -19.906 1.396 1.00 73.00 372 ARG A CA 1
ATOM 3003 C C . ARG A 1 372 ? 41.643 -19.445 -0.059 1.00 73.00 372 ARG A C 1
ATOM 3005 O O . ARG A 1 372 ? 41.478 -18.264 -0.336 1.00 73.00 372 ARG A O 1
ATOM 3012 N N . GLN A 1 373 ? 41.862 -20.372 -0.987 1.00 76.88 373 GLN A N 1
ATOM 3013 C CA . GLN A 1 373 ? 41.753 -20.107 -2.421 1.00 76.88 373 GLN A CA 1
ATOM 3014 C C . GLN A 1 373 ? 40.327 -19.680 -2.803 1.00 76.88 373 GLN A C 1
ATOM 3016 O O . GLN A 1 373 ? 40.169 -18.690 -3.512 1.00 76.88 373 GLN A O 1
ATOM 3021 N N . GLU A 1 374 ? 39.298 -20.345 -2.270 1.00 72.75 374 GLU A N 1
ATOM 3022 C CA . GLU A 1 374 ? 37.889 -19.965 -2.458 1.00 72.75 374 GLU A CA 1
ATOM 3023 C C . GLU A 1 374 ? 37.573 -18.575 -1.882 1.00 72.75 374 GLU A C 1
ATOM 3025 O O . GLU A 1 374 ? 36.933 -17.766 -2.552 1.00 72.75 374 GLU A O 1
ATOM 3030 N N . GLU A 1 375 ? 38.070 -18.254 -0.681 1.00 68.69 375 GLU A N 1
ATOM 3031 C CA . GLU A 1 375 ? 37.942 -16.913 -0.088 1.00 68.69 375 GLU A CA 1
ATOM 3032 C C . GLU A 1 375 ? 38.573 -15.828 -0.974 1.00 68.69 375 GLU A C 1
ATOM 3034 O O . GLU A 1 375 ? 37.984 -14.766 -1.185 1.00 68.69 375 GLU A O 1
ATOM 3039 N N . ILE A 1 376 ? 39.770 -16.086 -1.508 1.00 77.75 376 ILE A N 1
ATOM 3040 C CA . ILE A 1 376 ? 40.485 -15.131 -2.360 1.00 77.75 376 ILE A CA 1
ATOM 3041 C C . ILE A 1 376 ? 39.789 -14.982 -3.716 1.00 77.75 376 ILE A C 1
ATOM 3043 O O . ILE A 1 376 ? 39.652 -13.858 -4.196 1.00 77.75 376 ILE A O 1
ATOM 3047 N N . LEU A 1 377 ? 39.294 -16.073 -4.308 1.00 77.56 377 LEU A N 1
ATOM 3048 C CA . LEU A 1 377 ? 38.458 -16.029 -5.512 1.00 77.56 377 LEU A CA 1
ATOM 3049 C C . LEU A 1 377 ? 37.200 -15.195 -5.273 1.00 77.56 377 LEU A C 1
ATOM 3051 O O . LEU A 1 377 ? 36.903 -14.308 -6.068 1.00 77.56 377 LEU A O 1
ATOM 3055 N N . ALA A 1 378 ? 36.492 -15.418 -4.165 1.00 68.38 378 ALA A N 1
ATOM 3056 C CA . ALA A 1 378 ? 35.318 -14.626 -3.812 1.00 68.38 378 ALA A CA 1
ATOM 3057 C C . ALA A 1 378 ? 35.668 -13.136 -3.659 1.00 68.38 378 ALA A C 1
ATOM 3059 O O . ALA A 1 378 ? 34.927 -12.264 -4.115 1.00 68.38 378 ALA A O 1
ATOM 3060 N N . ASN A 1 379 ? 36.834 -12.832 -3.084 1.00 72.38 379 ASN A N 1
ATOM 3061 C CA . ASN A 1 379 ? 37.322 -11.464 -2.950 1.00 72.38 379 ASN A CA 1
ATOM 3062 C C . ASN A 1 379 ? 37.645 -10.833 -4.318 1.00 72.38 379 ASN A C 1
ATOM 3064 O O . ASN A 1 379 ? 37.161 -9.748 -4.625 1.00 72.38 379 ASN A O 1
ATOM 3068 N N . LEU A 1 380 ? 38.375 -11.534 -5.189 1.00 78.06 380 LEU A N 1
ATOM 3069 C CA . LEU A 1 380 ? 38.647 -11.093 -6.562 1.00 78.06 380 LEU A CA 1
ATOM 3070 C C . LEU A 1 380 ? 37.350 -10.898 -7.367 1.00 78.06 380 LEU A C 1
ATOM 3072 O O . LEU A 1 380 ? 37.247 -9.948 -8.144 1.00 78.06 380 LEU A O 1
ATOM 3076 N N . ALA A 1 381 ? 36.341 -11.745 -7.143 1.00 71.56 381 ALA A N 1
ATOM 3077 C CA . ALA A 1 381 ? 35.059 -11.672 -7.836 1.00 71.56 381 ALA A CA 1
ATOM 3078 C C . ALA A 1 381 ? 34.294 -10.415 -7.410 1.00 71.56 381 ALA A C 1
ATOM 3080 O O . ALA A 1 381 ? 33.676 -9.757 -8.244 1.00 71.56 381 ALA A O 1
ATOM 3081 N N . ASN A 1 382 ? 34.424 -10.008 -6.142 1.00 67.88 382 ASN A N 1
ATOM 3082 C CA . ASN A 1 382 ? 33.869 -8.747 -5.657 1.00 67.88 382 ASN A CA 1
ATOM 3083 C C . ASN A 1 382 ? 34.455 -7.519 -6.373 1.00 67.88 382 ASN A C 1
ATOM 3085 O O . ASN A 1 382 ? 33.743 -6.540 -6.599 1.00 67.88 382 ASN A O 1
ATOM 3089 N N . PHE A 1 383 ? 35.723 -7.560 -6.789 1.00 71.12 383 PHE A N 1
ATOM 3090 C CA . PHE A 1 383 ? 36.326 -6.464 -7.553 1.00 71.12 383 PHE A CA 1
ATOM 3091 C C . PHE A 1 383 ? 35.906 -6.435 -9.027 1.00 71.12 383 PHE A C 1
ATOM 3093 O O . PHE A 1 383 ? 35.983 -5.370 -9.644 1.00 71.12 383 PHE A O 1
ATOM 3100 N N . ALA A 1 384 ? 35.404 -7.546 -9.574 1.00 65.44 384 ALA A N 1
ATOM 3101 C CA . ALA A 1 384 ? 34.858 -7.631 -10.931 1.00 65.44 384 ALA A CA 1
ATOM 3102 C C . ALA A 1 384 ? 33.517 -6.905 -11.121 1.00 65.44 384 ALA A C 1
ATOM 3104 O O . ALA A 1 384 ? 33.016 -6.822 -12.240 1.00 65.44 384 ALA A O 1
ATOM 3105 N N . TYR A 1 385 ? 32.951 -6.324 -10.061 1.00 55.12 385 TYR A N 1
ATOM 3106 C CA . TYR A 1 385 ? 31.691 -5.584 -10.133 1.00 55.12 385 TYR A CA 1
ATOM 3107 C C . TYR A 1 385 ? 31.818 -4.107 -10.515 1.00 55.12 385 TYR A C 1
ATOM 3109 O O . TYR A 1 385 ? 30.828 -3.524 -10.952 1.00 55.12 385 TYR A O 1
ATOM 3117 N N . ASP A 1 386 ? 32.993 -3.493 -10.350 1.00 53.12 386 ASP A N 1
ATOM 3118 C CA . ASP A 1 386 ? 33.214 -2.078 -10.670 1.00 53.12 386 ASP A CA 1
ATOM 3119 C C . ASP A 1 386 ? 33.951 -1.959 -12.018 1.00 53.12 386 ASP A C 1
ATOM 3121 O O . ASP A 1 386 ? 35.101 -2.407 -12.111 1.00 53.12 386 ASP A O 1
ATOM 3125 N N . PRO A 1 387 ? 33.335 -1.351 -13.057 1.00 60.16 387 PRO A N 1
ATOM 3126 C CA . PRO A 1 387 ? 33.955 -1.166 -14.369 1.00 60.16 387 PRO A CA 1
ATOM 3127 C C . PRO A 1 387 ? 35.324 -0.482 -14.325 1.00 60.16 387 PRO A C 1
ATOM 3129 O O . PRO A 1 387 ? 36.157 -0.717 -15.200 1.00 60.16 387 PRO A O 1
ATOM 3132 N N . ILE A 1 388 ? 35.606 0.317 -13.286 1.00 67.81 388 ILE A N 1
ATOM 3133 C CA . ILE A 1 388 ? 36.919 0.951 -13.110 1.00 67.81 388 ILE A CA 1
ATOM 3134 C C . ILE A 1 388 ? 38.052 -0.075 -12.947 1.00 67.81 388 ILE A C 1
ATOM 3136 O O . ILE A 1 388 ? 39.207 0.222 -13.246 1.00 67.81 388 ILE A O 1
ATOM 3140 N N . ASN A 1 389 ? 37.733 -1.289 -12.488 1.00 73.94 389 ASN A N 1
ATOM 3141 C CA . ASN A 1 389 ? 38.707 -2.346 -12.247 1.00 73.94 389 ASN A CA 1
ATOM 3142 C C . ASN A 1 389 ? 38.960 -3.199 -13.491 1.00 73.94 389 ASN A C 1
ATOM 3144 O O . ASN A 1 389 ? 39.924 -3.956 -13.496 1.00 73.94 389 ASN A O 1
ATOM 3148 N N . TYR A 1 390 ? 38.153 -3.083 -14.552 1.00 75.19 390 TYR A N 1
ATOM 3149 C CA . TYR A 1 390 ? 38.233 -3.981 -15.712 1.00 75.19 390 TYR A CA 1
ATOM 3150 C C . TYR A 1 390 ? 39.608 -3.953 -16.381 1.00 75.19 390 TYR A C 1
ATOM 3152 O O . TYR A 1 390 ? 40.121 -5.003 -16.764 1.00 75.19 390 TYR A O 1
ATOM 3160 N N . GLY A 1 391 ? 40.251 -2.781 -16.439 1.00 79.19 391 GLY A N 1
ATOM 3161 C CA . GLY A 1 391 ? 41.631 -2.660 -16.913 1.00 79.19 391 GLY A CA 1
ATOM 3162 C C . GLY A 1 391 ? 42.606 -3.505 -16.087 1.00 79.19 391 GLY A C 1
ATOM 3163 O O . GLY A 1 391 ? 43.319 -4.336 -16.640 1.00 79.19 391 GLY A O 1
ATOM 3164 N N . ALA A 1 392 ? 42.566 -3.372 -14.758 1.00 79.12 392 ALA A N 1
ATOM 3165 C CA . ALA A 1 392 ? 43.430 -4.130 -13.853 1.00 79.12 392 ALA A CA 1
ATOM 3166 C C . ALA A 1 392 ? 43.109 -5.636 -13.848 1.00 79.12 392 ALA A C 1
ATOM 3168 O O . ALA A 1 392 ? 44.021 -6.455 -13.817 1.00 79.12 392 ALA A O 1
ATOM 3169 N N . LEU A 1 393 ? 41.831 -6.020 -13.920 1.00 81.62 393 LEU A N 1
ATOM 3170 C CA . LEU A 1 393 ? 41.415 -7.426 -13.989 1.00 81.62 393 LEU A CA 1
ATOM 3171 C C . LEU A 1 393 ? 41.911 -8.105 -15.268 1.00 81.62 393 LEU A C 1
ATOM 3173 O O . LEU A 1 393 ? 42.325 -9.266 -15.225 1.00 81.62 393 LEU A O 1
ATOM 3177 N N . ARG A 1 394 ? 41.904 -7.367 -16.385 1.00 79.88 394 ARG A N 1
ATOM 3178 C CA . ARG A 1 394 ? 42.454 -7.811 -17.667 1.00 79.88 394 ARG A CA 1
ATOM 3179 C C . ARG A 1 394 ? 43.976 -7.928 -17.607 1.00 79.88 394 ARG A C 1
ATOM 3181 O O . ARG A 1 394 ? 44.511 -8.965 -17.982 1.00 79.88 394 ARG A O 1
ATOM 3188 N N . GLU A 1 395 ? 44.665 -6.905 -17.104 1.00 85.38 395 GLU A N 1
ATOM 3189 C CA . GLU A 1 395 ? 46.131 -6.902 -16.962 1.00 85.38 395 GLU A CA 1
ATOM 3190 C C . GLU A 1 395 ? 46.633 -8.035 -16.055 1.00 85.38 395 GLU A C 1
ATOM 3192 O O . GLU A 1 395 ? 47.641 -8.671 -16.358 1.00 85.38 395 GLU A O 1
ATOM 3197 N N . LEU A 1 396 ? 45.906 -8.327 -14.974 1.00 86.75 396 LEU A N 1
ATOM 3198 C CA . LEU A 1 396 ? 46.252 -9.366 -14.000 1.00 86.75 396 LEU A CA 1
ATOM 3199 C C . LEU A 1 396 ? 45.697 -10.758 -14.352 1.00 86.75 396 LEU A C 1
ATOM 3201 O O . LEU A 1 396 ? 45.883 -11.690 -13.572 1.00 86.75 396 LEU A O 1
ATOM 3205 N N . ARG A 1 397 ? 45.025 -10.914 -15.505 1.00 85.88 397 ARG A N 1
ATOM 3206 C CA . ARG A 1 397 ? 44.439 -12.179 -16.003 1.00 85.88 397 ARG A CA 1
ATOM 3207 C C . ARG A 1 397 ? 43.512 -12.875 -14.994 1.00 85.88 397 ARG A C 1
ATOM 3209 O O . ARG A 1 397 ? 43.410 -14.097 -14.952 1.00 85.88 397 ARG A O 1
ATOM 3216 N N . ILE A 1 398 ? 42.793 -12.091 -14.195 1.00 85.00 398 ILE A N 1
ATOM 3217 C CA . ILE A 1 398 ? 41.926 -12.603 -13.122 1.00 85.00 398 ILE A CA 1
ATOM 3218 C C . ILE A 1 398 ? 40.738 -13.404 -13.686 1.00 85.00 398 ILE A C 1
ATOM 3220 O O . ILE A 1 398 ? 40.290 -14.362 -13.065 1.00 85.00 398 ILE A O 1
ATOM 3224 N N . MET A 1 399 ? 40.263 -13.071 -14.889 1.00 78.25 399 MET A N 1
ATOM 3225 C CA . MET A 1 399 ? 39.198 -13.826 -15.564 1.00 78.25 399 MET A CA 1
ATOM 3226 C C . MET A 1 399 ? 39.603 -15.269 -15.867 1.00 78.25 399 MET A C 1
ATOM 3228 O O . MET A 1 399 ? 38.814 -16.183 -15.671 1.00 78.25 399 MET A O 1
ATOM 3232 N N . GLU A 1 400 ? 40.839 -15.485 -16.306 1.00 78.19 400 GLU A N 1
ATOM 3233 C CA . GLU A 1 400 ? 41.336 -16.832 -16.586 1.00 78.19 400 GLU A CA 1
ATOM 3234 C C . GLU A 1 400 ? 41.511 -17.639 -15.302 1.00 78.19 400 GLU A C 1
ATOM 3236 O O . GLU A 1 400 ? 41.158 -18.811 -15.267 1.00 78.19 400 GLU A O 1
ATOM 3241 N N . LEU A 1 401 ? 41.948 -16.980 -14.223 1.00 80.69 401 LEU A N 1
ATOM 3242 C CA . LEU A 1 401 ? 42.022 -17.590 -12.899 1.00 80.69 401 LEU A CA 1
ATOM 3243 C C . LEU A 1 401 ? 40.659 -18.134 -12.448 1.00 80.69 401 LEU A C 1
ATOM 3245 O O . LEU A 1 401 ? 40.589 -19.227 -11.893 1.00 80.69 401 LEU A O 1
ATOM 3249 N N . PHE A 1 402 ? 39.572 -17.398 -12.705 1.00 79.44 402 PHE A N 1
ATOM 3250 C CA . PHE A 1 402 ? 38.219 -17.883 -12.428 1.00 79.44 402 PHE A CA 1
ATOM 3251 C C . PHE A 1 402 ? 37.853 -19.101 -13.269 1.00 79.44 402 PHE A C 1
ATOM 3253 O O . PHE A 1 402 ? 37.283 -20.051 -12.738 1.00 79.44 402 PHE A O 1
ATOM 3260 N N . LEU A 1 403 ? 38.182 -19.082 -14.561 1.00 71.56 403 LEU A N 1
ATOM 3261 C CA . LEU A 1 403 ? 37.876 -20.181 -15.477 1.00 71.56 403 LEU A CA 1
ATOM 3262 C C . LEU A 1 403 ? 38.629 -21.458 -15.112 1.00 71.56 403 LEU A C 1
ATOM 3264 O O . LEU A 1 403 ? 38.024 -22.523 -15.123 1.00 71.56 403 LEU A O 1
ATOM 3268 N N . ASP A 1 404 ? 39.900 -21.350 -14.725 1.00 72.19 404 ASP A N 1
ATOM 3269 C CA . ASP A 1 404 ? 40.706 -22.486 -14.268 1.00 72.19 404 ASP A CA 1
ATOM 3270 C C . ASP A 1 404 ? 40.104 -23.159 -13.021 1.00 72.19 404 ASP A C 1
ATOM 3272 O O . ASP A 1 404 ? 40.297 -24.355 -12.796 1.00 72.19 404 ASP A O 1
ATOM 3276 N N . CYS A 1 405 ? 39.351 -22.403 -12.214 1.00 72.94 405 CYS A N 1
ATOM 3277 C CA . CYS A 1 405 ? 38.703 -22.893 -10.997 1.00 72.94 405 CYS A CA 1
ATOM 3278 C C . CYS A 1 405 ? 37.299 -23.469 -11.235 1.00 72.94 405 CYS A C 1
ATOM 3280 O O . CYS A 1 405 ? 36.792 -24.214 -10.394 1.00 72.94 405 CYS A O 1
ATOM 3282 N N . VAL A 1 406 ? 36.654 -23.152 -12.361 1.00 67.44 406 VAL A N 1
ATOM 3283 C CA . VAL A 1 406 ? 35.384 -23.771 -12.754 1.00 67.44 406 VAL A CA 1
ATOM 3284 C C . VAL A 1 406 ? 35.706 -25.069 -13.490 1.00 67.44 406 VAL A C 1
ATOM 3286 O O . VAL A 1 406 ? 36.377 -25.068 -14.518 1.00 67.44 406 VAL A O 1
ATOM 3289 N N . ALA A 1 407 ? 35.255 -26.200 -12.944 1.00 50.31 407 ALA A N 1
ATOM 3290 C CA . ALA A 1 407 ? 35.548 -27.512 -13.507 1.00 50.31 407 ALA A CA 1
ATOM 3291 C C . ALA A 1 407 ? 35.177 -27.588 -15.002 1.00 50.31 407 ALA A C 1
ATOM 3293 O O . ALA A 1 407 ? 34.044 -27.307 -15.391 1.00 50.31 407 ALA A O 1
ATOM 3294 N N . ASP A 1 408 ? 36.162 -28.027 -15.789 1.00 55.25 408 ASP A N 1
ATOM 3295 C CA . ASP A 1 408 ? 36.166 -28.200 -17.245 1.00 55.25 408 ASP A CA 1
ATOM 3296 C C . ASP A 1 408 ? 36.313 -26.912 -18.082 1.00 55.25 408 ASP A C 1
ATOM 3298 O O . ASP A 1 408 ? 35.537 -26.642 -19.001 1.00 55.25 408 ASP A O 1
ATOM 3302 N N . ALA A 1 409 ? 37.383 -26.146 -17.817 1.00 53.66 409 ALA A N 1
ATOM 3303 C CA . ALA A 1 409 ? 37.811 -24.968 -18.591 1.00 53.66 409 ALA A CA 1
ATOM 3304 C C . ALA A 1 409 ? 37.871 -25.188 -20.123 1.00 53.66 409 ALA A C 1
ATOM 3306 O O . ALA A 1 409 ? 37.778 -24.233 -20.889 1.00 53.66 409 ALA A O 1
ATOM 3307 N N . HIS A 1 410 ? 37.957 -26.440 -20.595 1.00 58.09 410 HIS A N 1
ATOM 3308 C CA . HIS A 1 410 ? 37.899 -26.795 -22.020 1.00 58.09 410 HIS A CA 1
ATOM 3309 C C . HIS A 1 410 ? 36.518 -26.553 -22.660 1.00 58.09 410 HIS A C 1
ATOM 3311 O O . HIS A 1 410 ? 36.421 -26.471 -23.883 1.00 58.09 410 HIS A O 1
ATOM 3317 N N . SER A 1 411 ? 35.457 -26.438 -21.855 1.00 65.12 411 SER A N 1
ATOM 3318 C CA . SER A 1 411 ? 34.070 -26.250 -22.304 1.00 65.12 411 SER A CA 1
ATOM 3319 C C . SER A 1 411 ? 33.609 -24.784 -22.324 1.00 65.12 411 SER A C 1
ATOM 3321 O O . SER A 1 411 ? 32.519 -24.490 -22.818 1.00 65.12 411 SER A O 1
ATOM 3323 N N . ILE A 1 412 ? 34.430 -23.851 -21.824 1.00 69.00 412 ILE A N 1
ATOM 3324 C CA . ILE A 1 412 ? 34.094 -22.428 -21.704 1.00 69.00 412 ILE A CA 1
ATOM 3325 C C . ILE A 1 412 ? 35.028 -21.612 -22.598 1.00 69.00 412 ILE A C 1
ATOM 3327 O O . ILE A 1 412 ? 36.244 -21.622 -22.430 1.00 69.00 412 ILE A O 1
ATOM 3331 N N . HIS A 1 413 ? 34.461 -20.869 -23.549 1.00 73.88 413 HIS A N 1
ATOM 3332 C CA . HIS A 1 413 ? 35.217 -19.968 -24.416 1.00 73.88 413 HIS A CA 1
ATOM 3333 C C . HIS A 1 413 ? 34.876 -18.512 -24.093 1.00 73.88 413 HIS A C 1
ATOM 3335 O O . HIS A 1 413 ? 33.748 -18.076 -24.321 1.00 73.88 413 HIS A O 1
ATOM 3341 N N . VAL A 1 414 ? 35.852 -17.758 -23.580 1.00 73.69 414 VAL A N 1
ATOM 3342 C CA . VAL A 1 414 ? 35.707 -16.313 -23.360 1.00 73.69 414 VAL A CA 1
ATOM 3343 C C . VAL A 1 414 ? 36.128 -15.559 -24.614 1.00 73.69 414 VAL A C 1
ATOM 3345 O O . VAL A 1 414 ? 37.274 -15.637 -25.055 1.00 73.69 414 VAL A O 1
ATOM 3348 N N . LEU A 1 415 ? 35.172 -14.831 -25.184 1.00 79.81 415 LEU A N 1
ATOM 3349 C CA . LEU A 1 415 ? 35.352 -14.015 -26.375 1.00 79.81 415 LEU A CA 1
ATOM 3350 C C . LEU A 1 415 ? 35.556 -12.551 -25.974 1.00 79.81 415 LEU A C 1
ATOM 3352 O O . LEU A 1 415 ? 34.599 -11.843 -25.675 1.00 79.81 415 LEU A O 1
ATOM 3356 N N . GLU A 1 416 ? 36.802 -12.090 -26.017 1.00 79.38 416 GLU A N 1
ATOM 3357 C CA . GLU A 1 416 ? 37.137 -10.669 -25.886 1.00 79.38 416 GLU A CA 1
ATOM 3358 C C . GLU A 1 416 ? 37.177 -10.030 -27.278 1.00 79.38 416 GLU A C 1
ATOM 3360 O O . GLU A 1 416 ? 38.164 -10.158 -28.007 1.00 79.38 416 GLU A O 1
ATOM 3365 N N . ASP A 1 417 ? 36.099 -9.345 -27.661 1.00 83.94 417 ASP A N 1
ATOM 3366 C CA . ASP A 1 417 ? 35.998 -8.673 -28.956 1.00 83.94 417 ASP A CA 1
ATOM 3367 C C . ASP A 1 417 ? 35.695 -7.173 -28.786 1.00 83.94 417 ASP A C 1
ATOM 3369 O O . ASP A 1 417 ? 34.633 -6.811 -28.266 1.00 83.94 417 ASP A O 1
ATOM 3373 N N . PRO A 1 418 ? 36.578 -6.266 -29.252 1.00 87.81 418 PRO A N 1
ATOM 3374 C CA . PRO A 1 418 ? 36.338 -4.823 -29.194 1.00 87.81 418 PRO A CA 1
ATOM 3375 C C . PRO A 1 418 ? 35.062 -4.362 -29.912 1.00 87.81 418 PRO A C 1
ATOM 3377 O O . PRO A 1 418 ? 34.600 -3.256 -29.658 1.00 87.81 418 PRO A O 1
ATOM 3380 N N . LYS A 1 419 ? 34.497 -5.176 -30.813 1.00 88.88 419 LYS A N 1
ATOM 3381 C CA . LYS A 1 419 ? 33.250 -4.884 -31.537 1.00 88.88 419 LYS A CA 1
ATOM 3382 C C . LYS A 1 419 ? 31.994 -5.388 -30.824 1.00 88.88 419 LYS A C 1
ATOM 3384 O O . LYS A 1 419 ? 30.898 -5.106 -31.295 1.00 88.88 419 LYS A O 1
ATOM 3389 N N . LEU A 1 420 ? 32.143 -6.146 -29.738 1.00 87.88 420 LEU A N 1
ATOM 3390 C CA . LEU A 1 420 ? 31.045 -6.737 -28.966 1.00 87.88 420 LEU A CA 1
ATOM 3391 C C . LEU A 1 420 ? 31.092 -6.248 -27.509 1.00 87.88 420 LEU A C 1
ATOM 3393 O O . LEU A 1 420 ? 31.102 -7.041 -26.572 1.00 87.88 420 LEU A O 1
ATOM 3397 N N . GLN A 1 421 ? 31.194 -4.931 -27.313 1.00 85.38 421 GLN A N 1
ATOM 3398 C CA . GLN A 1 421 ? 31.189 -4.333 -25.975 1.00 85.38 421 GLN A CA 1
ATOM 3399 C C . GLN A 1 421 ? 29.762 -4.235 -25.431 1.00 85.38 421 GLN A C 1
ATOM 3401 O O . GLN A 1 421 ? 28.829 -3.924 -26.171 1.00 85.38 421 GLN A O 1
ATOM 3406 N N . ASP A 1 422 ? 29.583 -4.521 -24.142 1.00 76.69 422 ASP A N 1
ATOM 3407 C CA . ASP A 1 422 ? 28.264 -4.473 -23.515 1.00 76.69 422 ASP A CA 1
ATOM 3408 C C . ASP A 1 422 ? 27.734 -3.033 -23.398 1.00 76.69 422 ASP A C 1
ATOM 3410 O O . ASP A 1 422 ? 28.497 -2.092 -23.180 1.00 76.69 422 ASP A O 1
ATOM 3414 N N . GLY A 1 423 ? 26.418 -2.855 -23.526 1.00 73.75 423 GLY A N 1
ATOM 3415 C CA . GLY A 1 423 ? 25.794 -1.537 -23.459 1.00 73.75 423 GLY A CA 1
ATOM 3416 C C . GLY A 1 423 ? 24.463 -1.418 -24.198 1.00 73.75 423 GLY A C 1
ATOM 3417 O O . GLY A 1 423 ? 24.165 -2.152 -25.133 1.00 73.75 423 GLY A O 1
ATOM 3418 N N . MET A 1 424 ? 23.659 -0.434 -23.784 1.00 72.31 424 MET A N 1
ATOM 3419 C CA . MET A 1 424 ? 22.359 -0.120 -24.402 1.00 72.31 424 MET A CA 1
ATOM 3420 C C . MET A 1 424 ? 22.470 0.763 -25.653 1.00 72.31 424 MET A C 1
ATOM 3422 O O . MET A 1 424 ? 21.481 0.942 -26.356 1.00 72.31 424 MET A O 1
ATOM 3426 N N . GLN A 1 425 ? 23.639 1.364 -25.886 1.00 77.75 425 GLN A N 1
ATOM 3427 C CA . GLN A 1 425 ? 23.915 2.247 -27.028 1.00 77.75 425 GLN A CA 1
ATOM 3428 C C . GLN A 1 425 ? 24.832 1.589 -28.064 1.00 77.75 425 GLN A C 1
ATOM 3430 O O . GLN A 1 425 ? 25.059 2.148 -29.134 1.00 77.75 425 GLN A O 1
ATOM 3435 N N . GLU A 1 426 ? 25.350 0.404 -27.745 1.00 78.81 426 GLU A N 1
ATOM 3436 C CA . GLU A 1 426 ? 26.222 -0.352 -28.629 1.00 78.81 426 GLU A CA 1
ATOM 3437 C C . GLU A 1 426 ? 25.380 -1.167 -29.609 1.00 78.81 426 GLU A C 1
ATOM 3439 O O . GLU A 1 426 ? 24.319 -1.695 -29.271 1.00 78.81 426 GLU A O 1
ATOM 3444 N N . THR A 1 427 ? 25.852 -1.264 -30.849 1.00 83.62 427 THR A N 1
ATOM 3445 C CA . THR A 1 427 ? 25.195 -2.050 -31.897 1.00 83.62 427 THR A CA 1
ATOM 3446 C C . THR A 1 427 ? 26.160 -3.111 -32.390 1.00 83.62 427 THR A C 1
ATOM 3448 O O . THR A 1 427 ? 27.182 -2.816 -33.009 1.00 83.62 427 THR A O 1
ATOM 3451 N N . TRP A 1 428 ? 25.867 -4.368 -32.066 1.00 93.31 428 TRP A N 1
ATOM 3452 C CA . TRP A 1 428 ? 26.718 -5.479 -32.472 1.00 93.31 428 TRP A CA 1
ATOM 3453 C C . TRP A 1 428 ? 26.386 -5.899 -33.905 1.00 93.31 428 TRP A C 1
ATOM 3455 O O . TRP A 1 428 ? 25.232 -6.162 -34.236 1.00 93.31 428 TRP A O 1
ATOM 3465 N N . ASP A 1 429 ? 27.408 -5.999 -34.756 1.00 95.50 429 ASP A N 1
ATOM 3466 C CA . ASP A 1 429 ? 27.245 -6.446 -36.142 1.00 95.50 429 ASP A CA 1
ATOM 3467 C C . ASP A 1 429 ? 26.823 -7.925 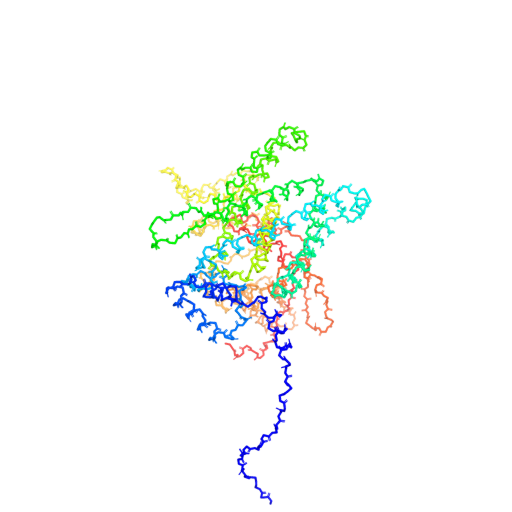-36.197 1.00 95.50 429 ASP A C 1
ATOM 3469 O O . ASP A 1 429 ? 27.580 -8.824 -35.811 1.00 95.50 429 ASP A O 1
ATOM 3473 N N . HIS A 1 430 ? 25.623 -8.182 -36.723 1.00 96.12 430 HIS A N 1
ATOM 3474 C CA . HIS A 1 430 ? 25.063 -9.529 -36.847 1.00 96.12 430 HIS A CA 1
ATOM 3475 C C . HIS A 1 430 ? 25.964 -10.446 -37.688 1.00 96.12 430 HIS A C 1
ATOM 3477 O O . HIS A 1 430 ? 26.075 -11.639 -37.401 1.00 96.12 430 HIS A O 1
ATOM 3483 N N . ASP A 1 431 ? 26.645 -9.901 -38.699 1.00 96.00 431 ASP A N 1
ATOM 3484 C CA . ASP A 1 431 ? 27.513 -10.672 -39.594 1.00 96.00 431 ASP A CA 1
ATOM 3485 C C . ASP A 1 431 ? 28.800 -11.092 -38.901 1.00 96.00 431 ASP A C 1
ATOM 3487 O O . ASP A 1 431 ? 29.310 -12.199 -39.106 1.00 96.00 431 ASP A O 1
ATOM 3491 N N . HIS A 1 432 ? 29.316 -10.217 -38.045 1.00 96.25 432 HIS A N 1
ATOM 3492 C CA . HIS A 1 432 ? 30.451 -10.508 -37.194 1.00 96.25 432 HIS A CA 1
ATOM 3493 C C . HIS A 1 432 ? 30.140 -11.613 -36.186 1.00 96.25 432 HIS A C 1
ATOM 3495 O O . HIS A 1 432 ? 30.877 -12.600 -36.141 1.00 96.25 432 HIS A O 1
ATOM 3501 N N . ILE A 1 433 ? 29.008 -11.520 -35.479 1.00 96.12 433 ILE A N 1
ATOM 3502 C CA . ILE A 1 433 ? 28.531 -12.581 -34.576 1.00 96.12 433 ILE A CA 1
ATOM 3503 C C . ILE A 1 433 ? 28.362 -13.895 -35.347 1.00 96.12 433 ILE A C 1
ATOM 3505 O O . ILE A 1 433 ? 28.859 -14.936 -34.916 1.00 96.12 433 ILE A O 1
ATOM 3509 N N . ALA A 1 434 ? 27.717 -13.852 -36.517 1.00 96.25 434 ALA A N 1
ATOM 3510 C CA . ALA A 1 434 ? 27.467 -15.038 -37.325 1.00 96.25 434 ALA A CA 1
ATOM 3511 C C . ALA A 1 434 ? 28.766 -15.752 -37.723 1.00 96.25 434 ALA A C 1
ATOM 3513 O O . ALA A 1 434 ? 28.840 -16.975 -37.631 1.00 96.25 434 ALA A O 1
ATOM 3514 N N . ARG A 1 435 ? 29.811 -15.009 -38.117 1.00 95.88 435 ARG A N 1
ATOM 3515 C CA . ARG A 1 435 ? 31.131 -15.584 -38.437 1.00 95.88 435 ARG A CA 1
ATOM 3516 C C . ARG A 1 435 ? 31.760 -16.289 -37.237 1.00 95.88 435 ARG A C 1
ATOM 3518 O O . ARG A 1 435 ? 32.298 -17.383 -37.403 1.00 95.88 435 ARG A O 1
ATOM 3525 N N . ILE A 1 436 ? 31.693 -15.679 -36.054 1.00 94.94 436 ILE A N 1
ATOM 3526 C CA . ILE A 1 436 ? 32.268 -16.235 -34.822 1.00 94.94 436 ILE A CA 1
ATOM 3527 C C . ILE A 1 436 ? 31.540 -17.524 -34.430 1.00 94.94 436 ILE A C 1
ATOM 3529 O O . ILE A 1 436 ? 32.171 -18.567 -34.264 1.00 94.94 436 ILE A O 1
ATOM 3533 N N . VAL A 1 437 ? 30.208 -17.472 -34.362 1.00 94.12 437 VAL A N 1
ATOM 3534 C CA . VAL A 1 437 ? 29.368 -18.616 -33.987 1.00 94.12 437 VAL A CA 1
ATOM 3535 C C . VAL A 1 437 ? 29.504 -19.751 -35.004 1.00 94.12 437 VAL A C 1
ATOM 3537 O O . VAL A 1 437 ? 29.693 -20.901 -34.619 1.00 94.12 437 VAL A O 1
ATOM 3540 N N . LEU A 1 438 ? 29.475 -19.448 -36.306 1.00 93.06 438 LEU A N 1
ATOM 3541 C CA . LEU A 1 438 ? 29.619 -20.446 -37.369 1.00 93.06 438 LEU A CA 1
ATOM 3542 C C . LEU A 1 438 ? 30.974 -21.154 -37.323 1.00 93.06 438 LEU A C 1
ATOM 3544 O O . LEU A 1 438 ? 31.036 -22.366 -37.530 1.00 93.06 438 LEU A O 1
ATOM 3548 N N . LYS A 1 439 ? 32.051 -20.409 -37.046 1.00 92.44 439 LYS A N 1
ATOM 3549 C CA . LYS A 1 439 ? 33.379 -20.986 -36.834 1.00 92.44 439 LYS A CA 1
ATOM 3550 C C . LYS A 1 439 ? 33.357 -21.953 -35.648 1.00 92.44 439 LYS A C 1
ATOM 3552 O O . LYS A 1 439 ? 33.774 -23.096 -35.796 1.00 92.44 439 LYS A O 1
ATOM 3557 N N . TYR A 1 440 ? 32.790 -21.534 -34.517 1.00 91.00 440 TYR A N 1
ATOM 3558 C CA . TYR A 1 440 ? 32.735 -22.358 -33.309 1.00 91.00 440 TYR A CA 1
ATOM 3559 C C . TYR A 1 440 ? 31.913 -23.644 -33.496 1.00 91.00 440 TYR A C 1
ATOM 3561 O O . TYR A 1 440 ? 32.356 -24.721 -33.104 1.00 91.00 440 TYR A O 1
ATOM 3569 N N . ILE A 1 441 ? 30.758 -23.556 -34.171 1.00 90.31 441 ILE A N 1
ATOM 3570 C CA . ILE A 1 441 ? 29.918 -24.720 -34.508 1.00 90.31 441 ILE A CA 1
ATOM 3571 C C . ILE A 1 441 ? 30.722 -25.776 -35.281 1.00 90.31 441 ILE A C 1
ATOM 3573 O O . ILE A 1 441 ? 30.595 -26.969 -35.004 1.00 90.31 441 ILE A O 1
ATOM 3577 N N . ARG A 1 442 ? 31.557 -25.344 -36.235 1.00 88.12 442 ARG A N 1
ATOM 3578 C CA . ARG A 1 442 ? 32.370 -26.238 -37.073 1.00 88.12 442 ARG A CA 1
ATOM 3579 C C . ARG A 1 442 ? 33.532 -26.845 -36.310 1.00 88.12 442 ARG A C 1
ATOM 3581 O O . ARG A 1 442 ? 33.728 -28.055 -36.385 1.00 88.12 442 ARG A O 1
ATOM 3588 N N . ASP A 1 443 ? 34.276 -26.005 -35.596 1.00 88.81 443 ASP A N 1
ATOM 3589 C CA . ASP A 1 443 ? 35.495 -26.405 -34.897 1.00 88.81 443 ASP A CA 1
ATOM 3590 C C . ASP A 1 443 ? 35.180 -27.413 -33.779 1.00 88.81 443 ASP A C 1
ATOM 3592 O O . ASP A 1 443 ? 35.938 -28.357 -33.576 1.00 88.81 443 ASP A O 1
ATOM 3596 N N . GLN A 1 444 ? 34.034 -27.256 -33.103 1.00 86.31 444 GLN A N 1
ATOM 3597 C CA . GLN A 1 444 ? 33.630 -28.092 -31.965 1.00 86.31 444 GLN A CA 1
ATOM 3598 C C . GLN A 1 444 ? 32.563 -29.149 -32.297 1.00 86.31 444 GLN A C 1
ATOM 3600 O O . GLN A 1 444 ? 32.153 -29.895 -31.416 1.00 86.31 444 GLN A O 1
ATOM 3605 N N . SER A 1 445 ? 32.115 -29.247 -33.557 1.00 85.44 445 SER A N 1
ATOM 3606 C CA . SER A 1 445 ? 31.055 -30.181 -33.988 1.00 85.44 445 SER A CA 1
ATOM 3607 C C . SER A 1 445 ? 29.787 -30.113 -33.116 1.00 85.44 445 SER A C 1
ATOM 3609 O O . SER A 1 445 ? 29.309 -31.124 -32.610 1.00 85.44 445 SER A O 1
ATOM 3611 N N . ILE A 1 446 ? 29.245 -28.906 -32.939 1.00 89.38 446 ILE A N 1
ATOM 3612 C CA . ILE A 1 446 ? 28.101 -28.638 -32.053 1.00 89.38 446 ILE A CA 1
ATOM 3613 C C . ILE A 1 446 ? 26.789 -29.224 -32.609 1.00 89.38 446 ILE A C 1
ATOM 3615 O O . ILE A 1 446 ? 26.414 -28.949 -33.748 1.00 89.38 446 ILE A O 1
ATOM 3619 N N . ASP A 1 447 ? 26.039 -29.955 -31.775 1.00 89.06 447 ASP A N 1
ATOM 3620 C CA . ASP A 1 447 ? 24.738 -30.545 -32.142 1.00 89.06 447 ASP A CA 1
ATOM 3621 C C . ASP A 1 447 ? 23.556 -29.563 -32.044 1.00 89.06 447 ASP A C 1
ATOM 3623 O O . ASP A 1 447 ? 22.586 -29.648 -32.809 1.00 89.06 447 ASP A O 1
ATOM 3627 N N . ALA A 1 448 ? 23.597 -28.651 -31.069 1.00 90.31 448 ALA A N 1
ATOM 3628 C CA . ALA A 1 448 ? 22.524 -27.701 -30.802 1.00 90.31 448 ALA A CA 1
ATOM 3629 C C . ALA A 1 448 ? 23.049 -26.365 -30.264 1.00 90.31 448 ALA A C 1
ATOM 3631 O O . ALA A 1 448 ? 23.988 -26.331 -29.474 1.00 90.31 448 ALA A O 1
ATOM 3632 N N . VAL A 1 449 ? 22.402 -25.272 -30.668 1.00 91.81 449 VAL A N 1
ATOM 3633 C CA . VAL A 1 449 ? 22.709 -23.905 -30.232 1.00 91.81 449 VAL A CA 1
ATOM 3634 C C . VAL A 1 449 ? 21.455 -23.276 -29.640 1.00 91.81 449 VAL A C 1
ATOM 3636 O O . VAL A 1 449 ? 20.380 -23.361 -30.232 1.00 91.81 449 VAL A O 1
ATOM 3639 N N . PHE A 1 450 ? 21.604 -22.627 -28.488 1.00 92.44 450 PHE A N 1
ATOM 3640 C CA . PHE A 1 450 ? 20.532 -21.937 -27.774 1.00 92.44 450 PHE A CA 1
ATOM 3641 C C . PHE A 1 450 ? 20.804 -20.433 -27.762 1.00 92.44 450 PHE A C 1
ATOM 3643 O O . PHE A 1 450 ? 21.937 -20.012 -27.540 1.00 92.44 450 PHE A O 1
ATOM 3650 N N . THR A 1 451 ? 19.775 -19.628 -28.010 1.00 94.19 451 THR A N 1
ATOM 3651 C CA . THR A 1 451 ? 19.867 -18.162 -28.043 1.00 94.19 451 THR A CA 1
ATOM 3652 C C . THR A 1 451 ? 18.566 -17.510 -27.555 1.00 94.19 451 THR A C 1
ATOM 3654 O O . THR A 1 451 ? 17.600 -18.194 -27.206 1.00 94.19 451 THR A O 1
ATOM 3657 N N . PHE A 1 452 ? 18.539 -16.182 -27.504 1.00 92.06 452 PHE A N 1
ATOM 3658 C CA . PHE A 1 452 ? 17.325 -15.395 -27.294 1.00 92.06 452 PHE A CA 1
ATOM 3659 C C . PHE A 1 452 ? 16.431 -15.415 -28.543 1.00 92.06 452 PHE A C 1
ATOM 3661 O O . PHE A 1 452 ? 16.861 -15.855 -29.610 1.00 92.06 452 PHE A O 1
ATOM 3668 N N . ASP A 1 453 ? 15.186 -14.963 -28.428 1.00 92.06 453 ASP A N 1
ATOM 3669 C CA . ASP A 1 453 ? 14.342 -14.644 -29.583 1.00 92.06 453 ASP A CA 1
ATOM 3670 C C . ASP A 1 453 ? 14.604 -13.225 -30.119 1.00 92.06 453 ASP A C 1
ATOM 3672 O O . ASP A 1 453 ? 15.485 -12.512 -29.637 1.00 92.06 453 ASP A O 1
ATOM 3676 N N . ASP A 1 454 ? 13.830 -12.826 -31.126 1.00 92.31 454 ASP A N 1
ATOM 3677 C CA . ASP A 1 454 ? 13.896 -11.521 -31.791 1.00 92.31 454 ASP A CA 1
ATOM 3678 C C . ASP A 1 454 ? 13.584 -10.334 -30.862 1.00 92.31 454 ASP A C 1
ATOM 3680 O O . ASP A 1 454 ? 14.023 -9.216 -31.121 1.00 92.31 454 ASP A O 1
ATOM 3684 N N . TYR A 1 455 ? 12.891 -10.566 -29.742 1.00 88.06 455 TYR A N 1
ATOM 3685 C CA . TYR A 1 455 ? 12.646 -9.552 -28.715 1.00 88.06 455 TYR A CA 1
ATOM 3686 C C . TYR A 1 455 ? 13.740 -9.484 -27.634 1.00 88.06 455 TYR A C 1
ATOM 3688 O O . TYR A 1 455 ? 13.901 -8.458 -26.967 1.00 88.06 455 TYR A O 1
ATOM 3696 N N . GLY A 1 456 ? 14.501 -10.555 -27.401 1.00 83.94 456 GLY A N 1
ATOM 3697 C CA . GLY A 1 456 ? 15.622 -10.529 -26.460 1.00 83.94 456 GLY A CA 1
ATOM 3698 C C . GLY A 1 456 ? 15.219 -10.499 -24.979 1.00 83.94 456 GLY A C 1
ATOM 3699 O O . GLY A 1 456 ? 15.935 -9.915 -24.160 1.00 83.94 456 GLY A O 1
ATOM 3700 N N . VAL A 1 457 ? 14.074 -11.096 -24.616 1.00 80.56 457 VAL A N 1
ATOM 3701 C CA . VAL A 1 457 ? 13.476 -11.180 -23.261 1.00 80.56 457 VAL A CA 1
ATOM 3702 C C . VAL A 1 457 ? 13.010 -9.843 -22.680 1.00 80.56 457 VAL A C 1
ATOM 3704 O O . VAL A 1 457 ? 11.876 -9.742 -22.196 1.00 80.56 457 VAL A O 1
ATOM 3707 N N . SER A 1 458 ? 13.860 -8.820 -22.689 1.00 76.31 458 SER A N 1
ATOM 3708 C CA . SER A 1 458 ? 13.607 -7.474 -22.162 1.00 76.31 458 SER A CA 1
ATOM 3709 C C . SER A 1 458 ? 13.784 -6.364 -23.200 1.00 76.31 458 SER A C 1
ATOM 3711 O O . SER A 1 458 ? 13.675 -5.201 -22.825 1.00 76.31 458 SER A O 1
ATOM 3713 N N . GLY A 1 459 ? 14.074 -6.692 -24.464 1.00 80.31 459 GLY A N 1
ATOM 3714 C CA . GLY A 1 459 ? 14.405 -5.697 -25.487 1.00 80.31 459 GLY A CA 1
ATOM 3715 C C . GLY A 1 459 ? 15.850 -5.196 -25.423 1.00 80.31 459 GLY A C 1
ATOM 3716 O O . GLY A 1 459 ? 16.121 -4.084 -25.866 1.00 80.31 459 GLY A O 1
ATOM 3717 N N . HIS A 1 460 ? 16.775 -5.958 -24.825 1.00 77.44 460 HIS A N 1
ATOM 3718 C CA . HIS A 1 460 ? 18.179 -5.543 -24.748 1.00 77.44 460 HIS A CA 1
ATOM 3719 C C . HIS A 1 460 ? 18.847 -5.650 -26.136 1.00 77.44 460 HIS A C 1
ATOM 3721 O O . HIS A 1 460 ? 18.828 -6.746 -26.704 1.00 77.44 460 HIS A O 1
ATOM 3727 N N . PRO A 1 461 ? 19.491 -4.588 -26.666 1.00 84.00 461 PRO A N 1
ATOM 3728 C CA . PRO A 1 461 ? 20.085 -4.592 -28.010 1.00 84.00 461 PRO A CA 1
ATOM 3729 C C . PRO A 1 461 ? 21.053 -5.755 -28.252 1.00 84.00 461 PRO A C 1
ATOM 3731 O O . PRO A 1 461 ? 20.956 -6.440 -29.266 1.00 84.00 461 PRO A O 1
ATOM 3734 N N . ASN A 1 462 ? 21.914 -6.057 -27.275 1.00 87.69 462 ASN A N 1
ATOM 3735 C CA . ASN A 1 462 ? 22.872 -7.165 -27.385 1.00 87.69 462 ASN A CA 1
ATOM 3736 C C . ASN A 1 462 ? 22.191 -8.538 -27.513 1.00 87.69 462 ASN A C 1
ATOM 3738 O O . ASN A 1 462 ? 22.657 -9.383 -28.271 1.00 87.69 462 ASN A O 1
ATOM 3742 N N . HIS A 1 463 ? 21.059 -8.765 -26.836 1.00 89.31 463 HIS A N 1
ATOM 3743 C CA . HIS A 1 463 ? 20.321 -10.029 -26.954 1.00 89.31 463 HIS A CA 1
ATOM 3744 C C . HIS A 1 463 ? 19.699 -10.187 -28.344 1.00 89.31 463 HIS A C 1
ATOM 3746 O O . HIS A 1 463 ? 19.780 -11.262 -28.935 1.00 89.31 463 HIS A O 1
ATOM 3752 N N . ILE A 1 464 ? 19.126 -9.100 -28.868 1.00 91.38 464 ILE A N 1
ATOM 3753 C CA . ILE A 1 464 ? 18.536 -9.043 -30.210 1.00 91.38 464 ILE A CA 1
ATOM 3754 C C . ILE A 1 464 ? 19.622 -9.300 -31.264 1.00 91.38 464 ILE A C 1
ATOM 3756 O O . ILE A 1 464 ? 19.465 -10.150 -32.140 1.00 91.38 464 ILE A O 1
ATOM 3760 N N . ALA A 1 465 ? 20.776 -8.641 -31.137 1.00 92.94 465 ALA A N 1
ATOM 3761 C CA . ALA A 1 465 ? 21.888 -8.831 -32.061 1.00 92.94 465 ALA A CA 1
ATOM 3762 C C . ALA A 1 465 ? 22.432 -10.270 -32.043 1.00 92.94 465 ALA A C 1
ATOM 3764 O O . ALA A 1 465 ? 22.699 -10.856 -33.097 1.00 92.94 465 ALA A O 1
ATOM 3765 N N . VAL A 1 466 ? 22.541 -10.877 -30.854 1.00 93.62 466 VAL A N 1
ATOM 3766 C CA . VAL A 1 466 ? 22.927 -12.288 -30.696 1.00 93.62 466 VAL A CA 1
ATOM 3767 C C . VAL A 1 466 ? 21.897 -13.222 -31.332 1.00 93.62 466 VAL A C 1
ATOM 3769 O O . VAL A 1 466 ? 22.296 -14.166 -32.015 1.00 93.62 466 VAL A O 1
ATOM 3772 N N . HIS A 1 467 ? 20.594 -12.958 -31.186 1.00 95.00 467 HIS A N 1
ATOM 3773 C CA . HIS A 1 467 ? 19.549 -13.728 -31.867 1.00 95.00 467 HIS A CA 1
ATOM 3774 C C . HIS A 1 467 ? 19.763 -13.741 -33.387 1.00 95.00 467 HIS A C 1
ATOM 3776 O O . HIS A 1 467 ? 19.890 -14.813 -33.986 1.00 95.00 467 HIS A O 1
ATOM 3782 N N . HIS A 1 468 ? 19.875 -12.565 -34.010 1.00 96.06 468 HIS A N 1
ATOM 3783 C CA . HIS A 1 468 ? 20.025 -12.466 -35.462 1.00 96.06 468 HIS A CA 1
ATOM 3784 C C . HIS A 1 468 ? 21.349 -13.056 -35.963 1.00 96.06 468 HIS A C 1
ATOM 3786 O O . HIS A 1 468 ? 21.360 -13.776 -36.967 1.00 96.06 468 HIS A O 1
ATOM 3792 N N . GLY A 1 469 ? 22.457 -12.816 -35.255 1.00 96.06 469 GLY A N 1
ATOM 3793 C CA . GLY A 1 469 ? 23.762 -13.383 -35.598 1.00 96.06 469 GLY A CA 1
ATOM 3794 C C . GLY A 1 469 ? 23.782 -14.913 -35.522 1.00 96.06 469 GLY A C 1
ATOM 3795 O O . GLY A 1 469 ? 24.231 -15.581 -36.458 1.00 96.06 469 GLY A O 1
ATOM 3796 N N . VAL A 1 470 ? 23.225 -15.490 -34.451 1.00 95.88 470 VAL A N 1
ATOM 3797 C CA . VAL A 1 470 ? 23.100 -16.949 -34.292 1.00 95.88 470 VAL A CA 1
ATOM 3798 C C . VAL A 1 470 ? 22.164 -17.536 -35.346 1.00 95.88 470 VAL A C 1
ATOM 3800 O O . VAL A 1 470 ? 22.504 -18.542 -35.968 1.00 95.88 470 VAL A O 1
ATOM 3803 N N . ALA A 1 471 ? 21.016 -16.905 -35.609 1.00 95.25 471 ALA A N 1
ATOM 3804 C CA . ALA A 1 471 ? 20.089 -17.368 -36.634 1.00 95.25 471 ALA A CA 1
ATOM 3805 C C . ALA A 1 471 ? 20.752 -17.395 -38.019 1.00 95.25 471 ALA A C 1
ATOM 3807 O O . ALA A 1 471 ? 20.618 -18.380 -38.748 1.00 95.25 471 ALA A O 1
ATOM 3808 N N . LYS A 1 472 ? 21.531 -16.361 -38.365 1.00 95.31 472 LYS A N 1
ATOM 3809 C CA . LYS A 1 472 ? 22.309 -16.323 -39.608 1.00 95.31 472 LYS A CA 1
ATOM 3810 C C . LYS A 1 472 ? 23.351 -17.444 -39.660 1.00 95.31 472 LYS A C 1
ATOM 3812 O O . LYS A 1 472 ? 23.434 -18.125 -40.681 1.00 95.31 472 LYS A O 1
ATOM 3817 N N . ALA A 1 473 ? 24.086 -17.693 -38.573 1.00 94.44 473 ALA A N 1
ATOM 3818 C CA . ALA A 1 473 ? 25.062 -18.784 -38.493 1.00 94.44 473 ALA A CA 1
ATOM 3819 C C . ALA A 1 473 ? 24.421 -20.170 -38.671 1.00 94.44 473 ALA A C 1
ATOM 3821 O O . ALA A 1 473 ? 24.939 -20.990 -39.426 1.00 94.44 473 ALA A O 1
ATOM 3822 N N . VAL A 1 474 ? 23.280 -20.428 -38.024 1.00 93.31 474 VAL A N 1
ATOM 3823 C CA . VAL A 1 474 ? 22.552 -21.703 -38.133 1.00 93.31 474 VAL A CA 1
ATOM 3824 C C . VAL A 1 474 ? 22.021 -21.915 -39.553 1.00 93.31 474 VAL A C 1
ATOM 3826 O O . VAL A 1 474 ? 22.217 -22.991 -40.120 1.00 93.31 474 VAL A O 1
ATOM 3829 N N . ARG A 1 475 ? 21.412 -20.887 -40.168 1.00 92.38 475 ARG A N 1
ATOM 3830 C CA . ARG A 1 475 ? 20.944 -20.943 -41.568 1.00 92.38 475 ARG A CA 1
ATOM 3831 C C . ARG A 1 475 ? 22.108 -21.204 -42.534 1.00 92.38 475 ARG A C 1
ATOM 3833 O O . ARG A 1 475 ? 21.974 -22.003 -43.458 1.00 92.38 475 ARG A O 1
ATOM 3840 N N . GLU A 1 476 ? 23.249 -20.554 -42.316 1.00 90.94 476 GLU A N 1
ATOM 3841 C CA . GLU A 1 476 ? 24.443 -20.723 -43.149 1.00 90.94 476 GLU A CA 1
ATOM 3842 C C . GLU A 1 476 ? 25.071 -22.111 -42.985 1.00 90.94 476 GLU A C 1
ATOM 3844 O O . GLU A 1 476 ? 25.424 -22.749 -43.973 1.00 90.94 476 GLU A O 1
ATOM 3849 N N . HIS A 1 477 ? 25.154 -22.626 -41.755 1.00 90.56 477 HIS A N 1
ATOM 3850 C CA . HIS A 1 477 ? 25.609 -23.991 -41.504 1.00 90.56 477 HIS A CA 1
ATOM 3851 C C . HIS A 1 477 ? 24.699 -25.013 -42.193 1.00 90.56 477 HIS A C 1
ATOM 3853 O O . HIS A 1 477 ? 25.196 -25.913 -42.859 1.00 90.56 477 HIS A O 1
ATOM 3859 N N . TYR A 1 478 ? 23.376 -24.845 -42.089 1.00 87.56 478 TYR A N 1
ATOM 3860 C CA . TYR A 1 478 ? 22.403 -25.721 -42.742 1.00 87.56 478 TYR A CA 1
ATOM 3861 C C . TYR A 1 478 ? 22.590 -25.766 -44.266 1.00 87.56 478 TYR A C 1
ATOM 3863 O O . TYR A 1 478 ? 22.573 -26.843 -44.851 1.00 87.56 478 TYR A O 1
ATOM 3871 N N . ARG A 1 479 ? 22.817 -24.611 -44.910 1.00 85.81 479 ARG A N 1
ATOM 3872 C CA . ARG A 1 479 ? 23.065 -24.523 -46.363 1.00 85.81 479 ARG A CA 1
ATOM 3873 C C . ARG A 1 479 ? 24.343 -25.225 -46.814 1.00 85.81 479 ARG A C 1
ATOM 3875 O O . ARG A 1 479 ? 24.423 -25.627 -47.968 1.00 85.81 479 ARG A O 1
ATOM 3882 N N . GLN A 1 480 ? 25.337 -25.313 -45.936 1.00 83.38 480 GLN A N 1
ATOM 3883 C CA . GLN A 1 480 ? 26.645 -25.893 -46.236 1.00 83.38 480 GLN A CA 1
ATOM 3884 C C . GLN A 1 480 ? 26.774 -27.362 -45.799 1.00 83.38 480 GLN A C 1
ATOM 3886 O O . GLN A 1 480 ? 27.824 -27.964 -46.010 1.00 83.38 480 GLN A O 1
ATOM 3891 N N . CYS A 1 481 ? 25.748 -27.947 -45.172 1.00 77.06 481 CYS A N 1
ATOM 3892 C CA . CYS A 1 481 ? 25.757 -29.361 -44.808 1.00 77.06 481 CYS A CA 1
ATOM 3893 C C . CYS A 1 481 ? 25.494 -30.249 -46.034 1.00 77.06 481 CYS A C 1
ATOM 3895 O O . CYS A 1 481 ? 24.411 -30.199 -46.611 1.00 77.06 481 CYS A O 1
ATOM 3897 N N . ASP A 1 482 ? 26.461 -31.107 -46.373 1.00 68.56 482 ASP A N 1
ATOM 3898 C CA . ASP A 1 482 ? 26.273 -32.219 -47.315 1.00 68.56 482 ASP A CA 1
ATOM 3899 C C . ASP A 1 482 ? 25.285 -33.265 -46.763 1.00 68.56 482 ASP A C 1
ATOM 3901 O O . ASP A 1 482 ? 25.153 -33.430 -45.546 1.00 68.56 482 ASP A O 1
ATOM 3905 N N . GLU A 1 483 ? 24.661 -34.043 -47.658 1.00 60.03 483 GLU A N 1
ATOM 3906 C CA . GLU A 1 483 ? 23.599 -35.036 -47.382 1.00 60.03 483 GLU A CA 1
ATOM 3907 C C . GLU A 1 483 ? 23.940 -36.101 -46.305 1.00 60.03 483 GLU A C 1
ATOM 3909 O O . GLU A 1 483 ? 23.055 -36.818 -45.843 1.00 60.03 483 GLU A O 1
ATOM 3914 N N . GLY A 1 484 ? 25.201 -36.202 -45.861 1.00 58.00 484 GLY A N 1
ATOM 3915 C CA . GLY A 1 484 ? 25.668 -37.154 -44.845 1.00 58.00 484 GLY A CA 1
ATOM 3916 C C . GLY A 1 484 ? 25.922 -36.597 -43.435 1.00 58.00 484 GLY A C 1
ATOM 3917 O O . GLY A 1 484 ? 26.161 -37.392 -42.523 1.00 58.00 484 GLY A O 1
ATOM 3918 N N . ARG A 1 485 ? 25.896 -35.272 -43.210 1.00 67.69 485 ARG A N 1
ATOM 3919 C CA . ARG A 1 485 ? 26.216 -34.663 -41.898 1.00 67.69 485 ARG A CA 1
ATOM 3920 C C . ARG A 1 485 ? 24.978 -34.004 -41.291 1.00 67.69 485 ARG A C 1
ATOM 3922 O O . ARG A 1 485 ? 24.291 -33.232 -41.950 1.00 67.69 485 ARG A O 1
ATOM 3929 N N . ARG A 1 486 ? 24.677 -34.313 -40.023 1.00 76.38 486 ARG A N 1
ATOM 3930 C CA . ARG A 1 486 ? 23.496 -33.760 -39.342 1.00 76.38 486 ARG A CA 1
ATOM 3931 C C . ARG A 1 486 ? 23.659 -32.242 -39.169 1.00 76.38 486 ARG A C 1
ATOM 3933 O O . ARG A 1 486 ? 24.685 -31.825 -38.631 1.00 76.38 486 ARG A O 1
ATOM 3940 N N . PRO A 1 487 ? 22.688 -31.420 -39.603 1.00 84.31 487 PRO A N 1
ATOM 3941 C CA . PRO A 1 487 ? 22.752 -29.985 -39.384 1.00 84.31 487 PRO A CA 1
ATOM 3942 C C . PRO A 1 487 ? 22.569 -29.657 -37.899 1.00 84.31 487 PRO A C 1
ATOM 3944 O O . PRO A 1 487 ? 21.821 -30.330 -37.186 1.00 84.31 487 PRO A O 1
ATOM 3947 N N . VAL A 1 488 ? 23.229 -28.588 -37.453 1.00 90.69 488 VAL A N 1
ATOM 3948 C CA . VAL A 1 488 ? 23.064 -28.041 -36.103 1.00 90.69 488 VAL A CA 1
ATOM 3949 C C . VAL A 1 488 ? 21.620 -27.582 -35.880 1.00 90.69 488 VAL A C 1
ATOM 3951 O O . VAL A 1 488 ? 21.013 -26.955 -36.753 1.00 90.69 488 VAL A O 1
ATOM 3954 N N . ARG A 1 489 ? 21.058 -27.874 -34.704 1.00 90.31 489 ARG A N 1
ATOM 3955 C CA . ARG A 1 489 ? 19.707 -27.427 -34.331 1.00 90.31 489 ARG A CA 1
ATOM 3956 C C . ARG A 1 489 ? 19.761 -26.117 -33.555 1.00 90.31 489 ARG A C 1
ATOM 3958 O O . ARG A 1 489 ? 20.352 -26.061 -32.482 1.00 90.31 489 ARG A O 1
ATOM 3965 N N . GLY A 1 490 ? 19.122 -25.077 -34.074 1.00 91.94 490 GLY A N 1
ATOM 3966 C CA . GLY A 1 490 ? 18.990 -23.797 -33.381 1.00 91.94 490 GLY A CA 1
ATOM 3967 C C . GLY A 1 490 ? 17.702 -23.711 -32.564 1.00 91.94 490 GLY A C 1
ATOM 3968 O O . GLY A 1 490 ? 16.636 -24.034 -33.086 1.00 91.94 490 GLY A O 1
ATOM 3969 N N . TRP A 1 491 ? 17.790 -23.215 -31.331 1.00 92.75 491 TRP A N 1
ATOM 3970 C CA . TRP A 1 491 ? 16.657 -22.962 -30.439 1.00 92.75 491 TRP A CA 1
ATOM 3971 C C . TRP A 1 491 ? 16.698 -21.534 -29.887 1.00 92.75 491 TRP A C 1
ATOM 3973 O O . TRP A 1 491 ? 17.757 -21.050 -29.493 1.00 92.75 491 TRP A O 1
ATOM 3983 N N . MET A 1 492 ? 15.541 -20.881 -29.814 1.00 93.94 492 MET A N 1
ATOM 3984 C CA . MET A 1 492 ? 15.359 -19.530 -29.283 1.00 93.94 492 MET A CA 1
ATOM 3985 C C . MET A 1 492 ? 14.408 -19.522 -28.084 1.00 93.94 492 MET A C 1
ATOM 3987 O O . MET A 1 492 ? 13.384 -20.211 -28.092 1.00 93.94 492 MET A O 1
ATOM 3991 N N . LEU A 1 493 ? 14.752 -18.760 -27.047 1.00 91.50 493 LEU A N 1
ATOM 3992 C CA . LEU A 1 493 ? 13.942 -18.592 -25.839 1.00 91.50 493 LEU A CA 1
ATOM 3993 C C . LEU A 1 493 ? 12.761 -17.649 -26.093 1.00 91.50 493 LEU A C 1
ATOM 3995 O O . LEU A 1 493 ? 12.971 -16.485 -26.405 1.00 91.50 493 LEU A O 1
ATOM 3999 N N . GLU A 1 494 ? 11.533 -18.143 -25.908 1.00 90.44 494 GLU A N 1
ATOM 4000 C CA . GLU A 1 494 ? 10.296 -17.379 -26.113 1.00 90.44 494 GLU A CA 1
ATOM 4001 C C . GLU A 1 494 ? 10.149 -16.249 -25.080 1.00 90.44 494 GLU A C 1
ATOM 4003 O O . GLU A 1 494 ? 9.970 -16.489 -23.879 1.00 90.44 494 GLU A O 1
ATOM 4008 N N . SER A 1 495 ? 10.126 -15.010 -25.562 1.00 87.75 495 SER A N 1
ATOM 4009 C CA . SER A 1 495 ? 9.738 -13.838 -24.792 1.00 87.75 495 SER A CA 1
ATOM 4010 C C . SER A 1 495 ? 8.232 -13.799 -24.557 1.00 87.75 495 SER A C 1
ATOM 4012 O O . SER A 1 495 ? 7.414 -14.112 -25.420 1.00 87.75 495 SER A O 1
ATOM 4014 N N . THR A 1 496 ? 7.834 -13.353 -23.367 1.00 84.25 496 THR A N 1
ATOM 4015 C CA . THR A 1 496 ? 6.420 -13.223 -22.993 1.00 84.25 496 THR A CA 1
ATOM 4016 C C . THR A 1 496 ? 6.034 -11.821 -22.569 1.00 84.25 496 THR A C 1
ATOM 4018 O O . THR A 1 496 ? 6.871 -11.002 -22.179 1.00 84.25 496 THR A O 1
ATOM 4021 N N . ASN A 1 497 ? 4.723 -11.562 -22.617 1.00 79.94 497 ASN A N 1
ATOM 4022 C CA . ASN A 1 497 ? 4.146 -10.334 -22.090 1.00 79.94 497 ASN A CA 1
ATOM 4023 C C . ASN A 1 497 ? 4.446 -10.159 -20.592 1.00 79.94 497 ASN A C 1
ATOM 4025 O O . ASN A 1 497 ? 4.760 -11.114 -19.879 1.00 79.94 497 ASN A O 1
ATOM 4029 N N . ILE A 1 498 ? 4.314 -8.921 -20.116 1.00 77.62 498 ILE A N 1
ATOM 4030 C CA . ILE A 1 498 ? 4.695 -8.552 -18.752 1.00 77.62 498 ILE A CA 1
ATOM 4031 C C . ILE A 1 498 ? 3.947 -9.356 -17.681 1.00 77.62 498 ILE A C 1
ATOM 4033 O O . ILE A 1 498 ? 4.551 -9.749 -16.693 1.00 77.62 498 ILE A O 1
ATOM 4037 N N . LEU A 1 499 ? 2.667 -9.677 -17.892 1.00 75.38 499 LEU A N 1
ATOM 4038 C CA . LEU A 1 499 ? 1.889 -10.457 -16.932 1.00 75.38 499 LEU A CA 1
ATOM 4039 C C . LEU A 1 499 ? 2.474 -11.865 -16.796 1.00 75.38 499 LEU A C 1
ATOM 4041 O O . LEU A 1 499 ? 2.888 -12.270 -15.716 1.00 75.38 499 LEU A O 1
ATOM 4045 N N . ARG A 1 500 ? 2.584 -12.586 -17.912 1.00 80.12 500 ARG A N 1
ATOM 4046 C CA . ARG A 1 500 ? 3.110 -13.956 -17.944 1.00 80.12 500 ARG A CA 1
ATOM 4047 C C . ARG A 1 500 ? 4.560 -14.037 -17.480 1.00 80.12 500 ARG A C 1
ATOM 4049 O O . ARG A 1 500 ? 4.950 -15.019 -16.860 1.00 80.12 500 ARG A O 1
ATOM 4056 N N . LYS A 1 501 ? 5.336 -12.980 -17.715 1.00 80.12 501 LYS A N 1
ATOM 4057 C CA . LYS A 1 501 ? 6.705 -12.851 -17.222 1.00 80.12 501 LYS A CA 1
ATOM 4058 C C . LYS A 1 501 ? 6.781 -12.899 -15.693 1.00 80.12 501 LYS A C 1
ATOM 4060 O O . LYS A 1 501 ? 7.738 -13.478 -15.199 1.00 80.12 501 LYS A O 1
ATOM 4065 N N . TYR A 1 502 ? 5.797 -12.352 -14.969 1.00 82.38 502 TYR A N 1
ATOM 4066 C CA . TYR A 1 502 ? 5.849 -12.157 -13.509 1.00 82.38 502 TYR A CA 1
ATOM 4067 C C . TYR A 1 502 ? 4.863 -12.998 -12.678 1.00 82.38 502 TYR A C 1
ATOM 4069 O O . TYR A 1 502 ? 4.835 -12.872 -11.457 1.00 82.38 502 TYR A O 1
ATOM 4077 N N . ILE A 1 503 ? 4.065 -13.880 -13.288 1.00 81.25 503 ILE A N 1
ATOM 4078 C CA . ILE A 1 503 ? 3.220 -14.832 -12.533 1.00 81.25 503 ILE A CA 1
ATOM 4079 C C . ILE A 1 503 ? 3.991 -16.081 -12.051 1.00 81.25 503 ILE A C 1
ATOM 4081 O O . ILE A 1 503 ? 3.406 -16.966 -11.424 1.00 81.25 503 ILE A O 1
ATOM 4085 N N . GLY A 1 504 ? 5.300 -16.163 -12.319 1.00 84.38 504 GLY A N 1
ATOM 4086 C CA . GLY A 1 504 ? 6.200 -17.200 -11.811 1.00 84.38 504 GLY A CA 1
ATOM 4087 C C . GLY A 1 504 ? 5.751 -18.620 -12.151 1.00 84.38 504 GLY A C 1
ATOM 4088 O O . GLY A 1 504 ? 5.441 -18.936 -13.301 1.00 84.38 504 GLY A O 1
ATOM 4089 N N . LEU A 1 505 ? 5.694 -19.479 -11.129 1.00 81.69 505 LEU A N 1
ATOM 4090 C CA . LEU A 1 505 ? 5.263 -20.876 -11.246 1.00 81.69 505 LEU A CA 1
ATOM 4091 C C . LEU A 1 505 ? 3.818 -21.019 -11.764 1.00 81.69 505 LEU A C 1
ATOM 4093 O O . LEU A 1 505 ? 3.492 -22.030 -12.383 1.00 81.69 505 LEU A O 1
ATOM 4097 N N . LEU A 1 506 ? 2.955 -20.012 -11.564 1.00 81.69 506 LEU A N 1
ATOM 4098 C CA . LEU A 1 506 ? 1.556 -20.068 -12.001 1.00 81.69 506 LEU A CA 1
ATOM 4099 C C . LEU A 1 506 ? 1.406 -20.019 -13.532 1.00 81.69 506 LEU A C 1
ATOM 4101 O O . LEU A 1 506 ? 0.381 -20.473 -14.038 1.00 81.69 506 LEU A O 1
ATOM 4105 N N . ASP A 1 507 ? 2.419 -19.569 -14.293 1.00 81.00 507 ASP A N 1
ATOM 4106 C CA . ASP A 1 507 ? 2.390 -19.645 -15.770 1.00 81.00 507 ASP A CA 1
ATOM 4107 C C . ASP A 1 507 ? 2.366 -21.102 -16.273 1.00 81.00 507 ASP A C 1
ATOM 4109 O O . ASP A 1 507 ? 1.928 -21.356 -17.398 1.00 81.00 507 ASP A O 1
ATOM 4113 N N . ALA A 1 508 ? 2.759 -22.077 -15.438 1.00 73.06 508 ALA A N 1
ATOM 4114 C CA . ALA A 1 508 ? 2.618 -23.500 -15.756 1.00 73.06 508 ALA A CA 1
ATOM 4115 C C . ALA A 1 508 ? 1.145 -23.915 -15.880 1.00 73.06 508 ALA A C 1
ATOM 4117 O O . ALA A 1 508 ? 0.824 -24.776 -16.691 1.00 73.06 508 ALA A O 1
ATOM 4118 N N . LEU A 1 509 ? 0.243 -23.290 -15.111 1.00 72.38 509 LEU A N 1
ATOM 4119 C CA . LEU A 1 509 ? -1.193 -23.597 -15.132 1.00 72.38 509 LEU A CA 1
ATOM 4120 C C . LEU A 1 509 ? -1.896 -22.994 -16.354 1.00 72.38 509 LEU A C 1
ATOM 4122 O O . LEU A 1 509 ? -2.921 -23.504 -16.799 1.00 72.38 509 LEU A O 1
ATOM 4126 N N . VAL A 1 510 ? -1.339 -21.909 -16.899 1.00 68.06 510 VAL A N 1
ATOM 4127 C CA . VAL A 1 510 ? -1.845 -21.233 -18.102 1.00 68.06 510 VAL A CA 1
ATOM 4128 C C . VAL A 1 510 ? -1.410 -21.978 -19.373 1.00 68.06 510 VAL A C 1
ATOM 4130 O O . VAL A 1 510 ? -2.092 -21.916 -20.396 1.00 68.06 510 VAL A O 1
ATOM 4133 N N . HIS A 1 511 ? -0.321 -22.747 -19.306 1.00 62.34 511 HIS A N 1
ATOM 4134 C CA . HIS A 1 511 ? 0.134 -23.616 -20.389 1.00 62.34 511 HIS A CA 1
ATOM 4135 C C . HIS A 1 511 ? -0.541 -24.991 -20.364 1.00 62.34 511 HIS A C 1
ATOM 4137 O O . HIS A 1 511 ? 0.086 -26.011 -20.088 1.00 62.34 511 HIS A O 1
ATOM 4143 N N . PHE A 1 512 ? -1.810 -25.042 -20.760 1.00 52.06 512 PHE A N 1
ATOM 4144 C CA . PHE A 1 512 ? -2.324 -26.264 -21.375 1.00 52.06 512 PHE A CA 1
ATOM 4145 C C . PHE A 1 512 ? -1.850 -26.294 -22.835 1.00 52.06 512 PHE A C 1
ATOM 4147 O O . PHE A 1 512 ? -2.090 -25.319 -23.555 1.00 52.06 512 PHE A O 1
ATOM 4154 N N . PRO A 1 513 ? -1.157 -27.352 -23.302 1.00 52.12 513 PRO A N 1
ATOM 4155 C CA . PRO A 1 513 ? -0.752 -27.445 -24.696 1.00 52.12 513 PRO A CA 1
ATOM 4156 C C . PRO A 1 513 ? -2.011 -27.419 -25.562 1.00 52.12 513 PRO A C 1
ATOM 4158 O O . PRO A 1 513 ? -2.794 -28.365 -25.564 1.00 52.12 513 PRO A O 1
ATOM 4161 N N . SER A 1 514 ? -2.226 -26.315 -26.280 1.00 43.84 514 SER A N 1
ATOM 4162 C CA . SER A 1 514 ? -3.212 -26.293 -27.354 1.00 43.84 514 SER A CA 1
ATOM 4163 C C . SER A 1 514 ? -2.741 -27.303 -28.406 1.00 43.84 514 SER A C 1
ATOM 4165 O O . SER A 1 514 ? -1.646 -27.118 -28.947 1.00 43.84 514 SER A O 1
ATOM 4167 N N . PRO A 1 515 ? -3.520 -28.354 -28.717 1.00 49.44 515 PRO A N 1
ATOM 4168 C CA . PRO A 1 515 ? -3.107 -29.402 -29.650 1.00 49.44 515 PRO A CA 1
ATOM 4169 C C . PRO A 1 515 ? -2.923 -28.913 -31.099 1.00 49.44 515 PRO A C 1
ATOM 4171 O O . PRO A 1 515 ? -2.511 -29.687 -31.955 1.00 49.44 515 PRO A O 1
ATOM 4174 N N . ASN A 1 516 ? -3.215 -27.638 -31.388 1.00 46.22 516 ASN A N 1
ATOM 4175 C CA . ASN A 1 516 ? -3.354 -27.122 -32.750 1.00 46.22 516 ASN A CA 1
ATOM 4176 C C . ASN A 1 516 ? -2.154 -26.323 -33.284 1.00 46.22 516 ASN A C 1
ATOM 4178 O O . ASN A 1 516 ? -2.211 -25.865 -34.422 1.00 46.22 516 ASN A O 1
ATOM 4182 N N . ASN A 1 517 ? -1.063 -26.159 -32.527 1.00 49.00 517 ASN A N 1
ATOM 4183 C CA . ASN A 1 517 ? 0.128 -25.465 -33.029 1.00 49.00 517 ASN A CA 1
ATOM 4184 C C . ASN A 1 517 ? 1.247 -26.464 -33.346 1.00 49.00 517 ASN A C 1
ATOM 4186 O O . ASN A 1 517 ? 2.005 -26.860 -32.469 1.00 49.00 517 ASN A O 1
ATOM 4190 N N . ALA A 1 518 ? 1.358 -26.821 -34.627 1.00 49.50 518 ALA A N 1
ATOM 4191 C CA . ALA A 1 518 ? 2.304 -27.780 -35.208 1.00 49.50 518 ALA A CA 1
ATOM 4192 C C . ALA A 1 518 ? 3.796 -27.365 -35.172 1.00 49.50 518 ALA A C 1
ATOM 4194 O O . ALA A 1 518 ? 4.608 -27.932 -35.899 1.00 49.50 518 ALA A O 1
ATOM 4195 N N . ALA A 1 519 ? 4.175 -26.371 -34.365 1.00 59.84 519 ALA A N 1
ATOM 4196 C CA . ALA A 1 519 ? 5.576 -26.008 -34.185 1.00 59.84 519 ALA A CA 1
ATOM 4197 C C . ALA A 1 519 ? 6.184 -26.899 -33.098 1.00 59.84 519 ALA A C 1
ATOM 4199 O O . ALA A 1 519 ? 5.626 -27.001 -32.006 1.00 59.84 519 ALA A O 1
ATOM 4200 N N . GLU A 1 520 ? 7.322 -27.528 -33.385 1.00 69.12 520 GLU A N 1
ATOM 4201 C CA . GLU A 1 520 ? 8.132 -28.213 -32.376 1.00 69.12 520 GLU A CA 1
ATOM 4202 C C . GLU A 1 520 ? 8.427 -27.211 -31.244 1.00 69.12 520 GLU A C 1
ATOM 4204 O O . GLU A 1 520 ? 8.914 -26.115 -31.498 1.00 69.12 520 GLU A O 1
ATOM 4209 N N . ARG A 1 521 ? 8.049 -27.517 -30.000 1.00 79.19 521 ARG A N 1
ATOM 4210 C CA . ARG A 1 521 ? 8.324 -26.661 -28.836 1.00 79.19 521 ARG A CA 1
ATOM 4211 C C . ARG A 1 521 ? 8.997 -27.501 -27.772 1.00 79.19 521 ARG A C 1
ATOM 4213 O O . ARG A 1 521 ? 8.469 -28.549 -27.400 1.00 79.19 521 ARG A O 1
ATOM 4220 N N . MET A 1 522 ? 10.121 -27.025 -27.253 1.00 81.00 522 MET A N 1
ATOM 4221 C CA . MET A 1 522 ? 10.790 -27.665 -26.131 1.00 81.00 522 MET A CA 1
ATOM 4222 C C . MET A 1 522 ? 10.453 -26.919 -24.843 1.00 81.00 522 MET A C 1
ATOM 4224 O O . MET A 1 522 ? 10.715 -25.725 -24.705 1.00 81.00 522 MET A O 1
ATOM 4228 N N . PHE A 1 523 ? 9.860 -27.636 -23.894 1.00 80.69 523 PHE A N 1
ATOM 4229 C CA . PHE A 1 523 ? 9.527 -27.106 -22.578 1.00 80.69 523 PHE A CA 1
ATOM 4230 C C . PHE A 1 523 ? 10.547 -27.599 -21.560 1.00 80.69 523 PHE A C 1
ATOM 4232 O O . PHE A 1 523 ? 10.680 -28.801 -21.336 1.00 80.69 523 PHE A O 1
ATOM 4239 N N . VAL A 1 524 ? 11.249 -26.661 -20.932 1.00 78.81 524 VAL A N 1
ATOM 4240 C CA . VAL A 1 524 ? 12.184 -26.943 -19.845 1.00 78.81 524 VAL A CA 1
ATOM 4241 C C . VAL A 1 524 ? 11.553 -26.461 -18.550 1.00 78.81 524 VAL A C 1
ATOM 4243 O O . VAL A 1 524 ? 11.419 -25.259 -18.316 1.00 78.81 524 VAL A O 1
ATOM 4246 N N . PHE A 1 525 ? 11.145 -27.415 -17.718 1.00 80.25 525 PHE A N 1
ATOM 4247 C CA . PHE A 1 525 ? 10.605 -27.154 -16.392 1.00 80.25 525 PHE A CA 1
ATOM 4248 C C . PHE A 1 525 ? 11.662 -27.477 -15.338 1.00 80.25 525 PHE A C 1
ATOM 4250 O O . PHE A 1 525 ? 12.054 -28.634 -15.182 1.00 80.25 525 PHE A O 1
ATOM 4257 N N . LEU A 1 526 ? 12.136 -26.457 -14.624 1.00 70.06 526 LEU A N 1
ATOM 4258 C CA . LEU A 1 526 ? 13.178 -26.596 -13.612 1.00 70.06 526 LEU A CA 1
ATOM 4259 C C . LEU A 1 526 ? 12.760 -25.867 -12.330 1.00 70.06 526 LEU A C 1
ATOM 4261 O O . LEU A 1 526 ? 12.990 -24.675 -12.162 1.00 70.06 526 LEU A O 1
ATOM 4265 N N . VAL A 1 527 ? 12.158 -26.587 -11.384 1.00 70.31 527 VAL A N 1
ATOM 4266 C CA . VAL A 1 527 ? 11.738 -26.011 -10.092 1.00 70.31 527 VAL A CA 1
ATOM 4267 C C . VAL A 1 527 ? 12.903 -26.043 -9.109 1.00 70.31 527 VAL A C 1
ATOM 4269 O O . VAL A 1 527 ? 12.942 -26.832 -8.168 1.00 70.31 527 VAL A O 1
ATOM 4272 N N . ARG A 1 528 ? 13.897 -25.193 -9.363 1.00 72.62 528 ARG A N 1
ATOM 4273 C CA . ARG A 1 528 ? 15.069 -25.009 -8.495 1.00 72.62 528 ARG A CA 1
ATOM 4274 C C . ARG A 1 528 ? 15.345 -23.519 -8.243 1.00 72.62 528 ARG A C 1
ATOM 4276 O O . ARG A 1 528 ? 16.460 -23.060 -8.483 1.00 72.62 528 ARG A O 1
ATOM 4283 N N . PRO A 1 529 ? 14.363 -22.750 -7.729 1.00 73.25 529 PRO A N 1
ATOM 4284 C CA . PRO A 1 529 ? 14.507 -21.303 -7.545 1.00 73.25 529 PRO A CA 1
ATOM 4285 C C . PRO A 1 529 ? 15.679 -20.949 -6.630 1.00 73.25 529 PRO A C 1
ATOM 4287 O O . PRO A 1 529 ? 16.350 -19.951 -6.857 1.00 73.25 529 PRO A O 1
ATOM 4290 N N . TRP A 1 530 ? 15.981 -21.809 -5.655 1.00 75.56 530 TRP A N 1
ATOM 4291 C CA . TRP A 1 530 ? 17.096 -21.616 -4.735 1.00 75.56 530 TRP A CA 1
ATOM 4292 C C . TRP A 1 530 ? 18.462 -21.695 -5.429 1.00 75.56 530 TRP A C 1
ATOM 4294 O O . TRP A 1 530 ? 19.379 -20.989 -5.036 1.00 75.56 530 TRP A O 1
ATOM 4304 N N . TYR A 1 531 ? 18.611 -22.491 -6.493 1.00 72.69 531 TYR A N 1
ATOM 4305 C CA . TYR A 1 531 ? 19.857 -22.515 -7.271 1.00 72.69 531 TYR A CA 1
ATOM 4306 C C . TYR A 1 531 ? 20.055 -21.201 -8.030 1.00 72.69 531 TYR A C 1
ATOM 4308 O O . TYR A 1 531 ? 21.131 -20.616 -7.962 1.00 72.69 531 TYR A O 1
ATOM 4316 N N . ASN A 1 532 ? 19.002 -20.703 -8.685 1.00 73.44 532 ASN A N 1
ATOM 4317 C CA . ASN A 1 532 ? 19.035 -19.414 -9.381 1.00 73.44 532 ASN A CA 1
ATOM 4318 C C . ASN A 1 532 ? 19.250 -18.253 -8.401 1.00 73.44 532 ASN A C 1
ATOM 4320 O O . ASN A 1 532 ? 19.998 -17.326 -8.695 1.00 73.44 532 ASN A O 1
ATOM 4324 N N . TYR A 1 533 ? 18.630 -18.324 -7.222 1.00 78.44 533 TYR A N 1
ATOM 4325 C CA . TYR A 1 533 ? 18.796 -17.336 -6.163 1.00 78.44 533 TYR A CA 1
ATOM 4326 C C . TYR A 1 533 ? 20.228 -17.311 -5.642 1.00 78.44 533 TYR A C 1
ATOM 4328 O O . TYR A 1 533 ? 20.828 -16.246 -5.621 1.00 78.44 533 TYR A O 1
ATOM 4336 N N . HIS A 1 534 ? 20.804 -18.463 -5.287 1.00 74.00 534 HIS A N 1
ATOM 4337 C CA . HIS A 1 534 ? 22.194 -18.520 -4.839 1.00 74.00 534 HIS A CA 1
ATOM 4338 C C . HIS A 1 534 ? 23.166 -18.064 -5.920 1.00 74.00 534 HIS A C 1
ATOM 4340 O O . HIS A 1 534 ? 24.047 -17.271 -5.618 1.00 74.00 534 HIS A O 1
ATOM 4346 N N . ALA A 1 535 ? 22.984 -18.500 -7.170 1.00 66.56 535 ALA A N 1
ATOM 4347 C CA . ALA A 1 535 ? 23.826 -18.067 -8.281 1.00 66.56 535 ALA A CA 1
ATOM 4348 C C . ALA A 1 535 ? 23.786 -16.540 -8.455 1.00 66.56 535 ALA A C 1
ATOM 4350 O O . ALA A 1 535 ? 24.826 -15.900 -8.563 1.00 66.56 535 ALA A O 1
ATOM 4351 N N . MET A 1 536 ? 22.596 -15.935 -8.392 1.00 63.72 536 MET A N 1
ATOM 4352 C CA . MET A 1 536 ? 22.449 -14.478 -8.436 1.00 63.72 536 MET A CA 1
ATOM 4353 C C . MET A 1 536 ? 22.984 -13.791 -7.173 1.00 63.72 536 MET A C 1
ATOM 4355 O O . MET A 1 536 ? 23.523 -12.693 -7.270 1.00 63.72 536 MET A O 1
ATOM 4359 N N . ALA A 1 537 ? 22.889 -14.428 -6.005 1.00 71.00 537 ALA A N 1
ATOM 4360 C CA . ALA A 1 537 ? 23.398 -13.909 -4.738 1.00 71.00 537 ALA A CA 1
ATOM 4361 C C . ALA A 1 537 ? 24.930 -13.889 -4.662 1.00 71.00 537 ALA A C 1
ATOM 4363 O O . ALA A 1 537 ? 25.475 -13.072 -3.923 1.00 71.00 537 ALA A O 1
ATOM 4364 N N . LEU A 1 538 ? 25.633 -14.697 -5.468 1.00 57.53 538 LEU A N 1
ATOM 4365 C CA . LEU A 1 538 ? 27.082 -14.541 -5.671 1.00 57.53 538 LEU A CA 1
ATOM 4366 C C . LEU A 1 538 ? 27.418 -13.163 -6.271 1.00 57.53 538 LEU A C 1
ATOM 4368 O O . LEU A 1 538 ? 28.512 -12.645 -6.055 1.00 57.53 538 LEU A O 1
ATOM 4372 N N . HIS A 1 539 ? 26.453 -12.532 -6.951 1.00 55.56 539 HIS A N 1
ATOM 4373 C CA . HIS A 1 539 ? 26.539 -11.196 -7.534 1.00 55.56 539 HIS A CA 1
ATOM 4374 C C . HIS A 1 539 ? 25.938 -10.106 -6.643 1.00 55.56 539 HIS A C 1
ATOM 4376 O O . HIS A 1 539 ? 25.106 -9.322 -7.093 1.00 55.56 539 HIS A O 1
ATOM 4382 N N . GLN A 1 540 ? 26.384 -10.033 -5.383 1.00 51.94 540 GLN A N 1
ATOM 4383 C CA . GLN A 1 540 ? 25.861 -9.137 -4.336 1.00 51.94 540 GLN A CA 1
ATOM 4384 C C . GLN A 1 540 ? 25.601 -7.688 -4.794 1.00 51.94 540 GLN A C 1
ATOM 4386 O O . GLN A 1 540 ? 24.525 -7.145 -4.547 1.00 51.94 540 GLN A O 1
ATOM 4391 N N . SER A 1 541 ? 26.538 -7.068 -5.519 1.00 49.62 541 SER A N 1
ATOM 4392 C CA . SER A 1 541 ? 26.405 -5.683 -6.014 1.00 49.62 541 SER A CA 1
ATOM 4393 C C . SER A 1 541 ? 25.315 -5.509 -7.083 1.00 49.62 541 SER A C 1
ATOM 4395 O O . SER A 1 541 ? 24.733 -4.433 -7.218 1.00 49.62 541 SER A O 1
ATOM 4397 N N . GLN A 1 542 ? 25.024 -6.571 -7.835 1.00 50.12 542 GLN A N 1
ATOM 4398 C CA . GLN A 1 542 ? 24.017 -6.606 -8.887 1.00 50.12 542 GLN A CA 1
ATOM 4399 C C . GLN A 1 542 ? 22.705 -7.213 -8.390 1.00 50.12 542 GLN A C 1
ATOM 4401 O O . GLN A 1 542 ? 21.678 -6.977 -9.010 1.00 50.12 542 GLN A O 1
ATOM 4406 N N . PHE A 1 543 ? 22.668 -7.938 -7.268 1.00 75.00 543 PHE A N 1
ATOM 4407 C CA . PHE A 1 543 ? 21.456 -8.577 -6.741 1.00 75.00 543 PHE A CA 1
ATOM 4408 C C . PHE A 1 543 ? 20.623 -7.654 -5.840 1.00 75.00 543 PHE A C 1
ATOM 4410 O O . PHE A 1 543 ? 20.175 -8.000 -4.742 1.00 75.00 543 PHE A O 1
ATOM 4417 N N . VAL A 1 544 ? 20.399 -6.445 -6.354 1.00 63.62 544 VAL A N 1
ATOM 4418 C CA . VAL A 1 544 ? 19.544 -5.411 -5.766 1.00 63.62 544 VAL A CA 1
ATOM 4419 C C . VAL A 1 544 ? 18.083 -5.866 -5.685 1.00 63.62 544 VAL A C 1
ATOM 4421 O O . VAL A 1 544 ? 17.647 -6.760 -6.413 1.00 63.62 544 VAL A O 1
ATOM 4424 N N . TRP A 1 545 ? 17.308 -5.238 -4.799 1.00 75.12 545 TRP A N 1
ATOM 4425 C CA . TRP A 1 545 ? 15.975 -5.696 -4.381 1.00 75.12 545 TRP A CA 1
ATOM 4426 C C . TRP A 1 545 ? 15.033 -6.090 -5.537 1.00 75.12 545 TRP A C 1
ATOM 4428 O O . TRP A 1 545 ? 14.370 -7.122 -5.461 1.00 75.12 545 TRP A O 1
ATOM 4438 N N . TYR A 1 546 ? 15.010 -5.344 -6.648 1.00 65.75 546 TYR A N 1
ATOM 4439 C CA . TYR A 1 546 ? 14.122 -5.655 -7.775 1.00 65.75 546 TYR A CA 1
ATOM 4440 C C . TYR A 1 546 ? 14.548 -6.912 -8.554 1.00 65.75 546 TYR A C 1
ATOM 4442 O O . TYR A 1 546 ? 13.696 -7.603 -9.110 1.00 65.75 546 TYR A O 1
ATOM 4450 N N . ARG A 1 547 ? 15.843 -7.266 -8.573 1.00 75.56 547 ARG A N 1
ATOM 4451 C CA . ARG A 1 547 ? 16.329 -8.530 -9.159 1.00 75.56 547 ARG A CA 1
ATOM 4452 C C . ARG A 1 547 ? 16.029 -9.720 -8.252 1.00 75.56 547 ARG A C 1
ATOM 4454 O O . ARG A 1 547 ? 15.768 -10.799 -8.771 1.00 75.56 547 ARG A O 1
ATOM 4461 N N . ARG A 1 548 ? 15.968 -9.522 -6.929 1.00 83.12 548 ARG A N 1
ATOM 4462 C CA . ARG A 1 548 ? 15.480 -10.546 -5.982 1.00 83.12 548 ARG A CA 1
ATOM 4463 C C . ARG A 1 548 ? 14.024 -10.892 -6.277 1.00 83.12 548 ARG A C 1
ATOM 4465 O O . ARG A 1 548 ? 13.694 -12.059 -6.470 1.00 83.12 548 ARG A O 1
ATOM 4472 N N . LEU A 1 549 ? 13.184 -9.866 -6.436 1.00 79.56 549 LEU A N 1
ATOM 4473 C CA . LEU A 1 549 ? 11.795 -10.039 -6.869 1.00 79.56 549 LEU A CA 1
ATOM 4474 C C . LEU A 1 549 ? 11.712 -10.696 -8.252 1.00 79.56 549 LEU A C 1
ATOM 4476 O O . LEU A 1 549 ? 10.902 -11.597 -8.446 1.00 79.56 549 LEU A O 1
ATOM 4480 N N . PHE A 1 550 ? 12.573 -10.305 -9.197 1.00 80.38 550 PHE A N 1
ATOM 4481 C CA . PHE A 1 550 ? 12.631 -10.950 -10.508 1.00 80.38 550 PHE A CA 1
ATOM 4482 C C . PHE A 1 550 ? 12.944 -12.445 -10.393 1.00 80.38 550 PHE A C 1
ATOM 4484 O O . PHE A 1 550 ? 12.224 -13.237 -10.978 1.00 80.38 550 PHE A O 1
ATOM 4491 N N . VAL A 1 551 ? 13.946 -12.870 -9.620 1.00 82.56 551 VAL A N 1
ATOM 4492 C CA . VAL A 1 551 ? 14.256 -14.304 -9.464 1.00 82.56 551 VAL A CA 1
ATOM 4493 C C . VAL A 1 551 ? 13.069 -15.075 -8.880 1.00 82.56 551 VAL A C 1
ATOM 4495 O O . VAL A 1 551 ? 12.780 -16.175 -9.344 1.00 82.56 551 VAL A O 1
ATOM 4498 N N . VAL A 1 552 ? 12.346 -14.499 -7.917 1.00 81.81 552 VAL A N 1
ATOM 4499 C CA . VAL A 1 552 ? 11.194 -15.152 -7.270 1.00 81.81 552 VAL A CA 1
ATOM 4500 C C . VAL A 1 552 ? 9.971 -15.234 -8.190 1.00 81.81 552 VAL A C 1
ATOM 4502 O O . VAL A 1 552 ? 9.326 -16.278 -8.259 1.00 81.81 552 VAL A O 1
ATOM 4505 N N . PHE A 1 553 ? 9.641 -14.149 -8.894 1.00 84.44 553 PHE A N 1
ATOM 4506 C CA . PHE A 1 553 ? 8.389 -14.024 -9.650 1.00 84.44 553 PHE A CA 1
ATOM 4507 C C . PHE A 1 553 ? 8.544 -14.242 -11.159 1.00 84.44 553 PHE A C 1
ATOM 4509 O O . PHE A 1 553 ? 7.546 -14.388 -11.862 1.00 84.44 553 PHE A O 1
ATOM 4516 N N . SER A 1 554 ? 9.766 -14.286 -11.687 1.00 85.31 554 SER A N 1
ATOM 4517 C CA . SER A 1 554 ? 9.997 -14.509 -13.113 1.00 85.31 554 SER A CA 1
ATOM 4518 C C . SER A 1 554 ? 9.613 -15.925 -13.513 1.00 85.31 554 SER A C 1
ATOM 4520 O O . SER A 1 554 ? 10.080 -16.900 -12.918 1.00 85.31 554 SER A O 1
ATOM 4522 N N . ARG A 1 555 ? 8.829 -16.064 -14.588 1.00 87.50 555 ARG A N 1
ATOM 4523 C CA . ARG A 1 555 ? 8.552 -17.383 -15.172 1.00 87.50 555 ARG A CA 1
ATOM 4524 C C . ARG A 1 555 ? 9.834 -18.099 -15.594 1.00 87.50 555 ARG A C 1
ATOM 4526 O O . ARG A 1 555 ? 9.897 -19.312 -15.446 1.00 87.50 555 ARG A O 1
ATOM 4533 N N . TYR A 1 556 ? 10.864 -17.373 -16.043 1.00 85.19 556 TYR A N 1
ATOM 4534 C CA . TYR A 1 556 ? 12.111 -17.953 -16.567 1.00 85.19 556 TYR A CA 1
ATOM 4535 C C . TYR A 1 556 ? 12.932 -18.684 -15.496 1.00 85.19 556 TYR A C 1
ATOM 4537 O O . TYR A 1 556 ? 13.750 -19.541 -15.822 1.00 85.19 556 TYR A O 1
ATOM 4545 N N . THR A 1 557 ? 12.671 -18.412 -14.213 1.00 84.81 557 THR A N 1
ATOM 4546 C CA . THR A 1 557 ? 13.232 -19.181 -13.093 1.00 84.81 557 THR A CA 1
ATOM 4547 C C . THR A 1 557 ? 12.705 -20.620 -13.068 1.00 84.81 557 THR A C 1
ATOM 4549 O O . THR A 1 557 ? 13.409 -21.511 -12.600 1.00 84.81 557 THR A O 1
ATOM 4552 N N . PHE A 1 558 ? 11.483 -20.854 -13.560 1.00 84.62 558 PHE A N 1
ATOM 4553 C CA . PHE A 1 558 ? 10.762 -22.123 -13.415 1.00 84.62 558 PHE A CA 1
ATOM 4554 C C . PHE A 1 558 ? 10.489 -22.821 -14.750 1.00 84.62 558 PHE A C 1
ATOM 4556 O O . PHE A 1 558 ? 10.537 -24.048 -14.833 1.00 84.62 558 PHE A O 1
ATOM 4563 N N . ILE A 1 559 ? 10.148 -22.048 -15.781 1.00 86.69 559 ILE A N 1
ATOM 4564 C CA . ILE A 1 559 ? 9.622 -22.516 -17.061 1.00 86.69 559 ILE A CA 1
ATOM 4565 C C . ILE A 1 559 ? 10.316 -21.740 -18.178 1.00 86.69 559 ILE A C 1
ATOM 4567 O O . ILE A 1 559 ? 10.102 -20.537 -18.338 1.00 86.69 559 ILE A O 1
ATOM 4571 N N . ASN A 1 560 ? 11.078 -22.454 -19.000 1.00 87.56 560 ASN A N 1
ATOM 4572 C CA . ASN A 1 560 ? 11.663 -21.919 -20.223 1.00 87.56 560 ASN A CA 1
ATOM 4573 C C . ASN A 1 560 ? 11.042 -22.628 -21.427 1.00 87.56 560 ASN A C 1
ATOM 4575 O O . ASN A 1 560 ? 11.049 -23.857 -21.516 1.00 87.56 560 ASN A O 1
ATOM 4579 N N . THR A 1 561 ? 10.474 -21.842 -22.337 1.00 88.19 561 THR A N 1
ATOM 4580 C CA . THR A 1 561 ? 9.868 -22.335 -23.575 1.00 88.19 561 THR A CA 1
ATOM 4581 C C . THR A 1 561 ? 10.812 -22.010 -24.721 1.00 88.19 561 THR A C 1
ATOM 4583 O O . THR A 1 561 ? 11.098 -20.844 -24.975 1.00 88.19 561 THR A O 1
ATOM 4586 N N . LEU A 1 562 ? 11.313 -23.044 -25.389 1.00 90.06 562 LEU A N 1
ATOM 4587 C CA . LEU A 1 562 ? 12.267 -22.932 -26.484 1.00 90.06 562 LEU A CA 1
ATOM 4588 C C . LEU A 1 562 ? 11.585 -23.302 -27.803 1.00 90.06 562 LEU A C 1
ATOM 4590 O O . LEU A 1 562 ? 10.912 -24.331 -27.908 1.00 90.06 562 LEU A O 1
ATOM 4594 N N . LEU A 1 563 ? 11.761 -22.446 -28.804 1.00 90.62 563 LEU A N 1
ATOM 4595 C CA . LEU A 1 563 ? 11.222 -22.592 -30.154 1.00 90.62 563 LEU A CA 1
ATOM 4596 C C . LEU A 1 563 ? 12.373 -22.855 -31.138 1.00 90.62 563 LEU A C 1
ATOM 4598 O O . LEU A 1 563 ? 13.459 -22.318 -30.935 1.00 90.62 563 LEU A O 1
ATOM 4602 N N . PRO A 1 564 ? 12.192 -23.655 -32.196 1.00 91.25 564 PRO A N 1
ATOM 4603 C CA . PRO A 1 564 ? 13.221 -23.864 -33.204 1.00 91.25 564 PRO A CA 1
ATOM 4604 C C . PRO A 1 564 ? 13.451 -22.580 -34.005 1.00 91.25 564 PRO A C 1
ATOM 4606 O O . PRO A 1 564 ? 12.504 -21.869 -34.351 1.00 91.25 564 PRO A O 1
ATOM 4609 N N . ILE A 1 565 ? 14.710 -22.303 -34.339 1.00 90.94 565 ILE A N 1
ATOM 4610 C CA . ILE A 1 565 ? 15.064 -21.207 -35.245 1.00 90.94 565 ILE A CA 1
ATOM 4611 C C . ILE A 1 565 ? 14.599 -21.578 -36.666 1.00 90.94 565 ILE A C 1
ATOM 4613 O O . ILE A 1 565 ? 14.991 -22.633 -37.172 1.00 90.94 565 ILE A O 1
ATOM 4617 N N . PRO A 1 566 ? 13.802 -20.732 -37.348 1.00 85.81 566 PRO A N 1
ATOM 4618 C CA . PRO A 1 566 ? 13.353 -21.008 -38.709 1.00 85.81 566 PRO A CA 1
ATOM 4619 C C . PRO A 1 566 ? 14.524 -21.092 -39.701 1.00 85.81 566 PRO A C 1
ATOM 4621 O O . PRO A 1 566 ? 15.357 -20.188 -39.783 1.00 85.81 566 PRO A O 1
ATOM 4624 N N . ILE A 1 567 ? 14.569 -22.173 -40.485 1.00 80.25 567 ILE A N 1
ATOM 4625 C CA . ILE A 1 567 ? 15.640 -22.435 -41.465 1.00 80.25 567 ILE A CA 1
ATOM 4626 C C . ILE A 1 567 ? 15.368 -21.711 -42.795 1.00 80.25 567 ILE A C 1
ATOM 4628 O O . ILE A 1 567 ? 16.287 -21.226 -43.457 1.00 80.25 567 ILE A O 1
ATOM 4632 N N . THR A 1 568 ? 14.098 -21.583 -43.175 1.00 66.94 568 THR A N 1
ATOM 4633 C CA . THR A 1 568 ? 13.650 -20.786 -44.322 1.00 66.94 568 THR A CA 1
ATOM 4634 C C . THR A 1 568 ? 13.305 -19.378 -43.853 1.00 66.94 568 THR A C 1
ATOM 4636 O O . THR A 1 568 ? 12.481 -19.219 -42.954 1.00 66.94 568 THR A O 1
ATOM 4639 N N . ALA A 1 569 ? 13.918 -18.353 -44.452 1.00 53.97 569 ALA A N 1
ATOM 4640 C CA . ALA A 1 569 ? 13.533 -16.970 -44.188 1.00 53.97 569 ALA A CA 1
ATOM 4641 C C . ALA A 1 569 ? 12.050 -16.797 -44.546 1.00 53.97 569 ALA A C 1
ATOM 4643 O O . ALA A 1 569 ? 11.670 -16.968 -45.705 1.00 53.97 569 ALA A O 1
ATOM 4644 N N . ASN A 1 570 ? 11.209 -16.490 -43.558 1.00 43.84 570 ASN A N 1
ATOM 4645 C CA . ASN A 1 570 ? 9.863 -16.011 -43.842 1.00 43.84 570 ASN A CA 1
ATOM 4646 C C . ASN A 1 570 ? 9.999 -14.702 -44.628 1.00 43.84 570 ASN A C 1
ATOM 4648 O O . ASN A 1 570 ? 10.767 -13.824 -44.239 1.00 43.84 570 ASN A O 1
ATOM 4652 N N . GLU A 1 571 ? 9.222 -14.541 -45.698 1.00 37.28 571 GLU A N 1
ATOM 4653 C CA . GLU A 1 571 ? 9.223 -13.382 -46.611 1.00 37.28 571 GLU A CA 1
ATOM 4654 C C . GLU A 1 571 ? 8.922 -12.017 -45.943 1.00 37.28 571 GLU A C 1
ATOM 4656 O O . GLU A 1 571 ? 8.828 -11.001 -46.625 1.00 37.28 571 GLU A O 1
ATOM 4661 N N . LYS A 1 572 ? 8.802 -11.964 -44.610 1.00 36.41 572 LYS A N 1
ATOM 4662 C CA . LYS A 1 572 ? 8.558 -10.751 -43.822 1.00 36.41 572 LYS A CA 1
ATOM 4663 C C . LYS A 1 572 ? 9.817 -9.941 -43.479 1.00 36.41 572 LYS A C 1
ATOM 4665 O O . LYS A 1 572 ? 9.674 -8.753 -43.239 1.00 36.41 572 LYS A O 1
ATOM 4670 N N . GLU A 1 573 ? 11.027 -10.507 -43.547 1.00 39.47 573 GLU A N 1
ATOM 4671 C CA . GLU A 1 573 ? 12.295 -9.774 -43.288 1.00 39.47 573 GLU A CA 1
ATOM 4672 C C . GLU A 1 573 ? 12.686 -8.784 -44.422 1.00 39.47 573 GLU A C 1
ATOM 4674 O O . GLU A 1 573 ? 13.756 -8.190 -44.385 1.00 39.47 573 GLU A O 1
ATOM 4679 N N . LYS A 1 574 ? 11.852 -8.586 -45.458 1.00 32.53 574 LYS A N 1
ATOM 4680 C CA . LYS A 1 574 ? 12.124 -7.635 -46.561 1.00 32.53 574 LYS A CA 1
ATOM 4681 C C . LYS A 1 574 ? 11.656 -6.196 -46.306 1.00 32.53 574 LYS A C 1
ATOM 4683 O O . LYS A 1 574 ? 11.874 -5.342 -47.164 1.00 32.53 574 LYS A O 1
ATOM 4688 N N . HIS A 1 575 ? 11.013 -5.930 -45.174 1.00 29.69 575 HIS A N 1
ATOM 4689 C CA . HIS A 1 575 ? 10.477 -4.613 -44.839 1.00 29.69 575 HIS A CA 1
ATOM 4690 C C . HIS A 1 575 ? 10.723 -4.263 -43.369 1.00 29.69 575 HIS A C 1
ATOM 4692 O O . HIS A 1 575 ? 9.761 -4.079 -42.635 1.00 29.69 575 HIS A O 1
ATOM 4698 N N . GLU A 1 576 ? 11.984 -4.165 -42.956 1.00 30.72 576 GLU A N 1
ATOM 4699 C CA . GLU A 1 576 ? 12.406 -3.361 -41.798 1.00 30.72 576 GLU A CA 1
ATOM 4700 C C . GLU A 1 576 ? 13.736 -2.672 -42.105 1.00 30.72 576 GLU A C 1
ATOM 4702 O O . GLU A 1 576 ? 14.626 -3.345 -42.680 1.00 30.72 576 GLU A O 1
#

Secondary structure (DSSP, 8-state):
-----------------------HHHHHHHHHHHHTT-TTHHHHHHHHHHHHTT---HHHHHHHHHHHHHHHHT-S-S----SSTTS--SS-----TTSGGGS-HHHHHHHHHHHHHHHHHHHHHHHHHHHHHHH-HHHHHHHHHHHTSHHHHHHHHHHHHHHHHHHHHHTTSTTHHHHHHHHHHHHHHHHHHHHHHHTT--HHHHHHHHHHHHHHHHHHHTTSEEE--SSTTSPPEEPPHHHHHHHHHHHHHHHHHHHIIIIITTTS-HHHHHHHHHHHHHHHHHHHHHHHHHHHH--GGGHHHHHHHHHHHHHHHHHHHHHHHHHHHHTTT-TT-----------TTPPPHHHHHHHHHHHHHH---HHHHHHHHHHHHHHTTSGGGHHHHHHTTHHHHHHHHSS-GGG------TTS--SSS----HHHHHHHHHHHHHHHT-SEEEEE-TTHHHH-HHHHHHHHHHHHHHHHHHHH--TTSPPPEEEEEPP--HHHHHSGGGHHHH----TT--S--EEEE---HHHHHHHHHTTTTT--HHHHHHHHH-GGGTEEEEEEPPSSPPGGGG--

Mean predicted aligned error: 19.39 Å

Foldseek 3Di:
DDDDDDDDDDDDDDDDDPPPDCPPVNVVVVVVQVLQQDQCSVVLVVLVVCVVVVNADPVSVVVNVVSVVVSVVPPDDPDPPPPPPVPDPDDDPPQPCQFLLNDALVLVLVLLLVLLVVVLVLLVLLLVLLCVCQPDPVNVVVLVVQLLDPVSLVVLVVQLVVLLVVLLVCLRRPPVNVVSSVVSSNSSSVNVSSVCVNVVHPVSSVLSVLVSQLSVQLSVQQSDFDDDDPDPPDHTHGDALLRSSVVSLVVSVVVVVVCCVPPCCVPAPPVRVVVSSVVSNVLSNVVSVLVRVSSSPPGSSNSSVSVSVSVVVVSVVVVVVVVVVCLVVLPVPPPPCPDPPVPPPPPPDDDPPLVVLLVLLVCLVPDPDPVVVVVSLLVNVVLVLDPVCVVSCVVSVNVVVVLVVPPPSVVDDDDDDPQLDDDQPHAHDLCVLLVVLLVVCVVVVAQEDEAADCCQQPNRNSRNSNNSSVLNNQLVQVVPDDPPRHGHWYKHWDHDDPVLQFQAPCVVVVDDPPPPDPFDKDKDFDPCLVVVVVVVVSVVVRCPSVVSSSSRGGNVVGITIMGTRDNDDDPVVPPD

Radius of gyration: 35.58 Å; Cα contacts (8 Å, |Δi|>4): 517; chains: 1; bounding box: 96×81×107 Å

Sequence (576 aa):
MLTAHRGDPTPRSEWPLELVGTSADDAAEEARRRSHYRRGSILLKHLEDKKAAGKATEKDMKFFEMVKSHFDSNIMESRTVISLSVFQTGSNPMDDPFAVIHMPVEIQQGFRRKLFAIFSIQLLVVVTLICFLSYVNAIQKLYEGVFDKWHFVLVAFLVMVVALLWLYVVKYRFPLNFFVLAIYTATQSVFFSAFDFFFDTRASIFVFGFLFCIMTLTTLLCTKIAKRSFDASQPTTLISYPMALLISFFIAFVGSLFIYFFSMDEFVSPLQYSASLAAMLLLVMWFAYDASCMNERLSPDEYMQGMVFFYTDMVLFLLFLSIIFVACFACEGDCACYGTADIAPIGKYGTPRHEYLQQLVSEFQRTPHHLRQEEILANLANFAYDPINYGALRELRIMELFLDCVADAHSIHVLEDPKLQDGMQETWDHDHIARIVLKYIRDQSIDAVFTFDDYGVSGHPNHIAVHHGVAKAVREHYRQCDEGRRPVRGWMLESTNILRKYIGLLDALVHFPSPNNAAERMFVFLVRPWYNYHAMALHQSQFVWYRRLFVVFSRYTFINTLLPIPITANEKEKHE

Solvent-accessible surface area (backbone atoms only — not comparable to full-atom values): 32977 Å² total; per-residue (Å²): 135,85,81,90,80,89,81,86,88,78,88,82,77,90,76,87,78,77,76,79,75,70,46,73,63,55,51,49,48,53,45,54,64,52,57,59,66,39,88,58,45,70,58,52,51,51,52,51,53,31,49,76,69,71,70,57,48,75,68,54,50,55,49,47,52,52,51,48,50,53,52,70,70,49,80,70,70,102,70,78,79,86,79,61,73,90,72,67,82,87,75,78,79,80,80,54,81,59,11,30,70,72,44,59,62,73,57,37,33,48,36,48,39,52,46,32,46,52,50,26,54,49,32,49,50,30,36,52,47,27,51,52,53,71,68,37,70,76,48,41,58,51,43,59,75,55,32,75,44,69,66,48,39,50,50,34,45,52,51,25,51,52,32,47,54,51,28,61,76,36,40,73,39,83,69,57,26,60,55,36,46,52,50,26,45,51,34,44,23,52,25,48,42,36,47,22,60,64,68,76,46,69,58,56,55,55,53,39,47,52,48,27,52,26,37,47,44,20,34,63,42,39,51,35,76,66,45,83,56,91,51,89,85,53,79,64,40,56,35,51,49,55,61,23,42,52,55,20,43,51,55,48,47,56,54,49,50,54,50,32,78,75,75,31,63,93,80,47,53,73,64,60,52,52,51,50,51,53,53,47,49,55,52,51,52,50,50,21,49,51,56,49,56,44,35,64,68,34,38,67,62,42,45,51,54,52,53,46,49,52,55,51,50,52,52,48,51,52,50,50,52,49,51,50,50,50,51,49,61,76,37,76,87,57,82,81,64,70,81,72,81,63,80,69,73,75,56,103,80,64,77,57,69,61,62,48,53,53,48,47,56,53,48,42,76,69,50,89,47,66,71,58,37,51,51,41,49,54,53,55,53,62,51,71,73,44,78,87,38,50,63,50,39,59,76,68,45,48,66,57,56,53,40,73,69,41,90,62,50,90,79,60,83,86,82,90,47,93,69,65,60,90,52,90,87,46,78,50,55,36,68,60,47,14,54,54,52,40,49,50,39,63,78,66,67,48,65,67,47,81,45,38,24,84,57,22,69,79,63,42,51,59,38,27,29,49,19,54,3,49,50,50,18,44,38,51,49,47,74,68,47,54,101,87,54,86,60,56,43,42,32,21,38,67,62,63,58,75,65,57,36,52,49,12,73,57,43,60,75,72,60,66,84,66,93,83,63,94,64,73,69,49,78,46,79,43,92,46,53,67,58,58,46,50,61,44,53,75,39,60,93,73,48,42,73,69,50,51,52,41,54,70,27,24,16,73,49,33,46,42,48,33,35,64,55,75,72,66,82,63,88,67,79,80,75,124